Protein AF-A0A9E3WSB9-F1 (afdb_monomer_lite)

Foldseek 3Di:
DPDDQPKWKKKKDWAAQQALQCLQLVLQVLCVVLQWAWEWAFEQGGIITMTMDHPVSVVVSVVCSQVVGGPQTDTDDIDMDIDDDPPGRHYYYDYYHDDPHHNHDWTFAFFADPVQLVLCCDPVHQQPLPQQGHASHHGHILQFAQDPPDALCRGLNVVFDADPVQVCLCCDSVHRRPVNRQGHGPVGHKAKFKFFLVLLPDPVSVVVRPDRDRVVRLVVLLVCQVVLFWEWEQDQQFIWIKHALPPLVSLCLLCVLQVNQAAAFEKEAAAVVRVVVFFDADPLNNCCQVPRQQFFEWGQTDPPNPSNCSRHPPDRTHGYTYHRTSSSNSNCVSDMMRIGAQARPQFAGHFDPVSCSVTRSSSGRMYIDMDRGGLHRWDGWYWYDDPSDTDTPFQTHSRPQRWDFQVAADDFDWDFADQAQTWIWTHDGRTIGIFGGLGGNPDPNSVVSSVSRVVSVD

pLDDT: mean 92.79, std 8.0, range [36.88, 98.75]

Structure (mmCIF, N/CA/C/O backbone):
data_AF-A0A9E3WSB9-F1
#
_entry.id   AF-A0A9E3WSB9-F1
#
loop_
_atom_site.group_PDB
_atom_site.id
_atom_site.type_symbol
_atom_site.label_atom_id
_atom_site.label_alt_id
_atom_site.label_comp_id
_atom_site.label_asym_id
_atom_site.label_entity_id
_atom_site.label_seq_id
_atom_site.pdbx_PDB_ins_code
_atom_site.Cartn_x
_atom_site.Cartn_y
_atom_site.Cartn_z
_atom_site.occupancy
_atom_site.B_iso_or_equiv
_atom_site.auth_seq_id
_atom_site.auth_comp_id
_atom_site.auth_asym_id
_atom_site.auth_atom_id
_atom_site.pdbx_PDB_model_num
ATOM 1 N N . MET A 1 1 ? 38.884 -13.709 -39.258 1.00 36.88 1 MET A N 1
ATOM 2 C CA . MET A 1 1 ? 37.775 -12.902 -38.710 1.00 36.88 1 MET A CA 1
ATOM 3 C C . MET A 1 1 ? 36.567 -13.813 -38.598 1.00 36.88 1 MET A C 1
ATOM 5 O O . MET A 1 1 ? 36.211 -14.379 -39.626 1.00 36.88 1 MET A O 1
ATOM 9 N N . PRO A 1 2 ? 35.983 -14.039 -37.408 1.00 39.38 2 PRO A N 1
ATOM 10 C CA . PRO A 1 2 ? 34.666 -14.657 -37.359 1.00 39.38 2 PRO A CA 1
ATOM 11 C C . PRO A 1 2 ? 33.664 -13.676 -37.995 1.00 39.38 2 PRO A C 1
ATOM 13 O O . PRO A 1 2 ? 33.933 -12.469 -38.006 1.00 39.38 2 PRO A O 1
ATOM 16 N N . PRO A 1 3 ? 32.569 -14.165 -38.595 1.00 45.69 3 PRO A N 1
ATOM 17 C CA . PRO A 1 3 ? 31.648 -13.314 -39.330 1.00 45.69 3 PRO A CA 1
ATOM 18 C C . PRO A 1 3 ? 31.092 -12.258 -38.376 1.00 45.69 3 PRO A C 1
ATOM 20 O O . PRO A 1 3 ? 30.738 -12.579 -37.242 1.00 45.69 3 PRO A O 1
ATOM 23 N N . SER A 1 4 ? 31.052 -11.002 -38.821 1.00 53.72 4 SER A N 1
ATOM 24 C CA . SER A 1 4 ? 30.323 -9.945 -38.129 1.00 53.72 4 SER A CA 1
ATOM 25 C C . SER A 1 4 ? 28.894 -10.441 -37.931 1.00 53.72 4 SER A C 1
ATOM 27 O O . SER A 1 4 ? 28.140 -10.532 -38.902 1.00 53.72 4 SER A O 1
ATOM 29 N N . GLU A 1 5 ? 28.544 -10.845 -36.707 1.00 61.00 5 GLU A N 1
ATOM 30 C CA . GLU A 1 5 ? 27.160 -11.138 -36.353 1.00 61.00 5 GLU A CA 1
ATOM 31 C C . GLU A 1 5 ? 26.312 -9.978 -36.874 1.00 61.00 5 GLU A C 1
ATOM 33 O O . GLU A 1 5 ? 26.667 -8.816 -36.667 1.00 61.00 5 GLU A O 1
ATOM 38 N N . ASN A 1 6 ? 25.244 -10.289 -37.611 1.00 82.94 6 ASN A N 1
ATOM 39 C CA . ASN A 1 6 ? 24.300 -9.315 -38.149 1.00 82.94 6 ASN A CA 1
ATOM 40 C C . ASN A 1 6 ? 23.537 -8.675 -36.979 1.00 82.94 6 ASN A C 1
ATOM 42 O O . ASN A 1 6 ? 22.388 -9.022 -36.715 1.00 82.94 6 ASN A O 1
ATOM 46 N N . LYS A 1 7 ? 24.228 -7.845 -36.196 1.00 87.00 7 LYS A N 1
ATOM 47 C CA . LYS A 1 7 ? 23.715 -7.217 -34.988 1.00 87.00 7 LYS A CA 1
ATOM 48 C C . LYS A 1 7 ? 22.758 -6.107 -35.375 1.00 87.00 7 LYS A C 1
ATOM 50 O O . LYS A 1 7 ? 23.012 -5.346 -36.308 1.00 87.00 7 LYS A O 1
ATOM 55 N N . ARG A 1 8 ? 21.667 -6.022 -34.629 1.00 93.62 8 ARG A N 1
ATOM 56 C CA . ARG A 1 8 ? 20.698 -4.933 -34.689 1.00 93.62 8 ARG A CA 1
ATOM 57 C C . ARG A 1 8 ? 20.581 -4.315 -33.313 1.00 93.62 8 ARG A C 1
ATOM 59 O O . ARG A 1 8 ? 20.857 -4.978 -32.313 1.00 93.62 8 ARG A O 1
ATOM 66 N N . ARG A 1 9 ? 20.144 -3.064 -33.289 1.00 96.38 9 ARG A N 1
ATOM 67 C CA . ARG A 1 9 ? 19.800 -2.354 -32.070 1.00 96.38 9 ARG A CA 1
ATOM 68 C C . ARG A 1 9 ? 18.359 -1.888 -32.174 1.00 96.38 9 ARG A C 1
ATOM 70 O O . ARG A 1 9 ? 17.939 -1.381 -33.214 1.00 96.38 9 ARG A O 1
ATOM 77 N N . GLU A 1 10 ? 17.605 -2.110 -31.116 1.00 97.19 10 GLU A N 1
ATOM 78 C CA . GLU A 1 10 ? 16.188 -1.779 -31.040 1.00 97.19 10 GLU A CA 1
ATOM 79 C C . GLU A 1 10 ? 15.947 -0.931 -29.797 1.00 97.19 10 GLU A C 1
ATOM 81 O O . GLU A 1 10 ? 16.479 -1.213 -28.721 1.00 97.19 10 GLU A O 1
ATOM 86 N N . HIS A 1 11 ? 15.158 0.121 -29.977 1.00 97.44 11 HIS A N 1
ATOM 87 C CA . HIS A 1 11 ? 14.666 0.987 -28.923 1.00 97.44 11 HIS A CA 1
ATOM 88 C C . HIS A 1 11 ? 13.224 0.594 -28.603 1.00 97.44 11 HIS A C 1
ATOM 90 O O . HIS A 1 11 ? 12.389 0.512 -29.502 1.00 97.44 11 HIS A O 1
ATOM 96 N N . PHE A 1 12 ? 12.940 0.355 -27.327 1.00 97.62 12 PHE A N 1
ATOM 97 C CA . PHE A 1 12 ? 11.626 0.012 -26.803 1.00 97.62 12 PHE A CA 1
ATOM 98 C C . PHE A 1 12 ? 11.140 1.150 -25.901 1.00 97.62 12 PHE A C 1
ATOM 100 O O . PHE A 1 12 ? 11.794 1.467 -24.904 1.00 97.62 12 PHE A O 1
ATOM 107 N N . ASP A 1 13 ? 9.972 1.710 -26.208 1.00 96.06 13 ASP A N 1
ATOM 108 C CA . ASP A 1 13 ? 9.198 2.561 -25.295 1.00 96.06 13 ASP A CA 1
ATOM 109 C C . ASP A 1 13 ? 8.083 1.704 -24.682 1.00 96.06 13 ASP A C 1
ATOM 111 O O . ASP A 1 13 ? 7.153 1.263 -25.366 1.00 96.06 13 ASP A O 1
ATOM 115 N N . VAL A 1 14 ? 8.217 1.405 -23.389 1.00 95.69 14 VAL A N 1
ATOM 116 C CA . VAL A 1 14 ? 7.276 0.576 -22.634 1.00 95.69 14 VAL A CA 1
ATOM 117 C C . VAL A 1 14 ? 6.389 1.465 -21.775 1.00 95.69 14 VAL A C 1
ATOM 119 O O . VAL A 1 14 ? 6.867 2.138 -20.857 1.00 95.69 14 VAL A O 1
ATOM 122 N N . ARG A 1 15 ? 5.074 1.396 -22.003 1.00 92.31 15 ARG A N 1
ATOM 123 C CA . ARG A 1 15 ? 4.072 2.178 -21.262 1.00 92.31 15 ARG A CA 1
ATOM 124 C C . ARG A 1 15 ? 3.177 1.291 -20.413 1.00 92.31 15 ARG A C 1
ATOM 126 O O . ARG A 1 15 ? 2.921 0.131 -20.741 1.00 92.31 15 ARG A O 1
ATOM 133 N N . GLY A 1 16 ? 2.673 1.860 -19.323 1.00 90.56 16 GLY A N 1
ATOM 134 C CA . GLY A 1 16 ? 1.825 1.172 -18.355 1.00 90.56 16 GLY A CA 1
ATOM 135 C C . GLY A 1 16 ? 2.281 1.399 -16.917 1.00 90.56 16 GLY A C 1
ATOM 136 O O . GLY A 1 16 ? 3.084 2.291 -16.631 1.00 90.56 16 GLY A O 1
ATOM 137 N N . THR A 1 17 ? 1.800 0.564 -15.998 1.00 92.56 17 THR A N 1
ATOM 138 C CA . THR A 1 17 ? 2.313 0.516 -14.623 1.00 92.56 17 THR A CA 1
ATOM 139 C C . THR A 1 17 ? 3.597 -0.308 -14.619 1.00 92.56 17 THR A C 1
ATOM 141 O O . THR A 1 17 ? 3.593 -1.491 -14.296 1.00 92.56 17 THR A O 1
ATOM 144 N N . VAL A 1 18 ? 4.696 0.312 -15.047 1.00 93.12 18 VAL A N 1
ATOM 145 C CA . VAL A 1 18 ? 6.018 -0.329 -15.203 1.00 93.12 18 VAL A CA 1
ATOM 146 C C . VAL A 1 18 ? 7.105 0.319 -14.343 1.00 93.12 18 VAL A C 1
ATOM 148 O O . VAL A 1 18 ? 8.253 -0.117 -14.336 1.00 93.12 18 VAL A O 1
ATOM 151 N N . GLN A 1 19 ? 6.755 1.324 -13.539 1.00 92.38 19 GLN A N 1
ATOM 152 C CA . GLN A 1 19 ? 7.674 1.963 -12.600 1.00 92.38 19 GLN A CA 1
ATOM 153 C C . GLN A 1 19 ? 7.364 1.586 -11.151 1.00 92.38 19 GLN A C 1
ATOM 155 O O . GLN A 1 19 ? 6.213 1.445 -10.752 1.00 92.38 19 GLN A O 1
ATOM 160 N N . GLY A 1 20 ? 8.417 1.402 -10.350 1.00 88.31 20 GLY A N 1
ATOM 161 C CA . GLY A 1 20 ? 8.289 0.980 -8.950 1.00 88.31 20 GLY A CA 1
ATOM 162 C C . GLY A 1 20 ? 7.812 -0.459 -8.748 1.00 88.31 20 GLY A C 1
ATOM 163 O O . GLY A 1 20 ? 7.486 -0.841 -7.633 1.00 88.31 20 GLY A O 1
ATOM 164 N N . VAL A 1 21 ? 7.821 -1.275 -9.799 1.00 91.75 21 VAL A N 1
ATOM 165 C CA . VAL A 1 21 ? 7.318 -2.663 -9.796 1.00 91.75 21 VAL A CA 1
ATOM 166 C C . VAL A 1 21 ? 8.413 -3.697 -10.079 1.00 91.75 21 VAL A C 1
ATOM 168 O O . VAL A 1 21 ? 8.129 -4.814 -10.485 1.00 91.75 21 VAL A O 1
ATOM 171 N N . GLY A 1 22 ? 9.687 -3.315 -9.926 1.00 92.81 22 GLY A N 1
ATOM 172 C CA . GLY A 1 22 ? 10.824 -4.195 -10.229 1.00 92.81 22 GLY A CA 1
ATOM 173 C C . GLY A 1 22 ? 11.140 -4.357 -11.722 1.00 92.81 22 GLY A C 1
ATOM 174 O O . GLY A 1 22 ? 11.924 -5.227 -12.081 1.00 92.81 22 GLY A O 1
ATOM 175 N N . PHE A 1 23 ? 10.583 -3.510 -12.595 1.00 95.62 23 PHE A N 1
ATOM 176 C CA . PHE A 1 23 ? 10.750 -3.641 -14.049 1.00 95.62 23 PHE A CA 1
ATOM 177 C C . PHE A 1 23 ? 12.198 -3.435 -14.527 1.00 95.62 23 PHE A C 1
ATOM 179 O O . PHE A 1 23 ? 12.693 -4.231 -15.313 1.00 95.62 23 PHE A O 1
ATOM 186 N N . ARG A 1 24 ? 12.920 -2.426 -14.009 1.00 95.81 24 ARG A N 1
ATOM 187 C CA . ARG A 1 24 ? 14.349 -2.199 -14.333 1.00 95.81 24 ARG A CA 1
ATOM 188 C C . ARG A 1 24 ? 15.232 -3.428 -14.003 1.00 95.81 24 ARG A C 1
ATOM 190 O O . ARG A 1 24 ? 15.916 -3.900 -14.908 1.00 95.81 24 ARG A O 1
ATOM 197 N N . PRO A 1 25 ? 15.178 -4.003 -12.778 1.00 94.19 25 PRO A N 1
ATOM 198 C CA . PRO A 1 25 ? 15.803 -5.291 -12.447 1.00 94.19 25 PRO A CA 1
ATOM 199 C C . PRO A 1 25 ? 15.464 -6.437 -13.394 1.00 94.19 25 PRO A C 1
ATOM 201 O O . PRO A 1 25 ? 16.347 -7.186 -13.809 1.00 94.19 25 PRO A O 1
ATOM 204 N N . PHE A 1 26 ? 14.180 -6.574 -13.728 1.00 96.44 26 PHE A N 1
ATOM 205 C CA . PHE A 1 26 ? 13.700 -7.619 -14.622 1.00 96.44 26 PHE A CA 1
ATOM 206 C C . PHE A 1 26 ? 14.309 -7.481 -16.018 1.00 96.44 26 PHE A C 1
ATOM 208 O O . PHE A 1 26 ? 14.886 -8.439 -16.523 1.00 96.44 26 PHE A O 1
ATOM 215 N N . VAL A 1 27 ? 14.258 -6.281 -16.601 1.00 97.38 27 VAL A N 1
ATOM 216 C CA . VAL A 1 27 ? 14.832 -5.992 -17.920 1.00 97.38 27 VAL A CA 1
ATOM 217 C C . VAL A 1 27 ? 16.336 -6.255 -17.939 1.00 97.38 27 VAL A C 1
ATOM 219 O O . VAL A 1 27 ? 16.827 -6.905 -18.859 1.00 97.38 27 VAL A O 1
ATOM 222 N N . PHE A 1 28 ? 17.058 -5.812 -16.906 1.00 97.06 28 PHE A N 1
ATOM 223 C CA . PHE A 1 28 ? 18.488 -6.082 -16.762 1.00 97.06 28 PHE A CA 1
ATOM 224 C C . PHE A 1 28 ? 18.785 -7.587 -16.748 1.00 97.06 28 PHE A C 1
ATOM 226 O O . PHE A 1 28 ? 19.612 -8.072 -17.520 1.00 97.06 28 PHE A O 1
ATOM 233 N N . SER A 1 29 ? 18.062 -8.342 -15.919 1.00 95.19 29 SER A N 1
ATOM 234 C CA . SER A 1 29 ? 18.234 -9.795 -15.798 1.00 95.19 29 SER A CA 1
ATOM 235 C C . SER A 1 29 ? 17.881 -10.520 -17.100 1.00 95.19 29 SER A C 1
ATOM 237 O O . SER A 1 29 ? 18.567 -11.459 -17.505 1.00 95.19 29 SER A O 1
ATOM 239 N N . LEU A 1 30 ? 16.829 -10.067 -17.788 1.00 96.75 30 LEU A N 1
ATOM 240 C CA . LEU A 1 30 ? 16.397 -10.596 -19.078 1.00 96.75 30 LEU A CA 1
ATOM 241 C C . LEU A 1 30 ? 17.451 -10.353 -20.167 1.00 96.75 30 LEU A C 1
ATOM 243 O O . LEU A 1 30 ? 17.782 -11.277 -20.913 1.00 96.75 30 LEU A O 1
ATOM 247 N N . ALA A 1 31 ? 18.010 -9.142 -20.233 1.00 96.81 31 ALA A N 1
ATOM 248 C CA . ALA A 1 31 ? 19.066 -8.801 -21.178 1.00 96.81 31 ALA A CA 1
ATOM 249 C C . ALA A 1 31 ? 20.326 -9.648 -20.943 1.00 96.81 31 ALA A C 1
ATOM 251 O O . ALA A 1 31 ? 20.845 -10.243 -21.889 1.00 96.81 31 ALA A O 1
ATOM 252 N N . GLN A 1 32 ? 20.759 -9.802 -19.685 1.00 95.12 32 GLN A N 1
ATOM 253 C CA . GLN A 1 32 ? 21.892 -10.665 -19.337 1.00 95.12 32 GLN A CA 1
ATOM 254 C C . GLN A 1 32 ? 21.645 -12.130 -19.712 1.00 95.12 32 GLN A C 1
ATOM 256 O O . GLN A 1 32 ? 22.486 -12.754 -20.361 1.00 95.12 32 GLN A O 1
ATOM 261 N N . ARG A 1 33 ? 20.467 -12.673 -19.376 1.00 95.81 33 ARG A N 1
ATOM 262 C CA . ARG A 1 33 ? 20.077 -14.055 -19.699 1.00 95.81 33 ARG A CA 1
ATOM 263 C C . ARG A 1 33 ? 20.096 -14.340 -21.203 1.00 95.81 33 ARG A C 1
ATOM 265 O O . ARG A 1 33 ? 20.364 -15.471 -21.608 1.00 95.81 33 ARG A O 1
ATOM 272 N N . LEU A 1 34 ? 19.801 -13.337 -22.028 1.00 96.06 34 LEU A N 1
ATOM 273 C CA . LEU A 1 34 ? 19.808 -13.445 -23.488 1.00 96.06 34 LEU A CA 1
ATOM 274 C C . LEU A 1 34 ? 21.137 -13.014 -24.128 1.00 96.06 34 LEU A C 1
ATOM 276 O O . LEU A 1 34 ? 21.281 -13.138 -25.344 1.00 96.06 34 LEU A O 1
ATOM 280 N N . GLY A 1 35 ? 22.115 -12.550 -23.343 1.00 95.00 35 GLY A N 1
ATOM 281 C CA . GLY A 1 35 ? 23.395 -12.048 -23.846 1.00 95.00 35 GLY A CA 1
ATOM 282 C C . GLY A 1 35 ? 23.226 -10.831 -24.759 1.00 95.00 35 GLY A C 1
ATOM 283 O O . GLY A 1 35 ? 23.807 -10.802 -25.848 1.00 95.00 35 GLY A O 1
ATOM 284 N N . LEU A 1 36 ? 22.369 -9.891 -24.354 1.00 95.81 36 LEU A N 1
ATOM 285 C CA . LEU A 1 36 ? 22.122 -8.607 -25.011 1.00 95.81 36 LEU A CA 1
ATOM 286 C C . LEU A 1 36 ? 22.874 -7.487 -24.286 1.00 95.81 36 LEU A C 1
ATOM 288 O O . LEU A 1 36 ? 23.063 -7.549 -23.073 1.00 95.81 36 LEU A O 1
ATOM 292 N N . CYS A 1 37 ? 23.283 -6.464 -25.033 1.00 96.00 37 CYS A N 1
ATOM 293 C CA . CYS A 1 37 ? 23.946 -5.264 -24.506 1.00 96.00 37 CYS A CA 1
ATOM 294 C C . CYS A 1 37 ? 23.009 -4.061 -24.642 1.00 96.00 37 CYS A C 1
ATOM 296 O O . CYS A 1 37 ? 22.090 -4.117 -25.455 1.00 96.00 37 CYS A O 1
ATOM 298 N N . GLY A 1 38 ? 23.213 -2.994 -23.868 1.00 96.62 38 GLY A N 1
ATOM 299 C CA . GLY A 1 38 ? 22.361 -1.806 -23.928 1.00 96.62 38 GLY A CA 1
ATOM 300 C C . GLY A 1 38 ? 22.024 -1.203 -22.570 1.00 96.62 38 GLY A C 1
ATOM 301 O O . GLY A 1 38 ? 22.830 -1.237 -21.639 1.00 96.62 38 GLY A O 1
ATOM 302 N N . PHE A 1 39 ? 20.819 -0.655 -22.430 1.00 97.06 39 PHE A N 1
ATOM 303 C CA . PHE A 1 39 ? 20.386 -0.098 -21.155 1.00 97.06 39 PHE A CA 1
ATOM 304 C C . PHE A 1 39 ? 18.876 -0.122 -20.938 1.00 97.06 39 PHE A C 1
ATOM 306 O O . PHE A 1 39 ? 18.082 -0.283 -21.862 1.00 97.06 39 PHE A O 1
ATOM 313 N N . VAL A 1 40 ? 18.486 0.098 -19.682 1.00 97.62 40 VAL A N 1
ATOM 314 C CA . VAL A 1 40 ? 17.113 0.413 -19.277 1.00 97.62 40 VAL A CA 1
ATOM 315 C C . VAL A 1 40 ? 17.077 1.667 -18.412 1.00 97.62 40 VAL A C 1
ATOM 317 O O . VAL A 1 40 ? 17.922 1.855 -17.535 1.00 97.62 40 VAL A O 1
ATOM 320 N N . GLN A 1 41 ? 16.078 2.516 -18.632 1.00 95.94 41 GLN A N 1
ATOM 321 C CA . GLN A 1 41 ? 15.931 3.804 -17.966 1.00 95.94 41 GLN A CA 1
ATOM 322 C C . GLN A 1 41 ? 14.455 4.094 -17.681 1.00 95.94 41 GLN A C 1
ATOM 324 O O . GLN A 1 41 ? 13.603 3.926 -18.550 1.00 95.94 41 GLN A O 1
ATOM 329 N N . ASN A 1 42 ? 14.132 4.567 -16.473 1.00 94.38 42 ASN A N 1
ATOM 330 C CA . ASN A 1 42 ? 12.808 5.147 -16.251 1.00 94.38 42 ASN A CA 1
ATOM 331 C C . ASN A 1 42 ? 12.766 6.532 -16.899 1.00 94.38 42 ASN A C 1
ATOM 333 O O . ASN A 1 42 ? 13.650 7.356 -16.656 1.00 94.38 42 ASN A O 1
ATOM 337 N N . ASN A 1 43 ? 11.708 6.801 -17.649 1.00 91.12 43 ASN A N 1
ATOM 338 C CA . ASN A 1 43 ? 11.450 8.102 -18.250 1.00 91.12 43 ASN A CA 1
ATOM 339 C C . ASN A 1 43 ? 10.104 8.650 -17.724 1.00 91.12 43 ASN A C 1
ATOM 341 O O . ASN A 1 43 ? 9.409 7.969 -16.964 1.00 91.12 43 ASN A O 1
ATOM 345 N N . PRO A 1 44 ? 9.702 9.875 -18.070 1.00 86.38 44 PRO A N 1
ATOM 346 C CA . PRO A 1 44 ? 8.460 10.443 -17.563 1.00 86.38 44 PRO A CA 1
ATOM 347 C C . PRO A 1 44 ? 7.175 9.761 -18.054 1.00 86.38 44 PRO A C 1
ATOM 349 O O . PRO A 1 44 ? 6.151 9.945 -17.409 1.00 86.38 44 PRO A O 1
ATOM 352 N N . GLY A 1 45 ? 7.190 8.997 -19.150 1.00 85.38 45 GLY A N 1
ATOM 353 C CA . GLY A 1 45 ? 6.029 8.288 -19.712 1.00 85.38 45 GLY A CA 1
ATOM 354 C C . GLY A 1 45 ? 5.977 6.779 -19.423 1.00 85.38 45 GLY A C 1
ATOM 355 O O . GLY A 1 45 ? 4.941 6.151 -19.637 1.00 85.38 45 GLY A O 1
ATOM 356 N N . GLY A 1 46 ? 7.062 6.187 -18.920 1.00 92.31 46 GLY A N 1
ATOM 357 C CA . GLY A 1 46 ? 7.197 4.739 -18.787 1.00 92.31 46 GLY A CA 1
ATOM 358 C C . GLY A 1 46 ? 8.650 4.304 -18.612 1.00 92.31 46 GLY A C 1
ATOM 359 O O . GLY A 1 46 ? 9.351 4.794 -17.723 1.00 92.31 46 GLY A O 1
ATOM 360 N N . VAL A 1 47 ? 9.100 3.351 -19.421 1.00 95.69 47 VAL A N 1
ATOM 361 C CA . VAL A 1 47 ? 10.472 2.831 -19.398 1.00 95.69 47 VAL A CA 1
ATOM 362 C C . VAL A 1 47 ? 11.029 2.808 -20.815 1.00 95.69 47 VAL A C 1
ATOM 364 O O . VAL A 1 47 ? 10.420 2.223 -21.706 1.00 95.69 47 VAL A O 1
ATOM 367 N N . THR A 1 48 ? 12.208 3.400 -20.994 1.00 97.00 48 THR A N 1
ATOM 368 C CA . THR A 1 48 ? 13.008 3.276 -22.214 1.00 97.00 48 THR A CA 1
ATOM 369 C C . THR A 1 48 ? 13.959 2.100 -22.066 1.00 97.00 48 THR A C 1
ATOM 371 O O . THR A 1 48 ? 14.625 1.962 -21.035 1.00 97.00 48 THR A O 1
ATOM 374 N N . ILE A 1 49 ? 14.055 1.273 -23.101 1.00 98.00 49 ILE A N 1
ATOM 375 C CA . ILE A 1 49 ? 15.039 0.195 -23.191 1.00 98.00 49 ILE A CA 1
ATOM 376 C C . ILE A 1 49 ? 15.725 0.295 -24.544 1.00 98.00 49 ILE A C 1
ATOM 378 O O . ILE A 1 49 ? 15.058 0.398 -25.566 1.00 98.00 49 ILE A O 1
ATOM 382 N N . GLU A 1 50 ? 17.044 0.195 -24.569 1.00 97.50 50 GLU A N 1
ATOM 383 C CA . GLU A 1 50 ? 17.781 -0.057 -25.803 1.00 97.50 50 GLU A CA 1
ATOM 384 C C . GLU A 1 50 ? 18.513 -1.379 -25.657 1.00 97.50 50 GLU A C 1
ATOM 386 O O . GLU A 1 50 ? 19.189 -1.603 -24.654 1.00 97.50 50 GLU A O 1
ATOM 391 N N . VAL A 1 51 ? 18.364 -2.266 -26.639 1.00 96.94 51 VAL A N 1
ATOM 392 C CA . VAL A 1 51 ? 19.067 -3.552 -26.676 1.00 96.94 51 VAL A CA 1
ATOM 393 C C . VAL A 1 51 ? 19.727 -3.759 -28.028 1.00 96.94 51 VAL A C 1
ATOM 395 O O . VAL A 1 51 ? 19.124 -3.535 -29.074 1.00 96.94 51 VAL A O 1
ATOM 398 N N . GLU A 1 52 ? 20.975 -4.213 -28.003 1.00 96.38 52 GLU A N 1
ATOM 399 C CA . GLU A 1 52 ? 21.763 -4.593 -29.168 1.00 96.38 52 GLU A CA 1
ATOM 400 C C . GLU A 1 52 ? 22.094 -6.090 -29.121 1.00 96.38 52 GLU A C 1
ATOM 402 O O . GLU A 1 52 ? 22.549 -6.619 -28.101 1.00 96.38 52 GLU A O 1
ATOM 407 N N . GLY A 1 53 ? 21.886 -6.789 -30.239 1.00 95.06 53 GLY A N 1
ATOM 408 C CA . GLY A 1 53 ? 22.169 -8.217 -30.348 1.00 95.06 53 GLY A CA 1
ATOM 409 C C . GLY A 1 53 ? 21.769 -8.826 -31.686 1.00 95.06 53 GLY A C 1
ATOM 410 O O . GLY A 1 53 ? 21.468 -8.123 -32.650 1.00 95.06 53 GLY A O 1
ATOM 411 N N . SER A 1 54 ? 21.785 -10.159 -31.763 1.00 94.38 54 SER A N 1
ATOM 412 C CA . SER A 1 54 ? 21.291 -10.861 -32.949 1.00 94.38 54 SER A CA 1
ATOM 413 C C . SER A 1 54 ? 19.759 -10.750 -33.059 1.00 94.38 54 SER A C 1
ATOM 415 O O . SER A 1 54 ? 19.083 -10.701 -32.027 1.00 94.38 54 SER A O 1
ATOM 417 N N . PRO A 1 55 ? 19.185 -10.773 -34.278 1.00 94.19 55 PRO A N 1
ATOM 418 C CA . PRO A 1 55 ? 17.740 -10.661 -34.482 1.00 94.19 55 PRO A CA 1
ATOM 419 C C . PRO A 1 55 ? 16.932 -11.688 -33.678 1.00 94.19 55 PRO A C 1
ATOM 421 O O . PRO A 1 55 ? 15.910 -11.346 -33.090 1.00 94.19 55 PRO A O 1
ATOM 424 N N . ASP A 1 56 ? 17.429 -12.923 -33.566 1.00 95.00 56 ASP A N 1
ATOM 425 C CA . ASP A 1 56 ? 16.763 -13.983 -32.800 1.00 95.00 56 ASP A CA 1
ATOM 426 C C . ASP A 1 56 ? 16.708 -13.678 -31.296 1.00 95.00 56 ASP A C 1
ATOM 428 O O . ASP A 1 56 ? 15.718 -13.976 -30.626 1.00 95.00 56 ASP A O 1
ATOM 432 N N . ARG A 1 57 ? 17.768 -13.078 -30.737 1.00 96.06 57 ARG A N 1
ATOM 433 C CA . ARG A 1 57 ? 17.808 -12.695 -29.317 1.00 96.06 57 ARG A CA 1
ATOM 434 C C . ARG A 1 57 ? 16.891 -11.509 -29.041 1.00 96.06 57 ARG A C 1
ATOM 436 O O . ARG A 1 57 ? 16.212 -11.521 -28.018 1.00 96.06 57 ARG A O 1
ATOM 443 N N . LEU A 1 58 ? 16.829 -10.541 -29.955 1.00 95.62 58 LEU A N 1
ATOM 444 C CA . LEU A 1 58 ? 15.922 -9.393 -29.861 1.00 95.62 58 LEU A CA 1
ATOM 445 C C . LEU A 1 58 ? 14.453 -9.828 -29.922 1.00 95.62 58 LEU A C 1
ATOM 447 O O . LEU A 1 58 ? 13.662 -9.444 -29.065 1.00 95.62 58 LEU A O 1
ATOM 451 N N . ALA A 1 59 ? 14.104 -10.734 -30.841 1.00 94.69 59 ALA A N 1
ATOM 452 C CA . ALA A 1 59 ? 12.754 -11.293 -30.919 1.00 94.69 59 ALA A CA 1
ATOM 453 C C . ALA A 1 59 ? 12.356 -12.032 -29.626 1.00 94.69 59 ALA A C 1
ATOM 455 O O . ALA A 1 59 ? 11.243 -11.868 -29.122 1.00 94.69 59 ALA A O 1
ATOM 456 N N . ARG A 1 60 ? 13.280 -12.812 -29.043 1.00 96.56 60 ARG A N 1
ATOM 457 C CA . ARG A 1 60 ? 13.067 -13.475 -27.744 1.00 96.56 60 ARG A CA 1
ATOM 458 C C . ARG A 1 60 ? 12.917 -12.476 -26.600 1.00 96.56 60 ARG A C 1
ATOM 460 O O . ARG A 1 60 ? 12.083 -12.696 -25.726 1.00 96.56 60 ARG A O 1
ATOM 467 N N . PHE A 1 61 ? 13.703 -11.402 -26.607 1.00 97.38 61 PHE A N 1
ATOM 468 C CA . PHE A 1 61 ? 13.616 -10.334 -25.617 1.00 97.38 61 PHE A CA 1
ATOM 469 C C . PHE A 1 61 ? 12.252 -9.647 -25.669 1.00 97.38 61 PHE A C 1
ATOM 471 O O . PHE A 1 61 ? 11.582 -9.574 -24.645 1.00 97.38 61 PHE A O 1
ATOM 478 N N . ALA A 1 62 ? 11.797 -9.241 -26.856 1.00 95.31 62 ALA A N 1
ATOM 479 C CA . ALA A 1 62 ? 10.499 -8.599 -27.048 1.00 95.31 62 ALA A CA 1
ATOM 480 C C . ALA A 1 62 ? 9.331 -9.473 -26.553 1.00 95.31 62 ALA A C 1
ATOM 482 O O . ALA A 1 62 ? 8.435 -8.981 -25.867 1.00 95.31 62 ALA A O 1
ATOM 483 N N . ALA A 1 63 ? 9.360 -10.779 -26.843 1.00 94.62 63 ALA A N 1
ATOM 484 C CA . ALA A 1 63 ? 8.332 -11.712 -26.382 1.00 94.62 63 ALA A CA 1
ATOM 485 C C . ALA A 1 63 ? 8.343 -11.885 -24.850 1.00 94.62 63 ALA A C 1
ATOM 487 O O . ALA A 1 63 ? 7.294 -11.833 -24.204 1.00 94.62 63 ALA A O 1
ATOM 488 N N . ALA A 1 64 ? 9.530 -12.061 -24.262 1.00 96.00 64 ALA A N 1
ATOM 489 C CA . ALA A 1 64 ? 9.691 -12.256 -22.824 1.00 96.00 64 ALA A CA 1
ATOM 490 C C . ALA A 1 64 ? 9.387 -10.988 -22.013 1.00 96.00 64 ALA A C 1
ATOM 492 O O . ALA A 1 64 ? 8.868 -11.092 -20.906 1.00 96.00 64 ALA A O 1
ATOM 493 N N . LEU A 1 65 ? 9.649 -9.798 -22.564 1.00 95.56 65 LEU A N 1
ATOM 494 C CA . LEU A 1 65 ? 9.433 -8.510 -21.898 1.00 95.56 65 LEU A CA 1
ATOM 495 C C . LEU A 1 65 ? 7.989 -8.336 -21.402 1.00 95.56 65 LEU A C 1
ATOM 497 O O . LEU A 1 65 ? 7.769 -7.746 -20.346 1.00 95.56 65 LEU A O 1
ATOM 501 N N . VAL A 1 66 ? 7.016 -8.862 -22.152 1.00 93.81 66 VAL A N 1
ATOM 502 C CA . VAL A 1 66 ? 5.592 -8.834 -21.786 1.00 93.81 66 VAL A CA 1
ATOM 503 C C . VAL A 1 66 ? 5.186 -10.105 -21.040 1.00 93.81 66 VAL A C 1
ATOM 505 O O . VAL A 1 66 ? 4.524 -10.022 -20.010 1.00 93.81 66 VAL A O 1
ATOM 508 N N . ALA A 1 67 ? 5.580 -11.280 -21.543 1.00 94.19 67 ALA A N 1
ATOM 509 C CA . ALA A 1 67 ? 5.121 -12.567 -21.013 1.00 94.19 67 ALA A CA 1
ATOM 510 C C . ALA A 1 67 ? 5.681 -12.902 -19.621 1.00 94.19 67 ALA A C 1
ATOM 512 O O . ALA A 1 67 ? 5.025 -13.590 -18.844 1.00 94.19 67 ALA A O 1
ATOM 513 N N . GLU A 1 68 ? 6.887 -12.426 -19.312 1.00 95.38 68 GLU A N 1
ATOM 514 C CA . GLU A 1 68 ? 7.589 -12.682 -18.050 1.00 95.38 68 GLU A CA 1
ATOM 515 C C . GLU A 1 68 ? 7.640 -11.433 -17.148 1.00 95.38 68 GLU A C 1
ATOM 517 O O . GLU A 1 68 ? 8.420 -11.393 -16.195 1.00 95.38 68 GLU A O 1
ATOM 522 N N . ALA A 1 69 ? 6.840 -10.400 -17.447 1.00 93.88 69 ALA A N 1
ATOM 523 C CA . ALA A 1 69 ? 6.843 -9.150 -16.692 1.00 93.88 69 ALA A CA 1
ATOM 524 C C . ALA A 1 69 ? 6.601 -9.389 -15.183 1.00 93.88 69 ALA A C 1
ATOM 526 O O . ALA A 1 69 ? 5.853 -10.299 -14.811 1.00 93.88 69 ALA A O 1
ATOM 527 N N . PRO A 1 70 ? 7.196 -8.569 -14.290 1.00 93.00 70 PRO A N 1
ATOM 528 C CA . PRO A 1 70 ? 7.011 -8.715 -12.850 1.00 93.00 70 PRO A CA 1
ATOM 529 C C . PRO A 1 70 ? 5.529 -8.734 -12.443 1.00 93.00 70 PRO A C 1
ATOM 531 O O . PRO A 1 70 ? 4.733 -8.032 -13.062 1.00 93.00 70 PRO A O 1
ATOM 534 N N . PRO A 1 71 ? 5.143 -9.420 -11.350 1.00 88.50 71 PRO A N 1
ATOM 535 C CA . PRO A 1 71 ? 3.730 -9.608 -10.991 1.00 88.50 71 PRO A CA 1
ATOM 536 C C . PRO A 1 71 ? 2.924 -8.319 -10.781 1.00 88.50 71 PRO A C 1
ATOM 538 O O . PRO A 1 71 ? 1.707 -8.311 -10.934 1.00 88.50 71 PRO A O 1
ATOM 541 N N . LEU A 1 72 ? 3.595 -7.231 -10.391 1.00 90.62 72 LEU A N 1
ATOM 542 C CA . LEU A 1 72 ? 2.972 -5.919 -10.193 1.00 90.62 72 LEU A CA 1
ATOM 543 C C . LEU A 1 72 ? 2.988 -5.046 -11.453 1.00 90.62 72 LEU A C 1
ATOM 545 O O . LEU A 1 72 ? 2.373 -3.980 -11.460 1.00 90.62 72 LEU A O 1
ATOM 549 N N . ALA A 1 73 ? 3.716 -5.460 -12.490 1.00 92.88 73 ALA A N 1
ATOM 550 C CA . ALA A 1 73 ? 3.813 -4.722 -13.731 1.00 92.88 73 ALA A CA 1
ATOM 551 C C . ALA A 1 73 ? 2.585 -4.974 -14.608 1.00 92.88 73 ALA A C 1
ATOM 553 O O . ALA A 1 73 ? 2.148 -6.105 -14.800 1.00 92.88 73 ALA A O 1
ATOM 554 N N . GLN A 1 74 ? 2.055 -3.900 -15.183 1.00 91.25 74 GLN A N 1
ATOM 555 C CA . GLN A 1 74 ? 1.017 -3.969 -16.207 1.00 91.25 74 GLN A CA 1
ATOM 556 C C . GLN A 1 74 ? 1.523 -3.240 -17.442 1.00 91.25 74 GLN A C 1
ATOM 558 O O . GLN A 1 74 ? 1.457 -2.012 -17.516 1.00 91.25 74 GLN A O 1
ATOM 563 N N . VAL A 1 75 ? 2.064 -4.007 -18.388 1.00 92.25 75 VAL A N 1
ATOM 564 C CA . VAL A 1 75 ? 2.523 -3.489 -19.679 1.00 92.25 75 VAL A CA 1
ATOM 565 C C . VAL A 1 75 ? 1.305 -3.268 -20.572 1.00 92.25 75 VAL A C 1
ATOM 567 O O . VAL A 1 75 ? 0.552 -4.200 -20.842 1.00 92.25 75 VAL A O 1
ATOM 570 N N . GLN A 1 76 ? 1.098 -2.027 -21.009 1.00 90.19 76 GLN A N 1
ATOM 571 C CA . GLN A 1 76 ? -0.035 -1.634 -21.851 1.00 90.19 76 GLN A CA 1
ATOM 572 C C . GLN A 1 76 ? 0.347 -1.556 -23.327 1.00 90.19 76 GLN A C 1
ATOM 574 O O . GLN A 1 76 ? -0.422 -1.974 -24.190 1.00 90.19 76 GLN A O 1
ATOM 579 N N . SER A 1 77 ? 1.528 -1.014 -23.619 1.00 90.62 77 SER A N 1
ATOM 580 C CA . SER A 1 77 ? 2.080 -0.966 -24.968 1.00 90.62 77 SER A CA 1
ATOM 581 C C . SER A 1 77 ? 3.597 -1.069 -24.928 1.00 90.62 77 SER A C 1
ATOM 583 O O . SER A 1 77 ? 4.238 -0.690 -23.945 1.00 90.62 77 SER A O 1
ATOM 585 N N . VAL A 1 78 ? 4.145 -1.594 -26.019 1.00 95.56 78 VAL A N 1
ATOM 586 C CA . VAL A 1 78 ? 5.577 -1.668 -26.284 1.00 95.56 78 VAL A CA 1
ATOM 587 C C . VAL A 1 78 ? 5.770 -1.209 -27.721 1.00 95.56 78 VAL A C 1
ATOM 589 O O . VAL A 1 78 ? 5.404 -1.929 -28.650 1.00 95.56 78 VAL A O 1
ATOM 592 N N . ASP A 1 79 ? 6.299 -0.004 -27.896 1.00 95.62 79 ASP A N 1
ATOM 593 C CA . ASP A 1 79 ? 6.639 0.528 -29.212 1.00 95.62 79 ASP A CA 1
ATOM 594 C C . ASP A 1 79 ? 8.109 0.220 -29.496 1.00 95.62 79 ASP A C 1
ATOM 596 O O . ASP A 1 79 ? 8.975 0.562 -28.692 1.00 95.62 79 ASP A O 1
ATOM 600 N N . VAL A 1 80 ? 8.391 -0.447 -30.619 1.00 96.44 80 VAL A N 1
ATOM 601 C CA . VAL A 1 80 ? 9.748 -0.886 -30.981 1.00 96.44 80 VAL A CA 1
ATOM 602 C C . VAL A 1 80 ? 10.207 -0.172 -32.241 1.00 96.44 80 VAL A C 1
ATOM 604 O O . VAL A 1 80 ? 9.550 -0.249 -33.281 1.00 96.44 80 VAL A O 1
ATOM 607 N N . THR A 1 81 ? 11.354 0.498 -32.170 1.00 97.06 81 THR A N 1
ATOM 608 C CA . THR A 1 81 ? 11.969 1.185 -33.307 1.00 97.06 81 THR A CA 1
ATOM 609 C C . THR A 1 81 ? 13.401 0.692 -33.536 1.00 97.06 81 THR A C 1
ATOM 611 O O . THR A 1 81 ? 14.215 0.674 -32.611 1.00 97.06 81 THR A O 1
ATOM 614 N N . PRO A 1 82 ? 13.756 0.278 -34.767 1.00 95.56 82 PRO A N 1
ATOM 615 C CA . PRO A 1 82 ? 15.141 -0.027 -35.103 1.00 95.56 82 PRO A CA 1
ATOM 616 C C . PRO A 1 82 ? 16.001 1.237 -35.044 1.00 95.56 82 PRO A C 1
ATOM 618 O O . PRO A 1 82 ? 15.626 2.273 -35.595 1.00 95.56 82 PRO A O 1
ATOM 621 N N . ILE A 1 83 ? 17.177 1.132 -34.433 1.00 96.19 83 ILE A N 1
ATOM 622 C CA . ILE A 1 83 ? 18.157 2.216 -34.330 1.00 96.19 83 ILE A CA 1
ATOM 623 C C . ILE A 1 83 ? 19.553 1.729 -34.744 1.00 96.19 83 ILE A C 1
ATOM 625 O O . ILE A 1 83 ? 19.792 0.535 -34.936 1.00 96.19 83 ILE A O 1
ATOM 629 N N . GLY A 1 84 ? 20.488 2.664 -34.932 1.00 92.69 84 GLY A N 1
ATOM 630 C CA . GLY A 1 84 ? 21.868 2.336 -35.296 1.00 92.69 84 GLY A CA 1
ATOM 631 C C . GLY A 1 84 ? 22.606 1.618 -34.162 1.00 92.69 84 GLY A C 1
ATOM 632 O O . GLY A 1 84 ? 22.521 2.036 -33.008 1.00 92.69 84 GLY A O 1
ATOM 633 N N . CYS A 1 85 ? 23.342 0.555 -34.494 1.00 91.94 85 CYS A N 1
ATOM 634 C CA . CYS A 1 85 ? 24.207 -0.138 -33.539 1.00 91.94 85 CYS A CA 1
ATOM 635 C C . CYS A 1 85 ? 25.327 0.785 -33.045 1.00 91.94 85 CYS A C 1
ATOM 637 O O . CYS A 1 85 ? 25.926 1.523 -33.829 1.00 91.94 85 CYS A O 1
ATOM 639 N N . VAL A 1 86 ? 25.622 0.703 -31.752 1.00 89.44 86 VAL A N 1
ATOM 640 C CA . VAL A 1 86 ? 26.679 1.476 -31.081 1.00 89.44 86 VAL A CA 1
ATOM 641 C C . VAL A 1 86 ? 27.846 0.566 -30.688 1.00 89.44 86 VAL A C 1
ATOM 643 O O . VAL A 1 86 ? 28.975 1.037 -30.561 1.00 89.44 86 VAL A O 1
ATOM 646 N N . GLY A 1 87 ? 27.616 -0.747 -30.566 1.00 84.00 87 GLY A N 1
ATOM 647 C CA . GLY A 1 87 ? 28.650 -1.710 -30.191 1.00 84.00 87 GLY A CA 1
ATOM 648 C C . GLY A 1 87 ? 28.932 -1.743 -28.688 1.00 84.00 87 GLY A C 1
ATOM 649 O O . GLY A 1 87 ? 30.063 -2.029 -28.282 1.00 84.00 87 GLY A O 1
ATOM 650 N N . GLU A 1 88 ? 27.923 -1.440 -27.864 1.00 84.62 88 GLU A N 1
ATOM 651 C CA . GLU A 1 88 ? 27.994 -1.585 -26.407 1.00 84.62 88 GLU A CA 1
ATOM 652 C C . GLU A 1 88 ? 28.304 -3.043 -26.024 1.00 84.62 88 GLU A C 1
ATOM 654 O O . GLU A 1 88 ? 27.943 -3.985 -26.734 1.00 84.62 88 GLU A O 1
ATOM 659 N N . ARG A 1 89 ? 29.027 -3.230 -24.914 1.00 87.50 89 ARG A N 1
ATOM 660 C CA . ARG A 1 89 ? 29.495 -4.555 -24.463 1.00 87.50 89 ARG A CA 1
ATOM 661 C C . ARG A 1 89 ? 28.720 -5.114 -23.281 1.00 87.50 89 ARG A C 1
ATOM 663 O O . ARG A 1 89 ? 28.722 -6.324 -23.086 1.00 87.50 89 ARG A O 1
ATOM 670 N N . ASP A 1 90 ? 28.075 -4.230 -22.533 1.00 92.56 90 ASP A N 1
ATOM 671 C CA . ASP A 1 90 ? 27.378 -4.548 -21.299 1.00 92.56 90 ASP A CA 1
ATOM 672 C C . ASP A 1 90 ? 25.942 -4.028 -21.368 1.00 92.56 90 ASP A C 1
ATOM 674 O O . ASP A 1 90 ? 25.602 -3.196 -22.214 1.00 92.56 90 ASP A O 1
ATOM 678 N N . PHE A 1 91 ? 25.098 -4.526 -20.467 1.00 95.88 91 PHE A N 1
ATOM 679 C CA . PHE A 1 91 ? 23.763 -3.991 -20.237 1.00 95.88 91 PHE A CA 1
ATOM 680 C C . PHE A 1 91 ? 23.722 -3.271 -18.887 1.00 95.88 91 PHE A C 1
ATOM 682 O O . PHE A 1 91 ? 24.185 -3.830 -17.895 1.00 95.88 91 PHE A O 1
ATOM 689 N N . SER A 1 92 ? 23.179 -2.053 -18.830 1.00 95.06 92 SER A N 1
ATOM 690 C CA . SER A 1 92 ? 23.200 -1.213 -17.619 1.00 95.06 92 SER A CA 1
ATOM 691 C C . SER A 1 92 ? 21.838 -0.614 -17.264 1.00 95.06 92 SER A C 1
ATOM 693 O O . SER A 1 92 ? 20.991 -0.381 -18.120 1.00 95.06 92 SER A O 1
ATOM 695 N N . ILE A 1 93 ? 21.619 -0.319 -15.980 1.00 95.25 93 ILE A N 1
ATOM 696 C CA . ILE A 1 93 ? 20.460 0.468 -15.534 1.00 95.25 93 ILE A CA 1
ATOM 697 C C . ILE A 1 93 ? 20.896 1.930 -15.426 1.00 95.25 93 ILE A C 1
ATOM 699 O O . ILE A 1 93 ? 21.731 2.269 -14.589 1.00 95.25 93 ILE A O 1
ATOM 703 N N . TYR A 1 94 ? 20.336 2.798 -16.266 1.00 94.44 94 TYR A N 1
ATOM 704 C CA . TYR A 1 94 ? 20.658 4.225 -16.278 1.00 94.44 94 TYR A CA 1
ATOM 705 C C . TYR A 1 94 ? 19.827 5.015 -15.262 1.00 94.44 94 TYR A C 1
ATOM 707 O O . TYR A 1 94 ? 18.732 4.613 -14.850 1.00 94.44 94 TYR A O 1
ATOM 715 N N . ALA A 1 95 ? 20.372 6.165 -14.853 1.00 91.19 95 ALA A N 1
ATOM 716 C CA . ALA A 1 95 ? 19.671 7.131 -14.014 1.00 91.19 95 ALA A CA 1
ATOM 717 C C . ALA A 1 95 ? 18.421 7.649 -14.733 1.00 91.19 95 ALA A C 1
ATOM 719 O O . ALA A 1 95 ? 18.444 7.865 -15.942 1.00 91.19 95 ALA A O 1
ATOM 720 N N . SER A 1 96 ? 17.331 7.849 -13.997 1.00 92.00 96 SER A N 1
ATOM 721 C CA . SER A 1 96 ? 16.050 8.222 -14.599 1.00 92.00 96 SER A CA 1
ATOM 722 C C . SER A 1 96 ? 16.097 9.582 -15.300 1.00 92.00 96 SER A C 1
ATOM 724 O O . SER A 1 96 ? 16.718 10.525 -14.809 1.00 92.00 96 SER A O 1
ATOM 726 N N . GLU A 1 97 ? 15.397 9.692 -16.427 1.00 88.62 97 GLU A N 1
ATOM 727 C CA . GLU A 1 97 ? 15.254 10.942 -17.173 1.00 88.62 97 GLU A CA 1
ATOM 728 C C . GLU A 1 97 ? 14.198 11.838 -16.517 1.00 88.62 97 GLU A C 1
ATOM 730 O O . GLU A 1 97 ? 13.037 11.456 -16.363 1.00 88.62 97 GLU A O 1
ATOM 735 N N . ILE A 1 98 ? 14.589 13.053 -16.135 1.00 82.69 98 ILE A N 1
ATOM 736 C CA . ILE A 1 98 ? 13.688 14.017 -15.503 1.00 82.69 98 ILE A CA 1
ATOM 737 C C . ILE A 1 98 ? 13.186 15.001 -16.560 1.00 82.69 98 ILE A C 1
ATOM 739 O O . ILE A 1 98 ? 13.977 15.682 -17.204 1.00 82.69 98 ILE A O 1
ATOM 743 N N . SER A 1 99 ? 11.864 15.125 -16.681 1.00 77.50 99 SER A N 1
ATOM 744 C CA . SER A 1 99 ? 11.195 16.135 -17.507 1.00 77.50 99 SER A CA 1
ATOM 745 C C . SER A 1 99 ? 10.122 16.863 -16.702 1.00 77.50 99 SER A C 1
ATOM 747 O O . SER A 1 99 ? 9.674 16.378 -15.661 1.00 77.50 99 SER A O 1
ATOM 749 N N . ALA A 1 100 ? 9.700 18.024 -17.204 1.00 63.00 100 ALA A N 1
ATOM 750 C CA . ALA A 1 100 ? 8.602 18.804 -16.639 1.00 63.00 100 ALA A CA 1
ATOM 751 C C . ALA A 1 100 ? 7.227 18.134 -16.823 1.00 63.00 100 ALA A C 1
ATOM 753 O O . ALA A 1 100 ? 6.315 18.404 -16.051 1.00 63.00 100 ALA A O 1
ATOM 754 N N . HIS A 1 101 ? 7.081 17.264 -17.827 1.00 67.19 101 HIS A N 1
ATOM 755 C CA . HIS A 1 101 ? 5.843 16.532 -18.097 1.00 67.19 101 HIS A CA 1
ATOM 756 C C . HIS A 1 101 ? 6.025 15.079 -17.690 1.00 67.19 101 HIS A C 1
ATOM 758 O O . HIS A 1 101 ? 6.986 14.456 -18.136 1.00 67.19 101 HIS A O 1
ATOM 764 N N . ALA A 1 102 ? 5.115 14.544 -16.876 1.00 69.75 102 ALA A N 1
ATOM 765 C CA . ALA A 1 102 ? 5.145 13.149 -16.473 1.00 69.75 102 ALA A CA 1
ATOM 766 C C . ALA A 1 102 ? 3.773 12.479 -16.623 1.00 69.75 102 ALA A C 1
ATOM 768 O O . ALA A 1 102 ? 2.751 12.950 -16.122 1.00 69.75 102 ALA A O 1
ATOM 769 N N . ASP A 1 103 ? 3.781 11.352 -17.325 1.00 77.25 103 ASP A N 1
ATOM 770 C CA . ASP A 1 103 ? 2.613 10.559 -17.707 1.00 77.25 103 ASP A CA 1
ATOM 771 C C . ASP A 1 103 ? 2.695 9.115 -17.178 1.00 77.25 103 ASP A C 1
ATOM 773 O O . ASP A 1 103 ? 1.753 8.339 -17.343 1.00 77.25 103 ASP A O 1
ATOM 777 N N . ALA A 1 104 ? 3.807 8.747 -16.534 1.00 79.38 104 ALA A N 1
ATOM 778 C CA . ALA A 1 104 ? 4.049 7.415 -16.005 1.00 79.38 104 ALA A CA 1
ATOM 779 C C . ALA A 1 104 ? 3.039 7.052 -14.910 1.00 79.38 104 ALA A C 1
ATOM 781 O O . ALA A 1 104 ? 2.806 7.802 -13.959 1.00 79.38 104 ALA A O 1
ATOM 782 N N . LEU A 1 105 ? 2.480 5.849 -15.021 1.00 85.81 105 LEU A N 1
ATOM 783 C CA . LEU A 1 105 ? 1.489 5.338 -14.083 1.00 85.81 105 LEU A CA 1
ATOM 784 C C . LEU A 1 105 ? 2.168 4.807 -12.817 1.00 85.81 105 LEU A C 1
ATOM 786 O O . LEU A 1 105 ? 3.083 3.982 -12.874 1.00 85.81 105 LEU A O 1
ATOM 790 N N . ILE A 1 106 ? 1.675 5.252 -11.663 1.00 89.56 106 ILE A N 1
ATOM 791 C CA . ILE A 1 106 ? 2.161 4.833 -10.346 1.00 89.56 106 ILE A CA 1
ATOM 792 C C . ILE A 1 106 ? 1.436 3.552 -9.919 1.00 89.56 106 ILE A C 1
ATOM 794 O O . ILE A 1 106 ? 0.220 3.428 -10.056 1.00 89.56 106 ILE A O 1
ATOM 798 N N . ALA A 1 107 ? 2.184 2.591 -9.379 1.00 93.12 107 ALA A N 1
ATOM 799 C CA . ALA A 1 107 ? 1.602 1.378 -8.820 1.00 93.12 107 ALA A CA 1
ATOM 800 C C . ALA A 1 107 ? 0.871 1.657 -7.489 1.00 93.12 107 ALA A C 1
ATOM 802 O O . ALA A 1 107 ? 1.343 2.476 -6.692 1.00 93.12 107 ALA A O 1
ATOM 803 N N . PRO A 1 108 ? -0.238 0.953 -7.198 1.00 95.88 108 PRO A N 1
ATOM 804 C CA . PRO A 1 108 ? -0.841 0.960 -5.869 1.00 95.88 108 PRO A CA 1
ATOM 805 C C . PRO A 1 108 ? 0.119 0.459 -4.787 1.00 95.88 108 PRO A C 1
ATOM 807 O O . PRO A 1 108 ? 1.090 -0.245 -5.070 1.00 95.88 108 PRO A O 1
ATOM 810 N N . ASP A 1 109 ? -0.173 0.782 -3.527 1.00 97.62 109 ASP A N 1
ATOM 811 C CA . ASP A 1 109 ? 0.494 0.131 -2.395 1.00 97.62 109 ASP A CA 1
ATOM 812 C C . ASP A 1 109 ? 0.156 -1.358 -2.352 1.00 97.62 109 ASP A C 1
ATOM 814 O O . ASP A 1 109 ? -0.990 -1.749 -2.573 1.00 97.62 109 ASP A O 1
ATOM 818 N N . VAL A 1 110 ? 1.143 -2.181 -2.008 1.00 97.25 110 VAL A N 1
ATOM 819 C CA . VAL A 1 110 ? 1.005 -3.637 -2.000 1.00 97.25 110 VAL A CA 1
ATOM 820 C C . VAL A 1 110 ? 1.381 -4.187 -0.635 1.00 97.25 110 VAL A C 1
ATOM 822 O O . VAL A 1 110 ? 2.349 -3.739 -0.017 1.00 97.25 110 VAL A O 1
ATOM 825 N N . ALA A 1 111 ? 0.628 -5.172 -0.160 1.00 98.12 111 ALA A N 1
ATOM 826 C CA . ALA A 1 111 ? 0.935 -5.851 1.086 1.00 98.12 111 ALA A CA 1
ATOM 827 C C . ALA A 1 111 ? 2.286 -6.570 1.043 1.00 98.12 111 ALA A C 1
ATOM 829 O O . ALA A 1 111 ? 2.763 -6.958 -0.023 1.00 98.12 111 ALA A O 1
ATOM 830 N N . THR A 1 112 ? 2.914 -6.751 2.204 1.00 98.19 112 THR A N 1
ATOM 831 C CA . THR A 1 112 ? 4.180 -7.489 2.319 1.00 98.19 112 THR A CA 1
ATOM 832 C C . THR A 1 112 ? 4.061 -8.883 1.702 1.00 98.19 112 THR A C 1
ATOM 834 O O . THR A 1 112 ? 3.132 -9.619 2.017 1.00 98.19 112 THR A O 1
ATOM 837 N N . CYS A 1 113 ? 5.007 -9.248 0.837 1.00 97.50 113 CYS A N 1
ATOM 838 C CA . CYS A 1 113 ? 5.073 -10.590 0.260 1.00 97.50 113 CYS A CA 1
ATOM 839 C C . CYS A 1 113 ? 5.640 -11.612 1.256 1.00 97.50 113 CYS A C 1
ATOM 841 O O . CYS A 1 113 ? 6.418 -11.253 2.144 1.00 97.50 113 CYS A O 1
ATOM 843 N N . ASP A 1 114 ? 5.336 -12.889 1.036 1.00 97.12 114 ASP A N 1
ATOM 844 C CA . ASP A 1 114 ? 5.724 -13.993 1.925 1.00 97.12 114 ASP A CA 1
ATOM 845 C C . ASP A 1 114 ? 7.234 -14.070 2.169 1.00 97.12 114 ASP A C 1
ATOM 847 O O . ASP A 1 114 ? 7.673 -14.287 3.293 1.00 97.12 114 ASP A O 1
ATOM 851 N N . ALA A 1 115 ? 8.051 -13.795 1.147 1.00 97.38 115 ALA A N 1
ATOM 852 C CA . ALA A 1 115 ? 9.507 -13.789 1.289 1.00 97.38 115 ALA A CA 1
ATOM 853 C C . ALA A 1 115 ? 9.998 -12.719 2.280 1.00 97.38 115 ALA A C 1
ATOM 855 O O . ALA A 1 115 ? 10.940 -12.953 3.027 1.00 97.38 115 ALA A O 1
ATOM 856 N N . CYS A 1 116 ? 9.363 -11.543 2.306 1.00 98.06 116 CYS A N 1
ATOM 857 C CA . CYS A 1 116 ? 9.685 -10.505 3.285 1.00 98.06 116 CYS A CA 1
ATOM 858 C C . CYS A 1 116 ? 9.111 -10.816 4.672 1.00 98.06 116 CYS A C 1
ATOM 860 O O . CYS A 1 116 ? 9.742 -10.465 5.666 1.00 98.06 116 CYS A O 1
ATOM 862 N N . LEU A 1 117 ? 7.953 -11.479 4.751 1.00 97.56 117 LEU A N 1
ATOM 863 C CA . LEU A 1 117 ? 7.398 -11.945 6.025 1.00 97.56 117 LEU A CA 1
ATOM 864 C C . LEU A 1 117 ? 8.301 -13.002 6.676 1.00 97.56 117 LEU A C 1
ATOM 866 O O . LEU A 1 117 ? 8.589 -12.901 7.868 1.00 97.56 117 LEU A O 1
ATOM 870 N N . ALA A 1 118 ? 8.817 -13.946 5.885 1.00 97.81 118 ALA A N 1
ATOM 871 C CA . ALA A 1 118 ? 9.753 -14.970 6.339 1.00 97.81 118 ALA A CA 1
ATOM 872 C C . ALA A 1 118 ? 11.039 -14.367 6.932 1.00 97.81 118 ALA A C 1
ATOM 874 O O . ALA A 1 118 ? 11.492 -14.810 7.983 1.00 97.81 118 ALA A O 1
ATOM 875 N N . GLU A 1 119 ? 11.593 -13.316 6.318 1.00 96.62 119 GLU A N 1
ATOM 876 C CA . GLU A 1 119 ? 12.754 -12.591 6.862 1.00 96.62 119 GLU A CA 1
ATOM 877 C C . GLU A 1 119 ? 12.427 -11.924 8.201 1.00 96.62 119 GLU A C 1
ATOM 879 O O . GLU A 1 119 ? 13.186 -12.045 9.157 1.00 96.62 119 GLU A O 1
ATOM 884 N N . THR A 1 120 ? 11.273 -11.256 8.310 1.00 96.38 120 THR A N 1
ATOM 885 C CA . THR A 1 120 ? 10.885 -10.605 9.572 1.00 96.38 120 THR A CA 1
ATOM 886 C C . THR A 1 120 ? 10.591 -11.596 10.693 1.00 96.38 120 THR A C 1
ATOM 888 O O . THR A 1 120 ? 10.729 -11.238 11.861 1.00 96.38 120 THR A O 1
ATOM 891 N N . ALA A 1 121 ? 10.236 -12.835 10.348 1.00 95.81 121 ALA A N 1
ATOM 892 C CA . ALA A 1 121 ? 10.009 -13.922 11.291 1.00 95.81 121 ALA A CA 1
ATOM 893 C C . ALA A 1 121 ? 11.290 -14.697 11.657 1.00 95.81 121 ALA A C 1
ATOM 895 O O . ALA A 1 121 ? 11.271 -15.450 12.627 1.00 95.81 121 ALA A O 1
ATOM 896 N N . ASN A 1 122 ? 12.395 -14.528 10.920 1.00 97.19 122 ASN A N 1
ATOM 897 C CA . ASN A 1 122 ? 13.624 -15.297 11.113 1.00 97.19 122 ASN A CA 1
ATOM 898 C C . ASN A 1 122 ? 14.609 -14.590 12.071 1.00 97.19 122 ASN A C 1
ATOM 900 O O . ASN A 1 122 ? 15.177 -13.575 11.673 1.00 97.19 122 ASN A O 1
ATOM 904 N N . PRO A 1 123 ? 14.909 -15.144 13.267 1.00 95.94 123 PRO A N 1
ATOM 905 C CA . PRO A 1 123 ? 15.831 -14.544 14.240 1.00 95.94 123 PRO A CA 1
ATOM 906 C C . PRO A 1 123 ? 17.265 -14.324 13.754 1.00 95.94 123 PRO A C 1
ATOM 908 O O . PRO A 1 123 ? 17.991 -13.521 14.334 1.00 95.94 123 PRO A O 1
ATOM 911 N N . THR A 1 124 ? 17.700 -15.037 12.712 1.00 96.75 124 THR A N 1
ATOM 912 C CA . THR A 1 124 ? 19.050 -14.875 12.156 1.00 96.75 124 THR A CA 1
ATOM 913 C C . THR A 1 124 ? 19.111 -13.846 11.030 1.00 96.75 124 THR A C 1
ATOM 915 O O . THR A 1 124 ? 20.200 -13.540 10.546 1.00 96.75 124 THR A O 1
ATOM 918 N N . ASP A 1 125 ? 17.967 -13.350 10.551 1.00 97.12 125 ASP A N 1
ATOM 919 C CA . ASP A 1 125 ? 17.930 -12.349 9.491 1.00 97.12 125 ASP A CA 1
ATOM 920 C C . ASP A 1 125 ? 18.203 -10.949 10.056 1.00 97.12 125 ASP A C 1
ATOM 922 O O . ASP A 1 125 ? 17.721 -10.565 11.119 1.00 97.12 125 ASP A O 1
ATOM 926 N N . ARG A 1 126 ? 18.933 -10.122 9.304 1.00 95.94 126 ARG A N 1
ATOM 927 C CA . ARG A 1 126 ? 19.235 -8.730 9.683 1.00 95.94 126 ARG A CA 1
ATOM 928 C C . ARG A 1 126 ? 17.996 -7.826 9.767 1.00 95.94 126 ARG A C 1
ATOM 930 O O . ARG A 1 126 ? 18.096 -6.685 10.222 1.00 95.94 126 ARG A O 1
ATOM 937 N N . ARG A 1 127 ? 16.862 -8.285 9.238 1.00 96.62 127 ARG A N 1
ATOM 938 C CA . ARG A 1 127 ? 15.550 -7.634 9.294 1.00 96.62 127 ARG A CA 1
ATOM 939 C C . ARG A 1 127 ? 14.571 -8.371 10.203 1.00 96.62 127 ARG A C 1
ATOM 941 O O . ARG A 1 127 ? 13.372 -8.091 10.119 1.00 96.62 127 ARG A O 1
ATOM 948 N N . TRP A 1 128 ? 15.058 -9.264 11.067 1.00 96.75 128 TRP A N 1
ATOM 949 C CA . TRP A 1 128 ? 14.245 -9.859 12.118 1.00 96.75 128 TRP A CA 1
ATOM 950 C C . TRP A 1 128 ? 13.489 -8.764 12.869 1.00 96.75 128 TRP A C 1
ATOM 952 O O . TRP A 1 128 ? 14.072 -7.763 13.290 1.00 96.75 128 TRP A O 1
ATOM 962 N N . ARG A 1 129 ? 12.165 -8.915 12.919 1.00 95.44 129 ARG A N 1
ATOM 963 C CA . ARG A 1 129 ? 11.222 -7.986 13.559 1.00 95.44 129 ARG A CA 1
ATOM 964 C C . ARG A 1 129 ? 11.364 -6.520 13.130 1.00 95.44 129 ARG A C 1
ATOM 966 O O . ARG A 1 129 ? 10.986 -5.601 13.849 1.00 95.44 129 ARG A O 1
ATOM 973 N N . TYR A 1 130 ? 11.825 -6.283 11.895 1.00 97.62 130 TYR A N 1
ATOM 974 C CA . TYR A 1 130 ? 11.886 -4.944 11.314 1.00 97.62 130 TYR A CA 1
ATOM 975 C C . TYR A 1 130 ? 10.533 -4.508 10.701 1.00 97.62 130 TYR A C 1
ATOM 977 O O . TYR A 1 130 ? 10.104 -5.094 9.700 1.00 97.62 130 TYR A O 1
ATOM 985 N N . PRO A 1 131 ? 9.863 -3.446 11.206 1.00 97.06 131 PRO A N 1
ATOM 986 C CA . PRO A 1 131 ? 8.475 -3.128 10.829 1.00 97.06 131 PRO A CA 1
ATOM 987 C C . PRO A 1 131 ? 8.276 -2.569 9.410 1.00 97.06 131 PRO A C 1
ATOM 989 O O . PRO A 1 131 ? 7.141 -2.441 8.945 1.00 97.06 131 PRO A O 1
ATOM 992 N N . PHE A 1 132 ? 9.362 -2.222 8.709 1.00 97.94 132 PHE A N 1
ATOM 993 C CA . PHE A 1 132 ? 9.321 -1.540 7.406 1.00 97.94 132 PHE A CA 1
ATOM 994 C C . PHE A 1 132 ? 9.937 -2.353 6.262 1.00 97.94 132 PHE A C 1
ATOM 996 O O . PHE A 1 132 ? 10.130 -1.817 5.164 1.00 97.94 132 PHE A O 1
ATOM 1003 N N . THR A 1 133 ? 10.223 -3.638 6.498 1.00 97.31 133 THR A N 1
ATOM 1004 C CA . THR A 1 133 ? 10.732 -4.567 5.483 1.00 97.31 133 THR A CA 1
ATOM 1005 C C . THR A 1 133 ? 9.850 -4.573 4.235 1.00 97.31 133 THR A C 1
ATOM 1007 O O . THR A 1 133 ? 8.631 -4.708 4.304 1.00 97.31 133 THR A O 1
ATOM 1010 N N . ASN A 1 134 ? 10.488 -4.430 3.075 1.00 97.69 134 ASN A N 1
ATOM 1011 C CA . ASN A 1 134 ? 9.867 -4.534 1.760 1.00 97.69 134 ASN A CA 1
ATOM 1012 C C . ASN A 1 134 ? 10.906 -4.991 0.716 1.00 97.69 134 ASN A C 1
ATOM 1014 O O . ASN A 1 134 ? 12.101 -5.107 1.020 1.00 97.69 134 ASN A O 1
ATOM 1018 N N . CYS A 1 135 ? 10.439 -5.256 -0.504 1.00 96.69 135 CYS A N 1
ATOM 1019 C CA . CYS A 1 135 ? 11.263 -5.505 -1.686 1.00 96.69 135 CYS A CA 1
ATOM 1020 C C . CYS A 1 135 ? 10.611 -4.889 -2.939 1.00 96.69 135 CYS A C 1
ATOM 1022 O O . CYS A 1 135 ? 9.609 -4.174 -2.853 1.00 96.69 135 CYS A O 1
ATOM 1024 N N . THR A 1 136 ? 11.152 -5.169 -4.124 1.00 94.06 136 THR A N 1
ATOM 1025 C CA . THR A 1 136 ? 10.596 -4.701 -5.408 1.00 94.06 136 THR A CA 1
ATOM 1026 C C . THR A 1 136 ? 9.149 -5.153 -5.650 1.00 94.06 136 THR A C 1
ATOM 1028 O O . THR A 1 136 ? 8.386 -4.416 -6.276 1.00 94.06 136 THR A O 1
ATOM 1031 N N . ASN A 1 137 ? 8.744 -6.287 -5.067 1.00 94.88 137 ASN A N 1
ATOM 1032 C CA . ASN A 1 137 ? 7.430 -6.915 -5.251 1.00 94.88 137 ASN A CA 1
ATOM 1033 C C . ASN A 1 137 ? 6.385 -6.562 -4.177 1.00 94.88 137 ASN A C 1
ATOM 1035 O O . ASN A 1 137 ? 5.277 -7.088 -4.223 1.00 94.88 137 ASN A O 1
ATOM 1039 N N . CYS A 1 138 ? 6.713 -5.741 -3.173 1.00 97.19 138 CYS A N 1
ATOM 1040 C CA . CYS A 1 138 ? 5.773 -5.431 -2.091 1.00 97.19 138 CYS A CA 1
ATOM 1041 C C . CYS A 1 138 ? 6.048 -4.092 -1.395 1.00 97.19 138 CYS A C 1
ATOM 1043 O O . CYS A 1 138 ? 7.075 -3.444 -1.617 1.00 97.19 138 CYS A O 1
ATOM 1045 N N . GLY A 1 139 ? 5.144 -3.693 -0.504 1.00 97.31 139 GLY A N 1
ATOM 1046 C CA . GLY A 1 139 ? 5.272 -2.508 0.335 1.00 97.31 139 GLY A CA 1
ATOM 1047 C C . GLY A 1 139 ? 4.667 -1.243 -0.284 1.00 97.31 139 GLY A C 1
ATOM 1048 O O . GLY A 1 139 ? 4.000 -1.295 -1.320 1.00 97.31 139 GLY A O 1
ATOM 1049 N N . PRO A 1 140 ? 4.896 -0.081 0.349 1.00 97.19 140 PRO A N 1
ATOM 1050 C CA . PRO A 1 140 ? 4.292 1.176 -0.077 1.00 97.19 140 PRO A CA 1
ATOM 1051 C C . PRO A 1 140 ? 4.816 1.640 -1.439 1.00 97.19 140 PRO A C 1
ATOM 1053 O O . PRO A 1 140 ? 5.993 1.457 -1.771 1.00 97.19 140 PRO A O 1
ATOM 1056 N N . ARG A 1 141 ? 3.934 2.268 -2.211 1.00 95.69 141 ARG A N 1
ATOM 1057 C CA . ARG A 1 141 ? 4.176 2.882 -3.516 1.00 95.69 141 ARG A CA 1
ATOM 1058 C C . ARG A 1 141 ? 3.472 4.231 -3.531 1.00 95.69 141 ARG A C 1
ATOM 1060 O O . ARG A 1 141 ? 4.084 5.213 -3.121 1.00 95.69 141 ARG A O 1
ATOM 1067 N N . TYR A 1 142 ? 2.202 4.269 -3.923 1.00 96.00 142 TYR A N 1
ATOM 1068 C CA . TYR A 1 142 ? 1.401 5.486 -4.009 1.00 96.00 142 TYR A CA 1
ATOM 1069 C C . TYR A 1 142 ? 1.524 6.385 -2.777 1.00 96.00 142 TYR A C 1
ATOM 1071 O O . TYR A 1 142 ? 1.781 7.577 -2.920 1.00 96.00 142 TYR A O 1
ATOM 1079 N N . THR A 1 143 ? 1.453 5.822 -1.567 1.00 97.25 143 THR A N 1
ATOM 1080 C CA . THR A 1 143 ? 1.471 6.635 -0.341 1.00 97.25 143 THR A CA 1
ATOM 1081 C C . THR A 1 143 ? 2.816 7.292 -0.045 1.00 97.25 143 THR A C 1
ATOM 1083 O O . THR A 1 143 ? 2.874 8.189 0.795 1.00 97.25 143 THR A O 1
ATOM 1086 N N . ILE A 1 144 ? 3.900 6.895 -0.719 1.00 97.06 144 ILE A N 1
ATOM 1087 C CA . ILE A 1 144 ? 5.248 7.431 -0.483 1.00 97.06 144 ILE A CA 1
ATOM 1088 C C . ILE A 1 144 ? 5.857 8.142 -1.690 1.00 97.06 144 ILE A C 1
ATOM 1090 O O . ILE A 1 144 ? 6.917 8.744 -1.538 1.00 97.06 144 ILE A O 1
ATOM 1094 N N . VAL A 1 145 ? 5.255 8.063 -2.876 1.00 94.50 145 VAL A N 1
ATOM 1095 C CA . VAL A 1 145 ? 5.778 8.704 -4.093 1.00 94.50 145 VAL A CA 1
ATOM 1096 C C . VAL A 1 145 ? 5.457 10.188 -4.062 1.00 94.50 145 VAL A C 1
ATOM 1098 O O . VAL A 1 145 ? 4.296 10.543 -3.957 1.00 94.50 145 VAL A O 1
ATOM 1101 N N . VAL A 1 146 ? 6.478 11.042 -4.182 1.00 92.88 146 VAL A N 1
ATOM 1102 C CA . VAL A 1 146 ? 6.312 12.507 -4.278 1.00 92.88 146 VAL A CA 1
ATOM 1103 C C . VAL A 1 146 ? 6.487 13.028 -5.707 1.00 92.88 146 VAL A C 1
ATOM 1105 O O . VAL A 1 146 ? 6.374 14.222 -5.957 1.00 92.88 146 VAL A O 1
ATOM 1108 N N . GLY A 1 147 ? 6.837 12.153 -6.652 1.00 88.38 147 GLY A N 1
ATOM 1109 C CA . GLY A 1 147 ? 6.934 12.492 -8.065 1.00 88.38 147 GLY A CA 1
ATOM 1110 C C . GLY A 1 147 ? 7.490 11.357 -8.919 1.00 88.38 147 GLY A C 1
ATOM 1111 O O . GLY A 1 147 ? 8.041 10.382 -8.410 1.00 88.38 147 GLY A O 1
ATOM 1112 N N . VAL A 1 148 ? 7.362 11.521 -10.233 1.00 86.88 148 VAL A N 1
ATOM 1113 C CA . VAL A 1 148 ? 7.768 10.553 -11.264 1.00 86.88 148 VAL A CA 1
ATOM 1114 C C . VAL A 1 148 ? 8.792 11.172 -12.224 1.00 86.88 148 VAL A C 1
ATOM 1116 O O . VAL A 1 148 ? 8.610 12.333 -12.602 1.00 86.88 148 VAL A O 1
ATOM 1119 N N . PRO A 1 149 ? 9.878 10.466 -12.605 1.00 89.44 149 PRO A N 1
ATOM 1120 C CA . PRO A 1 149 ? 10.037 9.009 -12.512 1.00 89.44 149 PRO A CA 1
ATOM 1121 C C . PRO A 1 149 ? 10.313 8.457 -11.105 1.00 89.44 149 PRO A C 1
ATOM 1123 O O . PRO A 1 149 ? 10.867 9.148 -10.248 1.00 89.44 149 PRO A O 1
ATOM 1126 N N . TYR A 1 150 ? 9.905 7.206 -10.871 1.00 91.00 150 TYR A N 1
ATOM 1127 C CA . TYR A 1 150 ? 9.993 6.533 -9.573 1.00 91.00 150 TYR A CA 1
ATOM 1128 C C . TYR A 1 150 ? 11.443 6.215 -9.197 1.00 91.00 150 TYR A C 1
ATOM 1130 O O . TYR A 1 150 ? 12.028 5.250 -9.696 1.00 91.00 150 TYR A O 1
ATOM 1138 N N . ASP A 1 151 ? 11.976 6.982 -8.250 1.00 93.50 151 ASP A N 1
ATOM 1139 C CA . ASP A 1 151 ? 13.266 6.761 -7.596 1.00 93.50 151 ASP A CA 1
ATOM 1140 C C . ASP A 1 151 ? 13.212 7.188 -6.132 1.00 93.50 151 ASP A C 1
ATOM 1142 O O . ASP A 1 151 ? 12.399 8.028 -5.746 1.00 93.50 151 ASP A O 1
ATOM 1146 N N . ARG A 1 152 ? 14.125 6.662 -5.309 1.00 96.19 152 ARG A N 1
ATOM 1147 C CA . ARG A 1 152 ? 14.189 6.923 -3.864 1.00 96.19 152 ARG A CA 1
ATOM 1148 C C . ARG A 1 152 ? 14.161 8.416 -3.538 1.00 96.19 152 ARG A C 1
ATOM 1150 O O . ARG A 1 152 ? 13.423 8.812 -2.637 1.00 96.19 152 ARG A O 1
ATOM 1157 N N . ALA A 1 153 ? 14.905 9.233 -4.288 1.00 95.44 153 ALA A N 1
ATOM 1158 C CA . ALA A 1 153 ? 14.969 10.689 -4.122 1.00 95.44 153 ALA A CA 1
ATOM 1159 C C . ALA A 1 153 ? 13.603 11.383 -4.285 1.00 95.44 153 ALA A C 1
ATOM 1161 O O . ALA A 1 153 ? 13.362 12.430 -3.689 1.00 95.44 153 ALA A O 1
ATOM 1162 N N . ARG A 1 154 ? 12.686 10.765 -5.038 1.00 94.69 154 ARG A N 1
ATOM 1163 C CA . ARG A 1 154 ? 11.312 11.225 -5.280 1.00 94.69 154 ARG A CA 1
ATOM 1164 C C . ARG A 1 154 ? 10.288 10.384 -4.521 1.00 94.69 154 ARG A C 1
ATOM 1166 O O . ARG A 1 154 ? 9.137 10.250 -4.927 1.00 94.69 154 ARG A O 1
ATOM 1173 N N . THR A 1 155 ? 10.692 9.877 -3.360 1.00 96.81 155 THR A N 1
ATOM 1174 C CA . THR A 1 155 ? 9.788 9.285 -2.371 1.00 96.81 155 THR A CA 1
ATOM 1175 C C . THR A 1 155 ? 9.996 9.904 -0.990 1.00 96.81 155 THR A C 1
ATOM 1177 O O . THR A 1 155 ? 10.939 10.669 -0.760 1.00 96.81 155 THR A O 1
ATOM 1180 N N . THR A 1 156 ? 9.153 9.551 -0.022 1.00 97.25 156 THR A N 1
ATOM 1181 C CA . THR A 1 156 ? 9.382 9.870 1.397 1.00 97.25 156 THR A CA 1
ATOM 1182 C C . THR A 1 156 ? 10.599 9.142 1.977 1.00 97.25 156 THR A C 1
ATOM 1184 O O . THR A 1 156 ? 11.110 9.543 3.019 1.00 97.25 156 THR A O 1
ATOM 1187 N N . MET A 1 157 ? 11.153 8.147 1.267 1.00 98.19 157 MET A N 1
ATOM 1188 C CA . MET A 1 157 ? 12.382 7.451 1.662 1.00 98.19 157 MET A CA 1
ATOM 1189 C C . MET A 1 157 ? 13.661 8.268 1.421 1.00 98.19 157 MET A C 1
ATOM 1191 O O . MET A 1 157 ? 14.729 7.864 1.875 1.00 98.19 157 MET A O 1
ATOM 1195 N N . ARG A 1 158 ? 13.577 9.425 0.746 1.00 97.12 158 ARG A N 1
ATOM 1196 C CA . ARG A 1 158 ? 14.730 10.289 0.422 1.00 97.12 158 ARG A CA 1
ATOM 1197 C C . ARG A 1 158 ? 15.538 10.762 1.634 1.00 97.12 158 ARG A C 1
ATOM 1199 O O . ARG A 1 158 ? 16.720 11.034 1.487 1.00 97.12 158 ARG A O 1
ATOM 1206 N N . ARG A 1 159 ? 14.920 10.849 2.819 1.00 96.50 159 ARG A N 1
ATOM 1207 C CA . ARG A 1 159 ? 15.598 11.264 4.062 1.00 96.50 159 ARG A CA 1
ATOM 1208 C C . ARG A 1 159 ? 16.405 10.152 4.737 1.00 96.50 159 ARG A C 1
ATOM 1210 O O . ARG A 1 159 ? 17.139 10.418 5.677 1.00 96.50 159 ARG A O 1
ATOM 1217 N N . PHE A 1 160 ? 16.251 8.915 4.273 1.00 97.81 160 PHE A N 1
ATOM 1218 C CA . PHE A 1 160 ? 16.905 7.744 4.837 1.00 97.81 160 PHE A CA 1
ATOM 1219 C C . PHE A 1 160 ? 18.053 7.325 3.923 1.00 97.81 160 PHE A C 1
ATOM 1221 O O . PHE A 1 160 ? 17.829 6.700 2.883 1.00 97.81 160 PHE A O 1
ATOM 1228 N N . THR A 1 161 ? 19.289 7.660 4.274 1.00 97.88 161 THR A N 1
ATOM 1229 C CA . THR A 1 161 ? 20.463 7.210 3.511 1.00 97.88 161 THR A CA 1
ATOM 1230 C C . THR A 1 161 ? 20.670 5.714 3.728 1.00 97.88 161 THR A C 1
ATOM 1232 O O . THR A 1 161 ? 20.682 5.257 4.866 1.00 97.88 161 THR A O 1
ATOM 1235 N N . MET A 1 162 ? 20.815 4.926 2.657 1.00 98.38 162 MET A N 1
ATOM 1236 C CA . MET A 1 162 ? 21.061 3.485 2.796 1.00 98.38 162 MET A CA 1
ATOM 1237 C C . MET A 1 162 ? 22.406 3.236 3.489 1.00 98.38 162 MET A C 1
ATOM 1239 O O . MET A 1 162 ? 23.413 3.824 3.106 1.00 98.38 162 MET A O 1
ATOM 1243 N N . CYS A 1 163 ? 22.436 2.333 4.473 1.00 98.50 163 CYS A N 1
ATOM 1244 C CA . CYS A 1 163 ? 23.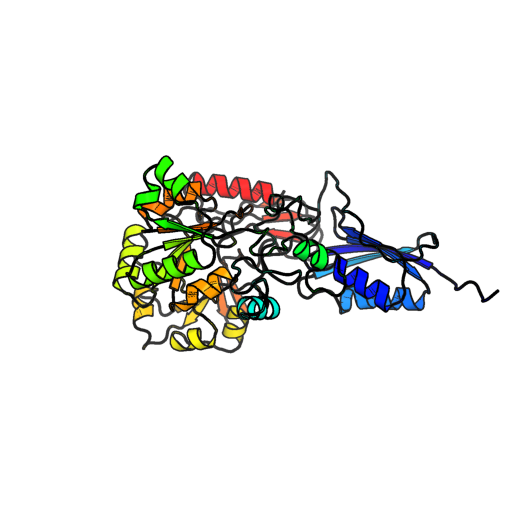707 1.807 4.976 1.00 98.50 163 CYS A CA 1
ATOM 1245 C C . CYS A 1 163 ? 24.380 0.905 3.932 1.00 98.50 163 CYS A C 1
ATOM 1247 O O . CYS A 1 163 ? 23.728 0.454 2.989 1.00 98.50 163 CYS A O 1
ATOM 1249 N N . GLU A 1 164 ? 25.652 0.580 4.156 1.00 98.38 164 GLU A N 1
ATOM 1250 C CA . GLU A 1 164 ? 26.474 -0.237 3.256 1.00 98.38 164 GLU A CA 1
ATOM 1251 C C . GLU A 1 164 ? 25.803 -1.557 2.842 1.00 98.38 164 GLU A C 1
ATOM 1253 O O . GLU A 1 164 ? 25.713 -1.849 1.655 1.00 98.38 164 GLU A O 1
ATOM 1258 N N . ASP A 1 165 ? 25.229 -2.311 3.785 1.00 98.25 165 ASP A N 1
ATOM 1259 C CA . ASP A 1 165 ? 24.557 -3.578 3.455 1.00 98.25 165 ASP A CA 1
ATOM 1260 C C . ASP A 1 165 ? 23.313 -3.381 2.574 1.00 98.25 165 ASP A C 1
ATOM 1262 O O . ASP A 1 165 ? 23.082 -4.151 1.647 1.00 98.25 165 ASP A O 1
ATOM 1266 N N . CYS A 1 166 ? 22.507 -2.344 2.831 1.00 98.50 166 CYS A N 1
ATOM 1267 C CA . CYS A 1 166 ? 21.343 -2.043 1.989 1.00 98.50 166 CYS A CA 1
ATOM 1268 C C . CYS A 1 166 ? 21.759 -1.520 0.610 1.00 98.50 166 CYS A C 1
ATOM 1270 O O . CYS A 1 166 ? 21.083 -1.811 -0.373 1.00 98.50 166 CYS A O 1
ATOM 1272 N N . ALA A 1 167 ? 22.859 -0.765 0.537 1.00 98.19 167 ALA A N 1
ATOM 1273 C CA . ALA A 1 167 ? 23.435 -0.321 -0.723 1.00 98.19 167 ALA A CA 1
ATOM 1274 C C . ALA A 1 167 ? 23.988 -1.508 -1.524 1.00 98.19 167 ALA A C 1
ATOM 1276 O O . ALA A 1 167 ? 23.768 -1.559 -2.729 1.00 98.19 167 ALA A O 1
ATOM 1277 N N . ARG A 1 168 ? 24.630 -2.489 -0.877 1.00 98.25 168 ARG A N 1
ATOM 1278 C CA . ARG A 1 168 ? 25.098 -3.717 -1.533 1.00 98.25 168 ARG A CA 1
ATOM 1279 C C . ARG A 1 168 ? 23.941 -4.475 -2.182 1.00 98.25 168 ARG A C 1
ATOM 1281 O O . ARG A 1 168 ? 23.978 -4.689 -3.383 1.00 98.25 168 ARG A O 1
ATOM 1288 N N . GLU A 1 169 ? 22.881 -4.775 -1.431 1.00 97.81 169 GLU A N 1
ATOM 1289 C CA . GLU A 1 169 ? 21.685 -5.435 -1.987 1.00 97.81 169 GLU A CA 1
ATOM 1290 C C . GLU A 1 169 ? 21.009 -4.614 -3.099 1.00 97.81 169 GLU A C 1
ATOM 1292 O O . GLU A 1 169 ? 20.443 -5.168 -4.033 1.00 97.81 169 GLU A O 1
ATOM 1297 N N . TYR A 1 170 ? 21.034 -3.280 -3.005 1.00 97.38 170 TYR A N 1
ATOM 1298 C CA . TYR A 1 170 ? 20.433 -2.416 -4.022 1.00 97.38 170 TYR A CA 1
ATOM 1299 C C . TYR A 1 170 ? 21.163 -2.504 -5.370 1.00 97.38 170 TYR A C 1
ATOM 1301 O O . TYR A 1 170 ? 20.511 -2.370 -6.406 1.00 97.38 170 TYR A O 1
ATOM 1309 N N . HIS A 1 171 ? 22.482 -2.724 -5.356 1.00 96.00 171 HIS A N 1
ATOM 1310 C CA . HIS A 1 171 ? 23.321 -2.805 -6.556 1.00 96.00 171 HIS A CA 1
ATOM 1311 C C . HIS A 1 171 ? 23.630 -4.241 -7.002 1.00 96.00 171 HIS A C 1
ATOM 1313 O O . HIS A 1 171 ? 24.159 -4.409 -8.095 1.00 96.00 171 HIS A O 1
ATOM 1319 N N . ASP A 1 172 ? 23.318 -5.255 -6.191 1.00 96.31 172 ASP A N 1
ATOM 1320 C CA . ASP A 1 172 ? 23.542 -6.666 -6.516 1.00 96.31 172 ASP A CA 1
ATOM 1321 C C . ASP A 1 172 ? 22.377 -7.234 -7.347 1.00 96.31 172 ASP A C 1
ATOM 1323 O O . ASP A 1 172 ? 21.281 -7.393 -6.807 1.00 96.31 172 ASP A O 1
ATOM 1327 N N . PRO A 1 173 ? 22.583 -7.588 -8.632 1.00 92.81 173 PRO A N 1
ATOM 1328 C CA . PRO A 1 173 ? 21.531 -8.147 -9.479 1.00 92.81 173 PRO A CA 1
ATOM 1329 C C . PRO A 1 173 ? 20.978 -9.495 -9.010 1.00 92.81 173 PRO A C 1
ATOM 1331 O O . PRO A 1 173 ? 19.885 -9.876 -9.428 1.00 92.81 173 PRO A O 1
ATOM 1334 N N . ALA A 1 174 ? 21.716 -10.229 -8.170 1.00 93.06 174 ALA A N 1
ATOM 1335 C CA . ALA A 1 174 ? 21.264 -11.498 -7.610 1.00 93.06 174 ALA A CA 1
ATOM 1336 C C . ALA A 1 174 ? 20.337 -11.316 -6.393 1.00 93.06 174 ALA A C 1
ATOM 1338 O O . ALA A 1 174 ? 19.654 -12.264 -5.996 1.00 93.06 174 ALA A O 1
ATOM 1339 N N . ASP A 1 175 ? 20.285 -10.118 -5.801 1.00 96.19 175 ASP A N 1
ATOM 1340 C CA . ASP A 1 175 ? 19.447 -9.842 -4.639 1.00 96.19 175 ASP A CA 1
ATOM 1341 C C . ASP A 1 175 ? 18.021 -9.440 -5.052 1.00 96.19 175 ASP A C 1
ATOM 1343 O O . ASP A 1 175 ? 17.788 -8.649 -5.967 1.00 96.19 175 ASP A O 1
ATOM 1347 N N . ARG A 1 176 ? 17.015 -9.916 -4.310 1.00 94.56 176 ARG A N 1
ATOM 1348 C CA . ARG A 1 176 ? 15.600 -9.551 -4.528 1.00 94.56 176 ARG A CA 1
ATOM 1349 C C . ARG A 1 176 ? 15.337 -8.047 -4.353 1.00 94.56 176 ARG A C 1
ATOM 1351 O O . ARG A 1 176 ? 14.295 -7.537 -4.774 1.00 94.56 176 ARG A O 1
ATOM 1358 N N . ARG A 1 177 ? 16.244 -7.331 -3.692 1.00 96.81 177 ARG A N 1
ATOM 1359 C CA . ARG A 1 177 ? 16.197 -5.886 -3.458 1.00 96.81 177 ARG A CA 1
ATOM 1360 C C . ARG A 1 177 ? 17.028 -5.085 -4.453 1.00 96.81 177 ARG A C 1
ATOM 1362 O O . ARG A 1 177 ? 17.113 -3.867 -4.273 1.00 96.81 177 ARG A O 1
ATOM 1369 N N . PHE A 1 178 ? 17.528 -5.705 -5.522 1.00 96.25 178 PHE A N 1
ATOM 1370 C CA . PHE A 1 178 ? 18.135 -5.003 -6.647 1.00 96.25 178 PHE A CA 1
ATOM 1371 C C . PHE A 1 178 ? 17.207 -3.878 -7.137 1.00 96.25 178 PHE A C 1
ATOM 1373 O O . PHE A 1 178 ? 16.048 -4.111 -7.486 1.00 96.25 178 PHE A O 1
ATOM 1380 N N . HIS A 1 179 ? 17.674 -2.629 -7.081 1.00 95.06 179 HIS A N 1
ATOM 1381 C CA . HIS A 1 179 ? 16.893 -1.410 -7.346 1.00 95.06 179 HIS A CA 1
ATOM 1382 C C . HIS A 1 179 ? 15.560 -1.247 -6.575 1.00 95.06 179 HIS A C 1
ATOM 1384 O O . HIS A 1 179 ? 14.678 -0.482 -6.999 1.00 95.06 179 HIS A O 1
ATOM 1390 N N . ALA A 1 180 ? 15.392 -1.887 -5.413 1.00 96.06 180 ALA A N 1
ATOM 1391 C CA . ALA A 1 180 ? 14.270 -1.617 -4.516 1.00 96.06 180 ALA A CA 1
ATOM 1392 C C . ALA A 1 180 ? 14.413 -0.216 -3.896 1.00 96.06 180 ALA A C 1
ATOM 1394 O O . ALA A 1 180 ? 15.099 -0.016 -2.895 1.00 96.06 180 ALA A O 1
ATOM 1395 N N . GLN A 1 181 ? 13.728 0.773 -4.476 1.00 96.31 181 GLN A N 1
ATOM 1396 C CA . GLN A 1 181 ? 13.789 2.171 -4.026 1.00 96.31 181 GLN A CA 1
ATOM 1397 C C . GLN A 1 181 ? 13.462 2.372 -2.534 1.00 96.31 181 GLN A C 1
ATOM 1399 O O . GLN A 1 181 ? 14.151 3.177 -1.899 1.00 96.31 181 GLN A O 1
ATOM 1404 N N . PRO A 1 182 ? 12.491 1.650 -1.929 1.00 96.94 182 PRO A N 1
ATOM 1405 C CA . PRO A 1 182 ? 12.201 1.765 -0.506 1.00 96.94 182 PRO A CA 1
ATOM 1406 C C . PRO A 1 182 ? 13.010 0.803 0.380 1.00 96.94 182 PRO A C 1
ATOM 1408 O O . PRO A 1 182 ? 12.648 0.624 1.546 1.00 96.94 182 PRO A O 1
ATOM 1411 N N . ASN A 1 183 ? 14.110 0.216 -0.124 1.00 97.88 183 ASN A N 1
ATOM 1412 C CA . ASN A 1 183 ? 14.963 -0.670 0.670 1.00 97.88 183 ASN A CA 1
ATOM 1413 C C . ASN A 1 183 ? 15.484 0.044 1.926 1.00 97.88 183 ASN A C 1
ATOM 1415 O O . ASN A 1 183 ? 15.932 1.197 1.872 1.00 97.88 183 ASN A O 1
ATOM 1419 N N . ALA A 1 184 ? 15.413 -0.653 3.056 1.00 98.06 184 ALA A N 1
ATOM 1420 C CA . ALA A 1 184 ? 15.944 -0.218 4.332 1.00 98.06 184 ALA A CA 1
ATOM 1421 C C . ALA A 1 184 ? 16.112 -1.405 5.301 1.00 98.06 184 ALA A C 1
ATOM 1423 O O . ALA A 1 184 ? 15.699 -2.535 5.014 1.00 98.06 184 ALA A O 1
ATOM 1424 N N . CYS A 1 185 ? 16.722 -1.133 6.452 1.00 97.69 185 CYS A N 1
ATOM 1425 C CA . CYS A 1 185 ? 16.874 -2.055 7.577 1.00 97.69 185 CYS A CA 1
ATOM 1426 C C . CYS A 1 185 ? 16.862 -1.263 8.903 1.00 97.69 185 CYS A C 1
ATOM 1428 O O . CYS A 1 185 ? 16.887 -0.028 8.844 1.00 97.69 185 CYS A O 1
ATOM 1430 N N . PRO A 1 186 ? 16.908 -1.922 10.078 1.00 95.81 186 PRO A N 1
ATOM 1431 C CA . PRO A 1 186 ? 16.902 -1.236 11.375 1.00 95.81 186 PRO A CA 1
ATOM 1432 C C . PRO A 1 186 ? 17.984 -0.158 11.555 1.00 95.81 186 PRO A C 1
ATOM 1434 O O . PRO A 1 186 ? 17.786 0.778 12.316 1.00 95.81 186 PRO A O 1
ATOM 1437 N N . ARG A 1 187 ? 19.122 -0.253 10.848 1.00 95.75 187 ARG A N 1
ATOM 1438 C CA . ARG A 1 187 ? 20.223 0.723 10.967 1.00 95.75 187 ARG A CA 1
ATOM 1439 C C . ARG A 1 187 ? 20.020 2.014 10.177 1.00 95.75 187 ARG A C 1
ATOM 1441 O O . ARG A 1 187 ? 20.637 3.016 10.505 1.00 95.75 187 ARG A O 1
ATOM 1448 N N . CYS A 1 188 ? 19.276 1.971 9.074 1.00 97.38 188 CYS A N 1
ATOM 1449 C CA . CYS A 1 188 ? 19.260 3.071 8.101 1.00 97.38 188 CYS A CA 1
ATOM 1450 C C . CYS A 1 188 ? 17.863 3.481 7.645 1.00 97.38 188 CYS A C 1
ATOM 1452 O O . CYS A 1 188 ? 17.722 4.328 6.766 1.00 97.38 188 CYS A O 1
ATOM 1454 N N . GLY A 1 189 ? 16.840 2.796 8.138 1.00 97.12 189 GLY A N 1
ATOM 1455 C CA . GLY A 1 189 ? 15.464 3.016 7.749 1.00 97.12 189 GLY A CA 1
ATOM 1456 C C . GLY A 1 189 ? 14.628 3.658 8.837 1.00 97.12 189 GLY A C 1
ATOM 1457 O O . GLY A 1 189 ? 15.151 4.018 9.888 1.00 97.12 189 GLY A O 1
ATOM 1458 N N . PRO A 1 190 ? 13.316 3.745 8.579 1.00 96.94 190 PRO A N 1
ATOM 1459 C CA . PRO A 1 190 ? 12.371 4.234 9.558 1.00 96.94 190 PRO A CA 1
ATOM 1460 C C . PRO A 1 190 ? 12.360 3.395 10.834 1.00 96.94 190 PRO A C 1
ATOM 1462 O O . PRO A 1 190 ? 12.644 2.191 10.799 1.00 96.94 190 PRO A O 1
ATOM 1465 N N . THR A 1 191 ? 11.950 4.032 11.921 1.00 95.69 191 THR A N 1
ATOM 1466 C CA . THR A 1 191 ? 11.779 3.446 13.248 1.00 95.69 191 THR A CA 1
ATOM 1467 C C . THR A 1 191 ? 10.400 3.766 13.816 1.00 95.69 191 THR A C 1
ATOM 1469 O O . THR A 1 191 ? 9.727 4.699 13.376 1.00 95.69 191 THR A O 1
ATOM 1472 N N . VAL A 1 192 ? 9.966 2.952 14.773 1.00 96.06 192 VAL A N 1
ATOM 1473 C CA . VAL A 1 192 ? 8.671 3.056 15.449 1.00 96.06 192 VAL A CA 1
ATOM 1474 C C . VAL A 1 192 ? 8.889 3.379 16.927 1.00 96.06 192 VAL A C 1
ATOM 1476 O O . VAL A 1 192 ? 9.884 2.951 17.521 1.00 96.06 192 VAL A O 1
ATOM 1479 N N . TRP A 1 193 ? 7.969 4.140 17.508 1.00 95.81 193 TRP A N 1
ATOM 1480 C CA . TRP A 1 193 ? 7.948 4.488 18.928 1.00 95.81 193 TRP A CA 1
ATOM 1481 C C . TRP A 1 193 ? 6.514 4.687 19.411 1.00 95.81 193 TRP A C 1
ATOM 1483 O O . TRP A 1 193 ? 5.604 4.875 18.601 1.00 95.81 193 TRP A O 1
ATOM 1493 N N . LEU A 1 194 ? 6.308 4.618 20.725 1.00 94.31 194 LEU A N 1
ATOM 1494 C CA . LEU A 1 194 ? 5.002 4.795 21.350 1.00 94.31 194 LEU A CA 1
ATOM 1495 C C . LEU A 1 194 ? 5.042 5.991 22.300 1.00 94.31 194 LEU A C 1
ATOM 1497 O O . LEU A 1 194 ? 5.941 6.094 23.125 1.00 94.31 194 LEU A O 1
ATOM 1501 N N . VAL A 1 195 ? 4.048 6.869 22.185 1.00 92.06 195 VAL A N 1
ATOM 1502 C CA . VAL A 1 195 ? 3.863 8.034 23.055 1.00 92.06 195 VAL A CA 1
ATOM 1503 C C . VAL A 1 195 ? 2.562 7.862 23.830 1.00 92.06 195 VAL A C 1
ATOM 1505 O O . VAL A 1 195 ? 1.503 7.717 23.217 1.00 92.06 195 VAL A O 1
ATOM 1508 N N . ASP A 1 196 ? 2.622 7.876 25.160 1.00 87.12 196 ASP A N 1
ATOM 1509 C CA . ASP A 1 196 ? 1.421 7.878 26.006 1.00 87.12 196 ASP A CA 1
ATOM 1510 C C . ASP A 1 196 ? 0.686 9.227 25.882 1.00 87.12 196 ASP A C 1
ATOM 1512 O O . ASP A 1 196 ? 1.306 10.277 25.691 1.00 87.12 196 ASP A O 1
ATOM 1516 N N . ARG A 1 197 ? -0.642 9.224 26.016 1.00 79.50 197 ARG A N 1
ATOM 1517 C CA . ARG A 1 197 ? -1.478 10.428 26.070 1.00 79.50 197 ARG A CA 1
ATOM 1518 C C . ARG A 1 197 ? -0.921 11.502 27.006 1.00 79.50 197 ARG A C 1
ATOM 1520 O O . ARG A 1 197 ? -0.861 12.652 26.589 1.00 79.50 197 ARG A O 1
ATOM 1527 N N . GLN A 1 198 ? -0.486 11.148 28.218 1.00 72.12 198 GLN A N 1
ATOM 1528 C CA . GLN A 1 198 ? 0.072 12.110 29.185 1.00 72.12 198 GLN A CA 1
ATOM 1529 C C . GLN A 1 198 ? 1.349 12.787 28.656 1.00 72.12 198 GLN A C 1
ATOM 1531 O O . GLN A 1 198 ? 1.555 13.984 28.839 1.00 72.12 198 GLN A O 1
ATOM 1536 N N . GLN A 1 199 ? 2.190 12.037 27.942 1.00 69.25 199 GLN A N 1
ATOM 1537 C CA . GLN A 1 199 ? 3.412 12.554 27.318 1.00 69.25 199 GLN A CA 1
ATOM 1538 C C . GLN A 1 199 ? 3.110 13.409 26.078 1.00 69.25 199 GLN A C 1
ATOM 1540 O O . GLN A 1 199 ? 3.901 14.274 25.718 1.00 69.25 199 GLN A O 1
ATOM 1545 N N . GLY A 1 200 ? 1.955 13.208 25.439 1.00 62.34 200 GLY A N 1
ATOM 1546 C CA . GLY A 1 200 ? 1.502 13.985 24.284 1.00 62.34 200 GLY A CA 1
ATOM 1547 C C . GLY A 1 200 ? 0.878 15.351 24.603 1.00 62.34 200 GLY A C 1
ATOM 1548 O O . GLY A 1 200 ? 0.614 16.112 23.667 1.00 62.34 200 GLY A O 1
ATOM 1549 N N . GLU A 1 201 ? 0.629 15.673 25.880 1.00 67.12 201 GLU A N 1
ATOM 1550 C CA . GLU A 1 201 ? -0.062 16.906 26.302 1.00 67.12 201 GLU A CA 1
ATOM 1551 C C . GLU A 1 201 ? 0.835 18.159 26.264 1.00 67.12 201 GLU A C 1
ATOM 1553 O O . GLU A 1 201 ? 0.357 19.242 25.922 1.00 67.12 201 GLU A O 1
ATOM 1558 N N . SER A 1 202 ? 2.136 18.024 26.543 1.00 72.56 202 SER A N 1
ATOM 1559 C CA . SER A 1 202 ? 3.126 19.110 26.442 1.00 72.56 202 SER A CA 1
ATOM 1560 C C . SER A 1 202 ? 4.049 18.901 25.241 1.00 72.56 202 SER A C 1
ATOM 1562 O O . SER A 1 202 ? 4.434 17.772 24.948 1.00 72.56 202 SER A O 1
ATOM 1564 N N . ALA A 1 203 ? 4.442 19.984 24.561 1.00 69.81 203 ALA A N 1
ATOM 1565 C CA . ALA A 1 203 ? 5.399 19.914 23.453 1.00 69.81 203 ALA A CA 1
ATOM 1566 C C . ALA A 1 203 ? 6.754 19.336 23.904 1.00 69.81 203 ALA A C 1
ATOM 1568 O O . ALA A 1 203 ? 7.265 18.425 23.261 1.00 69.81 203 ALA A O 1
ATOM 1569 N N . ASP A 1 204 ? 7.266 19.776 25.058 1.00 68.50 204 ASP A N 1
ATOM 1570 C CA . ASP A 1 204 ? 8.561 19.321 25.583 1.00 68.50 204 ASP A CA 1
ATOM 1571 C C . ASP A 1 204 ? 8.544 17.830 25.964 1.00 68.50 204 ASP A C 1
ATOM 1573 O O . ASP A 1 204 ? 9.517 17.111 25.741 1.00 68.50 204 ASP A O 1
ATOM 1577 N N . ALA A 1 205 ? 7.428 17.351 26.525 1.00 68.50 205 ALA A N 1
ATOM 1578 C CA . ALA A 1 205 ? 7.259 15.945 26.894 1.00 68.50 205 ALA A CA 1
ATOM 1579 C C . ALA A 1 205 ? 7.089 15.049 25.657 1.00 68.50 205 ALA A C 1
ATOM 1581 O O . ALA A 1 205 ? 7.599 13.930 25.628 1.00 68.50 205 ALA A O 1
ATOM 1582 N N . TYR A 1 206 ? 6.419 15.557 24.619 1.00 71.00 206 TYR A N 1
ATOM 1583 C CA . TYR A 1 206 ? 6.236 14.849 23.357 1.00 71.00 206 TYR A CA 1
ATOM 1584 C C . TYR A 1 206 ? 7.563 14.668 22.618 1.00 71.00 206 TYR A C 1
ATOM 1586 O O . TYR A 1 206 ? 7.848 13.569 22.145 1.00 71.00 206 TYR A O 1
ATOM 1594 N N . ASP A 1 207 ? 8.394 15.711 22.564 1.00 69.62 207 ASP A N 1
ATOM 1595 C CA . ASP A 1 207 ? 9.701 15.646 21.908 1.00 69.62 207 ASP A CA 1
ATOM 1596 C C . ASP A 1 207 ? 10.635 14.653 22.619 1.00 69.62 207 ASP A C 1
ATOM 1598 O O . ASP A 1 207 ? 11.331 13.885 21.957 1.00 69.62 207 ASP A O 1
ATOM 1602 N N . GLN A 1 208 ? 10.586 14.592 23.957 1.00 65.62 208 GLN A N 1
ATOM 1603 C CA . GLN A 1 208 ? 11.322 13.597 24.753 1.00 65.62 208 GLN A CA 1
ATOM 1604 C C . GLN A 1 208 ? 10.782 12.169 24.587 1.00 65.62 208 GLN A C 1
ATOM 1606 O O . GLN A 1 208 ? 11.549 11.217 24.660 1.00 65.62 208 GLN A O 1
ATOM 1611 N N . ALA A 1 209 ? 9.479 11.996 24.354 1.00 70.56 209 ALA A N 1
ATOM 1612 C CA . ALA A 1 209 ? 8.866 10.682 24.145 1.00 70.56 209 ALA A CA 1
ATOM 1613 C C . ALA A 1 209 ? 9.057 10.136 22.716 1.00 70.56 209 ALA A C 1
ATOM 1615 O O . ALA A 1 209 ? 8.810 8.956 22.463 1.00 70.56 209 ALA A O 1
ATOM 1616 N N . CYS A 1 210 ? 9.507 10.965 21.768 1.00 72.56 210 CYS A N 1
ATOM 1617 C CA . CYS A 1 210 ? 9.770 10.570 20.382 1.00 72.56 210 CYS A CA 1
ATOM 1618 C C . CYS A 1 210 ? 11.121 9.850 20.198 1.00 72.56 210 CYS A C 1
ATOM 1620 O O . CYS A 1 210 ? 11.847 10.108 19.236 1.00 72.56 210 CYS A O 1
ATOM 1622 N N . GLU A 1 211 ? 11.462 8.932 21.102 1.00 71.50 211 GLU A N 1
ATOM 1623 C CA . GLU A 1 211 ? 12.685 8.134 21.007 1.00 71.50 211 GLU A CA 1
ATOM 1624 C C . GLU A 1 211 ? 12.467 6.854 20.181 1.00 71.50 211 GLU A C 1
ATOM 1626 O O . GLU A 1 211 ? 11.519 6.113 20.438 1.00 71.50 211 GLU A O 1
ATOM 1631 N N . PRO A 1 212 ? 13.346 6.530 19.213 1.00 74.56 212 PRO A N 1
ATOM 1632 C CA . PRO A 1 212 ? 13.306 5.265 18.479 1.00 74.56 212 PRO A CA 1
ATOM 1633 C C . PRO A 1 212 ? 13.303 4.036 19.404 1.00 74.56 212 PRO A C 1
ATOM 1635 O O . PRO A 1 212 ? 14.308 3.728 20.040 1.00 74.56 212 PRO A O 1
ATOM 1638 N N . MET A 1 213 ? 12.203 3.280 19.430 1.00 82.50 213 MET A N 1
ATOM 1639 C CA . MET A 1 213 ? 12.065 2.088 20.283 1.00 82.50 213 MET A CA 1
ATOM 1640 C C . MET A 1 213 ? 12.189 0.775 19.503 1.00 82.50 213 MET A C 1
ATOM 1642 O O . MET A 1 213 ? 12.567 -0.250 20.073 1.00 82.50 213 MET A O 1
ATOM 1646 N N . GLY A 1 214 ? 11.863 0.782 18.206 1.00 85.25 214 GLY A N 1
ATOM 1647 C CA . GLY A 1 214 ? 11.850 -0.433 17.393 1.00 85.25 214 GLY A CA 1
ATOM 1648 C C . GLY A 1 214 ? 10.857 -1.460 17.943 1.00 85.25 214 GLY A C 1
ATOM 1649 O O . GLY A 1 214 ? 9.701 -1.136 18.205 1.00 85.25 214 GLY A O 1
ATOM 1650 N N . GLU A 1 215 ? 11.306 -2.696 18.150 1.00 86.62 215 GLU A N 1
ATOM 1651 C CA . GLU A 1 215 ? 10.464 -3.782 18.667 1.00 86.62 215 GLU A CA 1
ATOM 1652 C C . GLU A 1 215 ? 9.829 -3.470 20.033 1.00 86.62 215 GLU A C 1
ATOM 1654 O O . GLU A 1 215 ? 8.666 -3.798 20.256 1.00 86.62 215 GLU A O 1
ATOM 1659 N N . ARG A 1 216 ? 10.518 -2.724 20.905 1.00 91.69 216 ARG A N 1
ATOM 1660 C CA . ARG A 1 216 ? 9.967 -2.329 22.212 1.00 91.69 216 ARG A CA 1
ATOM 1661 C C . ARG A 1 216 ? 8.688 -1.493 22.098 1.00 91.69 216 ARG A C 1
ATOM 1663 O O . ARG A 1 216 ? 7.879 -1.485 23.021 1.00 91.69 216 ARG A O 1
ATOM 1670 N N . ALA A 1 217 ? 8.480 -0.790 20.979 1.00 95.31 217 ALA A N 1
ATOM 1671 C CA . ALA A 1 217 ? 7.229 -0.068 20.731 1.00 95.31 217 ALA A CA 1
ATOM 1672 C C . ALA A 1 217 ? 6.053 -1.027 20.501 1.00 95.31 217 ALA A C 1
ATOM 1674 O O . ALA A 1 217 ? 4.927 -0.732 20.894 1.00 95.31 217 ALA A O 1
ATOM 1675 N N . VAL A 1 218 ? 6.317 -2.169 19.857 1.00 96.00 218 VAL A N 1
ATOM 1676 C CA . VAL A 1 218 ? 5.325 -3.223 19.615 1.00 96.00 218 VAL A CA 1
ATOM 1677 C C . VAL A 1 218 ? 4.951 -3.891 20.936 1.00 96.00 218 VAL A C 1
ATOM 1679 O O . VAL A 1 218 ? 3.768 -4.044 21.217 1.00 96.00 218 VAL A O 1
ATOM 1682 N N . GLU A 1 219 ? 5.934 -4.202 21.782 1.00 96.00 219 GLU A N 1
ATOM 1683 C CA . GLU A 1 219 ? 5.688 -4.739 23.128 1.00 96.00 219 GLU A CA 1
ATOM 1684 C C . GLU A 1 219 ? 4.844 -3.769 23.969 1.00 96.00 219 GLU A C 1
ATOM 1686 O O . GLU A 1 219 ? 3.845 -4.160 24.574 1.00 96.00 219 GLU A O 1
ATOM 1691 N N . ALA A 1 220 ? 5.194 -2.477 23.960 1.00 96.31 220 ALA A N 1
ATOM 1692 C CA . ALA A 1 220 ? 4.423 -1.437 24.640 1.00 96.31 220 ALA A CA 1
ATOM 1693 C C . ALA A 1 220 ? 2.986 -1.337 24.098 1.00 96.31 220 ALA A C 1
ATOM 1695 O O . ALA A 1 220 ? 2.040 -1.197 24.873 1.00 96.31 220 ALA A O 1
ATOM 1696 N N . PHE A 1 221 ? 2.805 -1.467 22.780 1.00 97.81 221 PHE A N 1
ATOM 1697 C CA . PHE A 1 221 ? 1.482 -1.547 22.169 1.00 97.81 221 PHE A CA 1
ATOM 1698 C C . PHE A 1 221 ? 0.705 -2.772 22.672 1.00 97.81 221 PHE A C 1
ATOM 1700 O O . PHE A 1 221 ? -0.446 -2.629 23.077 1.00 97.81 221 PHE A O 1
ATOM 1707 N N . HIS A 1 222 ? 1.311 -3.964 22.701 1.00 98.25 222 HIS A N 1
ATOM 1708 C CA . HIS A 1 222 ? 0.647 -5.174 23.202 1.00 98.25 222 HIS A CA 1
ATOM 1709 C C . HIS A 1 222 ? 0.222 -5.022 24.664 1.00 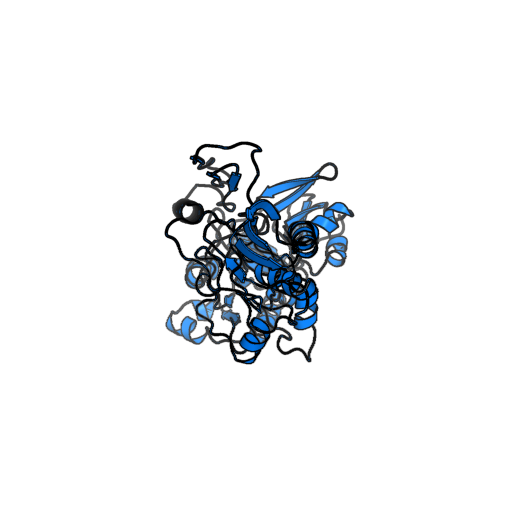98.25 222 HIS A C 1
ATOM 1711 O O . HIS A 1 222 ? -0.907 -5.378 25.005 1.00 98.25 222 HIS A O 1
ATOM 1717 N N . HIS A 1 223 ? 1.073 -4.433 25.508 1.00 97.56 223 HIS A N 1
ATOM 1718 C CA . HIS A 1 223 ? 0.730 -4.117 26.895 1.00 97.56 223 HIS A CA 1
ATOM 1719 C C . HIS A 1 223 ? -0.465 -3.161 26.999 1.00 97.56 223 HIS A C 1
ATOM 1721 O O . HIS A 1 223 ? -1.373 -3.412 27.793 1.00 97.56 223 HIS A O 1
ATOM 1727 N N . ALA A 1 224 ? -0.507 -2.111 26.175 1.00 97.69 224 ALA A N 1
ATOM 1728 C CA . ALA A 1 224 ? -1.623 -1.169 26.145 1.00 97.69 224 ALA A CA 1
ATOM 1729 C C . ALA A 1 224 ? -2.941 -1.845 25.722 1.00 97.69 224 ALA A C 1
ATOM 1731 O O . ALA A 1 224 ? -3.972 -1.693 26.383 1.00 97.69 224 ALA A O 1
ATOM 1732 N N . ILE A 1 225 ? -2.910 -2.658 24.661 1.00 98.38 225 ILE A N 1
ATOM 1733 C CA . ILE A 1 225 ? -4.083 -3.410 24.193 1.00 98.38 225 ILE A CA 1
ATOM 1734 C C . ILE A 1 225 ? -4.577 -4.391 25.264 1.00 98.38 225 ILE A C 1
ATOM 1736 O O . ILE A 1 225 ? -5.779 -4.449 25.529 1.00 98.38 225 ILE A O 1
ATOM 1740 N N . ALA A 1 226 ? -3.668 -5.117 25.923 1.00 97.88 226 ALA A N 1
ATOM 1741 C CA . ALA A 1 226 ? -4.008 -6.027 27.017 1.00 97.88 226 ALA A CA 1
ATOM 1742 C C . ALA A 1 226 ? -4.624 -5.293 28.223 1.00 97.88 226 ALA A C 1
ATOM 1744 O O . ALA A 1 226 ? -5.515 -5.828 28.883 1.00 97.88 226 ALA A O 1
ATOM 1745 N N . ALA A 1 227 ? -4.212 -4.047 28.474 1.00 97.56 227 ALA A N 1
ATOM 1746 C CA . ALA A 1 227 ? -4.809 -3.169 29.479 1.00 97.56 227 ALA A CA 1
ATOM 1747 C C . ALA A 1 227 ? -6.173 -2.576 29.055 1.00 97.56 227 ALA A C 1
ATOM 1749 O O . ALA A 1 227 ? -6.764 -1.796 29.801 1.00 97.56 227 ALA A O 1
ATOM 1750 N N . GLY A 1 228 ? -6.697 -2.932 27.874 1.00 97.62 228 GLY A N 1
ATOM 1751 C CA . GLY A 1 228 ? -7.972 -2.433 27.353 1.00 97.62 228 GLY A CA 1
ATOM 1752 C C . GLY A 1 228 ? -7.916 -0.999 26.818 1.00 97.62 228 GLY A C 1
ATOM 1753 O O . GLY A 1 228 ? -8.965 -0.374 26.651 1.00 97.62 228 GLY A O 1
ATOM 1754 N N . GLN A 1 229 ? -6.715 -0.475 26.563 1.00 97.81 229 GLN A N 1
ATOM 1755 C CA . GLN A 1 229 ? -6.508 0.874 26.043 1.00 97.81 229 GLN A CA 1
ATOM 1756 C C . GLN A 1 229 ? -6.746 0.949 24.528 1.00 97.81 229 GLN A C 1
ATOM 1758 O O . GLN A 1 229 ? -6.732 -0.053 23.807 1.00 97.81 229 GLN A O 1
ATOM 1763 N N . ILE A 1 230 ? -6.954 2.171 24.040 1.00 98.25 230 ILE A N 1
ATOM 1764 C CA . ILE A 1 230 ? -7.073 2.496 22.619 1.00 98.25 230 ILE A CA 1
ATOM 1765 C C . ILE A 1 230 ? -5.762 3.123 22.157 1.00 98.25 230 ILE A C 1
ATOM 1767 O O . ILE A 1 230 ? -5.343 4.146 22.692 1.00 98.25 230 ILE A O 1
ATOM 1771 N N . VAL A 1 231 ? -5.144 2.577 21.116 1.00 98.31 231 VAL A N 1
ATOM 1772 C CA . VAL A 1 231 ? -3.892 3.113 20.566 1.00 98.31 231 VAL A CA 1
ATOM 1773 C C . VAL A 1 231 ? -4.123 3.620 19.149 1.00 98.31 231 VAL A C 1
ATOM 1775 O O . VAL A 1 231 ? -4.682 2.905 18.317 1.00 98.31 231 VAL A O 1
ATOM 1778 N N . ALA A 1 232 ? -3.697 4.846 18.842 1.00 97.94 232 ALA A N 1
ATOM 1779 C CA . ALA A 1 232 ? -3.660 5.306 17.460 1.00 97.94 232 ALA A CA 1
ATOM 1780 C C . ALA A 1 232 ? -2.391 4.781 16.780 1.00 97.94 232 ALA A C 1
ATOM 1782 O O . ALA A 1 232 ? -1.293 5.027 17.262 1.00 97.94 232 ALA A O 1
ATOM 1783 N N . VAL A 1 233 ? -2.520 4.083 15.659 1.00 98.12 233 VAL A N 1
ATOM 1784 C CA . VAL A 1 233 ? -1.409 3.433 14.958 1.00 98.12 233 VAL A CA 1
ATOM 1785 C C . VAL A 1 233 ? -1.169 4.125 13.630 1.00 98.12 233 VAL A C 1
ATOM 1787 O O . VAL A 1 233 ? -2.080 4.214 12.810 1.00 98.12 233 VAL A O 1
ATOM 1790 N N . LYS A 1 234 ? 0.057 4.587 13.383 1.00 98.19 234 LYS A N 1
ATOM 1791 C CA . LYS A 1 234 ? 0.448 5.075 12.059 1.00 98.19 234 LYS A CA 1
ATOM 1792 C C . LYS A 1 234 ? 0.659 3.898 11.103 1.00 98.19 234 LYS A C 1
ATOM 1794 O O . LYS A 1 234 ? 1.584 3.106 11.272 1.00 98.19 234 LYS A O 1
ATOM 1799 N N . GLY A 1 235 ? -0.217 3.784 10.107 1.00 96.94 235 GLY A N 1
ATOM 1800 C CA . GLY A 1 235 ? -0.162 2.765 9.063 1.00 96.94 235 GLY A CA 1
ATOM 1801 C C . GLY A 1 235 ? 0.576 3.227 7.800 1.00 96.94 235 GLY A C 1
ATOM 1802 O O . GLY A 1 235 ? 1.419 4.120 7.813 1.00 96.94 235 GLY A O 1
ATOM 1803 N N . ILE A 1 236 ? 0.248 2.605 6.661 1.00 96.94 236 ILE A N 1
ATOM 1804 C CA . ILE A 1 236 ? 0.860 2.938 5.360 1.00 96.94 236 ILE A CA 1
ATOM 1805 C C . ILE A 1 236 ? 0.238 4.186 4.719 1.00 96.94 236 ILE A C 1
ATOM 1807 O O . ILE A 1 236 ? 0.964 4.990 4.139 1.00 96.94 236 ILE A O 1
ATOM 1811 N N . GLY A 1 237 ? -1.092 4.310 4.778 1.00 95.94 237 GLY A N 1
ATOM 1812 C CA . GLY A 1 237 ? -1.853 5.377 4.115 1.00 95.94 237 GLY A CA 1
ATOM 1813 C C . GLY A 1 237 ? -2.472 6.404 5.061 1.00 95.94 237 GLY A C 1
ATOM 1814 O O . GLY A 1 237 ? -2.973 7.426 4.610 1.00 95.94 237 GLY A O 1
ATOM 1815 N N . GLY A 1 238 ? -2.413 6.172 6.367 1.00 96.62 238 GLY A N 1
ATOM 1816 C CA . GLY A 1 238 ? -2.858 7.102 7.396 1.00 96.62 238 GLY A CA 1
ATOM 1817 C C . GLY A 1 238 ? -2.856 6.423 8.757 1.00 96.62 238 GLY A C 1
ATOM 1818 O O . GLY A 1 238 ? -2.323 5.322 8.907 1.00 96.62 238 GLY A O 1
ATOM 1819 N N . PHE A 1 239 ? -3.445 7.088 9.740 1.00 97.50 239 PHE A N 1
ATOM 1820 C CA . PHE A 1 239 ? -3.612 6.549 11.079 1.00 97.50 239 PHE A CA 1
ATOM 1821 C C . PHE A 1 239 ? -4.847 5.658 11.194 1.00 97.50 239 PHE A C 1
ATOM 1823 O O . PHE A 1 239 ? -5.866 5.880 10.535 1.00 97.50 239 PHE A O 1
ATOM 1830 N N . HIS A 1 240 ? -4.772 4.710 12.119 1.00 97.62 240 HIS A N 1
ATOM 1831 C CA . HIS A 1 240 ? -5.874 3.893 12.610 1.00 97.62 240 HIS A CA 1
ATOM 1832 C C . HIS A 1 240 ? -6.062 4.109 14.110 1.00 97.62 240 HIS A C 1
ATOM 1834 O O . HIS A 1 240 ? -5.124 4.493 14.793 1.00 97.62 240 HIS A O 1
ATOM 1840 N N . LEU A 1 241 ? -7.254 3.845 14.635 1.00 97.88 241 LEU A N 1
ATOM 1841 C CA . LEU A 1 241 ? -7.493 3.609 16.059 1.00 97.88 241 LEU A CA 1
ATOM 1842 C C . LEU A 1 241 ? -7.644 2.104 16.267 1.00 97.88 241 LEU A C 1
ATOM 1844 O O . LEU A 1 241 ? -8.442 1.472 15.562 1.00 97.88 241 LEU A O 1
ATOM 1848 N N . ALA A 1 242 ? -6.890 1.573 17.227 1.00 98.31 242 ALA A N 1
ATOM 1849 C CA . ALA A 1 242 ? -6.821 0.159 17.539 1.00 98.31 242 ALA A CA 1
ATOM 1850 C C . ALA A 1 242 ? -7.216 -0.142 18.988 1.00 98.31 242 ALA A C 1
ATOM 1852 O O . ALA A 1 242 ? -6.808 0.567 19.905 1.00 98.31 242 ALA A O 1
ATOM 1853 N N . CYS A 1 243 ? -7.996 -1.203 19.186 1.00 98.31 243 CYS A N 1
ATOM 1854 C CA . CYS A 1 243 ? -8.256 -1.817 20.490 1.00 98.31 243 CYS A CA 1
ATOM 1855 C C . CYS A 1 243 ? -8.521 -3.323 20.316 1.00 98.31 243 CYS A C 1
ATOM 1857 O O . CYS A 1 243 ? -8.781 -3.782 19.199 1.00 98.31 243 CYS A O 1
ATOM 1859 N N . ALA A 1 244 ? -8.457 -4.095 21.404 1.00 97.94 244 ALA A N 1
ATOM 1860 C CA . ALA A 1 244 ? -8.776 -5.524 21.380 1.00 97.94 244 ALA A CA 1
ATOM 1861 C C . ALA A 1 244 ? -10.234 -5.745 20.945 1.00 97.94 244 ALA A C 1
ATOM 1863 O O . ALA A 1 244 ? -11.158 -5.195 21.551 1.00 97.94 244 ALA A O 1
ATOM 1864 N N . ALA A 1 245 ? -10.447 -6.539 19.892 1.00 95.94 245 ALA A N 1
ATOM 1865 C CA . ALA A 1 245 ? -11.781 -6.758 19.335 1.00 95.94 245 ALA A CA 1
ATOM 1866 C C . ALA A 1 245 ? -12.683 -7.577 20.263 1.00 95.94 245 ALA A C 1
ATOM 1868 O O . ALA A 1 245 ? -13.891 -7.375 20.266 1.00 95.94 245 ALA A O 1
ATOM 1869 N N . ASP A 1 246 ? -12.100 -8.471 21.057 1.00 93.56 246 ASP A N 1
ATOM 1870 C CA . ASP A 1 246 ? -12.775 -9.330 22.029 1.00 93.56 246 ASP A CA 1
ATOM 1871 C C . ASP A 1 246 ? -12.971 -8.675 23.410 1.00 93.56 246 ASP A C 1
ATOM 1873 O O . ASP A 1 246 ? -13.603 -9.262 24.290 1.00 93.56 246 ASP A O 1
ATOM 1877 N N . ASN A 1 247 ? -12.508 -7.435 23.593 1.00 96.56 247 ASN A N 1
ATOM 1878 C CA . ASN A 1 247 ? -12.751 -6.642 24.791 1.00 96.56 247 ASN A CA 1
ATOM 1879 C C . ASN A 1 247 ? -13.923 -5.670 24.573 1.00 96.56 247 ASN A C 1
ATOM 1881 O O . ASN A 1 247 ? -13.750 -4.542 24.103 1.00 96.56 247 ASN A O 1
ATOM 1885 N N . ALA A 1 248 ? -15.126 -6.089 24.976 1.00 95.38 248 ALA A N 1
ATOM 1886 C CA . ALA A 1 248 ? -16.352 -5.303 24.815 1.00 95.38 248 ALA A CA 1
ATOM 1887 C C . ALA A 1 248 ? -16.261 -3.890 25.427 1.00 95.38 248 ALA A C 1
ATOM 1889 O O . ALA A 1 248 ? -16.772 -2.931 24.846 1.00 95.38 248 ALA A O 1
ATOM 1890 N N . GLN A 1 249 ? -15.568 -3.729 26.562 1.00 96.56 249 GLN A N 1
ATOM 1891 C CA . GLN A 1 249 ? -15.399 -2.423 27.206 1.00 96.56 249 GLN A CA 1
ATOM 1892 C C . GLN A 1 249 ? -14.499 -1.498 26.376 1.00 96.56 249 GLN A C 1
ATOM 1894 O O . GLN A 1 249 ? -14.812 -0.313 26.218 1.00 96.56 249 GLN A O 1
ATOM 1899 N N . ALA A 1 250 ? -13.411 -2.023 25.808 1.00 97.44 250 ALA A N 1
ATOM 1900 C CA . ALA A 1 250 ? -12.516 -1.255 24.945 1.00 97.44 250 ALA A CA 1
ATOM 1901 C C . ALA A 1 250 ? -13.228 -0.824 23.650 1.00 97.44 250 ALA A C 1
ATOM 1903 O O . ALA A 1 250 ? -13.137 0.337 23.244 1.00 97.44 250 ALA A O 1
ATOM 1904 N N . VAL A 1 251 ? -14.012 -1.721 23.039 1.00 97.06 251 VAL A N 1
ATOM 1905 C CA . VAL A 1 251 ? -14.828 -1.409 21.853 1.00 97.06 251 VAL A CA 1
ATOM 1906 C C . VAL A 1 251 ? -15.890 -0.353 22.171 1.00 97.06 251 VAL A C 1
ATOM 1908 O O . VAL A 1 251 ? -16.029 0.620 21.426 1.00 97.06 251 VAL A O 1
ATOM 1911 N N . ALA A 1 252 ? -16.606 -0.483 23.292 1.00 95.75 252 ALA A N 1
ATOM 1912 C CA . ALA A 1 252 ? -17.592 0.505 23.731 1.00 95.75 252 ALA A CA 1
ATOM 1913 C C . ALA A 1 252 ? -16.953 1.884 23.976 1.00 95.75 252 ALA A C 1
ATOM 1915 O O . ALA A 1 252 ? -17.479 2.905 23.525 1.00 95.75 252 ALA A O 1
ATOM 1916 N N . THR A 1 253 ? -15.781 1.910 24.615 1.00 96.69 253 THR A N 1
ATOM 1917 C CA . THR A 1 253 ? -15.008 3.137 24.858 1.00 96.69 253 THR A CA 1
ATOM 1918 C C . THR A 1 253 ? -14.594 3.793 23.543 1.00 96.69 253 THR A C 1
ATOM 1920 O O . THR A 1 253 ? -14.780 4.999 23.369 1.00 96.69 253 THR A O 1
ATOM 1923 N N . LEU A 1 254 ? -14.111 3.007 22.576 1.00 96.12 254 LEU A N 1
ATOM 1924 C CA . LEU A 1 254 ? -13.730 3.505 21.256 1.00 96.12 254 LEU A CA 1
ATOM 1925 C C . LEU A 1 254 ? -14.925 4.120 20.521 1.00 96.12 254 LEU A C 1
ATOM 1927 O O . LEU A 1 254 ? -14.811 5.212 19.960 1.00 96.12 254 LEU A O 1
ATOM 1931 N N . ARG A 1 255 ? -16.086 3.454 20.547 1.00 94.44 255 ARG A N 1
ATOM 1932 C CA . ARG A 1 255 ? -17.320 3.975 19.942 1.00 94.44 255 ARG A CA 1
ATOM 1933 C C . ARG A 1 255 ? -17.753 5.294 20.565 1.00 94.44 255 ARG A C 1
ATOM 1935 O O . ARG A 1 255 ? -18.079 6.217 19.819 1.00 94.44 255 ARG A O 1
ATOM 1942 N N . ALA A 1 256 ? -17.724 5.378 21.895 1.00 94.19 256 ALA A N 1
ATOM 1943 C CA . ALA A 1 256 ? -18.089 6.578 22.636 1.00 94.19 256 ALA A CA 1
ATOM 1944 C C . ALA A 1 256 ? -17.159 7.749 22.297 1.00 94.19 256 ALA A C 1
ATOM 1946 O O . ALA A 1 256 ? -17.638 8.807 21.896 1.00 94.19 256 ALA A O 1
ATOM 1947 N N . ARG A 1 257 ? -15.834 7.545 22.362 1.00 94.12 257 ARG A N 1
ATOM 1948 C CA . ARG A 1 257 ? -14.847 8.589 22.036 1.00 94.12 257 ARG A CA 1
ATOM 1949 C C . ARG A 1 257 ? -14.966 9.062 20.586 1.00 94.12 257 ARG A C 1
ATOM 1951 O O . ARG A 1 257 ? -14.883 10.254 20.324 1.00 94.12 257 ARG A O 1
ATOM 1958 N N . LYS A 1 258 ? -15.195 8.143 19.641 1.00 90.62 258 LYS A N 1
ATOM 1959 C CA . LYS A 1 258 ? -15.296 8.458 18.205 1.00 90.62 258 LYS A CA 1
ATOM 1960 C C . LYS A 1 258 ? -16.658 9.036 17.784 1.00 90.62 258 LYS A C 1
ATOM 1962 O O . LYS A 1 258 ? -16.784 9.499 16.651 1.00 90.62 258 LYS A O 1
ATOM 1967 N N . GLY A 1 259 ? -17.681 8.965 18.639 1.00 87.62 259 GLY A N 1
ATOM 1968 C CA . GLY A 1 259 ? -19.062 9.311 18.278 1.00 87.62 259 GLY A CA 1
ATOM 1969 C C . GLY A 1 259 ? -19.672 8.360 17.237 1.00 87.62 259 GLY A C 1
ATOM 1970 O O . GLY A 1 259 ? -20.505 8.765 16.433 1.00 87.62 259 GLY A O 1
ATOM 1971 N N . ARG A 1 260 ? -19.228 7.093 17.202 1.00 84.56 260 ARG A N 1
ATOM 1972 C CA . ARG A 1 260 ? -19.595 6.098 16.174 1.00 84.56 260 ARG A CA 1
ATOM 1973 C C . ARG A 1 260 ? -20.274 4.879 16.803 1.00 84.56 260 ARG A C 1
ATOM 1975 O O . ARG A 1 260 ? -19.675 3.810 16.920 1.00 84.56 260 ARG A O 1
ATOM 1982 N N . PHE A 1 261 ? -21.537 5.032 17.193 1.00 83.62 261 PHE A N 1
ATOM 1983 C CA . PHE A 1 261 ? -22.257 4.020 17.975 1.00 83.62 261 PHE A CA 1
ATOM 1984 C C . PHE A 1 261 ? -22.635 2.763 17.177 1.00 83.62 261 PHE A C 1
ATOM 1986 O O . PHE A 1 261 ? -22.354 1.661 17.632 1.00 83.62 261 PHE A O 1
ATOM 1993 N N . GLU A 1 262 ? -23.178 2.903 15.966 1.00 86.25 262 GLU A N 1
ATOM 1994 C CA . GLU A 1 262 ? -23.735 1.751 15.229 1.00 86.25 262 GLU A CA 1
ATOM 1995 C C . GLU A 1 262 ? -22.892 1.320 14.027 1.00 86.25 262 GLU A C 1
ATOM 1997 O O . GLU A 1 262 ? -22.833 0.141 13.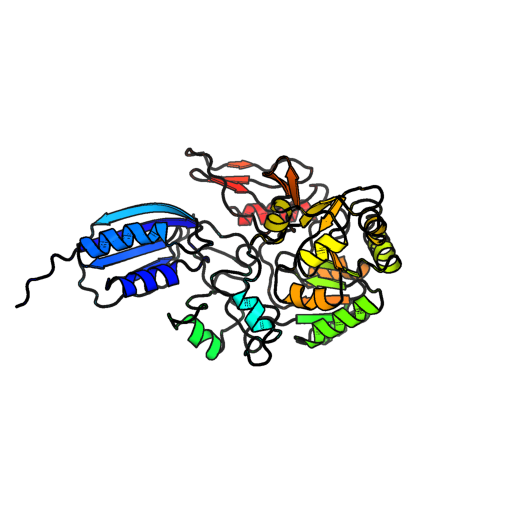682 1.00 86.25 262 GLU A O 1
ATOM 2002 N N . LYS A 1 263 ? -22.197 2.264 13.380 1.00 87.62 263 LYS A N 1
ATOM 2003 C CA . LYS A 1 263 ? -21.479 1.981 12.131 1.00 87.62 263 LYS A CA 1
ATOM 2004 C C . LYS A 1 263 ? -20.414 0.891 12.370 1.00 87.62 263 LYS A C 1
ATOM 2006 O O . LYS A 1 263 ? -19.557 1.097 13.243 1.00 87.62 263 LYS A O 1
ATOM 2011 N N . PRO A 1 264 ? -20.414 -0.211 11.590 1.00 92.50 264 PRO A N 1
ATOM 2012 C CA . PRO A 1 264 ? -19.497 -1.332 11.785 1.00 92.50 264 PRO A CA 1
ATOM 2013 C C . PRO A 1 264 ? -18.032 -0.903 11.814 1.00 92.50 264 PRO A C 1
ATOM 2015 O O . PRO A 1 264 ? -17.622 -0.026 11.047 1.00 92.50 264 PRO A O 1
ATOM 2018 N N . LEU A 1 265 ? -17.256 -1.500 12.710 1.00 95.12 265 LEU A N 1
ATOM 2019 C CA . LEU A 1 265 ? -15.815 -1.324 12.840 1.00 95.12 265 LEU A CA 1
ATOM 2020 C C . LEU A 1 265 ? -15.125 -2.487 12.122 1.00 95.12 265 LEU A C 1
ATOM 2022 O O . LEU A 1 265 ? -15.567 -3.630 12.229 1.00 95.12 265 LEU A O 1
ATOM 2026 N N . ALA A 1 266 ? -14.075 -2.186 11.360 1.00 96.50 266 ALA A N 1
ATOM 2027 C CA . ALA A 1 266 ? -13.276 -3.227 10.732 1.00 96.50 266 ALA A CA 1
ATOM 2028 C C . ALA A 1 266 ? -12.366 -3.883 11.775 1.00 96.50 266 ALA A C 1
ATOM 2030 O O . ALA A 1 266 ? -11.929 -3.220 12.719 1.00 96.50 266 ALA A O 1
ATOM 2031 N N . VAL A 1 267 ? -12.095 -5.174 11.602 1.00 98.00 267 VAL A N 1
ATOM 2032 C CA . VAL A 1 267 ? -11.237 -5.959 12.490 1.00 98.00 267 VAL A CA 1
ATOM 2033 C C . VAL A 1 267 ? -10.129 -6.618 11.684 1.00 98.00 267 VAL A C 1
ATOM 2035 O O . VAL A 1 267 ? -10.372 -7.259 10.664 1.00 98.00 267 VAL A O 1
ATOM 2038 N N . MET A 1 268 ? -8.900 -6.446 12.149 1.00 98.62 268 MET A N 1
ATOM 2039 C CA . MET A 1 268 ? -7.733 -7.145 11.651 1.00 98.62 268 MET A CA 1
ATOM 2040 C C . MET A 1 268 ? -7.554 -8.459 12.406 1.00 98.62 268 MET A C 1
ATOM 2042 O O . MET A 1 268 ? -7.612 -8.493 13.635 1.00 98.62 268 MET A O 1
ATOM 2046 N N . VAL A 1 269 ? -7.321 -9.534 11.662 1.00 98.44 269 VAL A N 1
ATOM 2047 C CA . VAL A 1 269 ? -7.006 -10.869 12.190 1.00 98.44 269 VAL A CA 1
ATOM 2048 C C . VAL A 1 269 ? -5.733 -11.383 11.528 1.00 98.44 269 VAL A C 1
ATOM 2050 O O . VAL A 1 269 ? -5.376 -10.889 10.464 1.00 98.44 269 VAL A O 1
ATOM 2053 N N . ALA A 1 270 ? -5.041 -12.338 12.150 1.00 97.75 270 ALA A N 1
ATOM 2054 C CA . ALA A 1 270 ? -3.712 -12.775 11.711 1.00 97.75 270 ALA A CA 1
ATOM 2055 C C . ALA A 1 270 ? -3.688 -13.334 10.276 1.00 97.75 270 ALA A C 1
ATOM 2057 O O . ALA A 1 270 ? -2.832 -12.960 9.476 1.00 97.75 270 ALA A O 1
ATOM 2058 N N . ASP A 1 271 ? -4.652 -14.191 9.942 1.00 98.06 271 ASP A N 1
ATOM 2059 C CA . ASP A 1 271 ? -4.721 -14.912 8.672 1.00 98.06 271 ASP A CA 1
ATOM 2060 C C . ASP A 1 271 ? -6.168 -15.335 8.337 1.00 98.06 271 ASP A C 1
ATOM 2062 O O . ASP A 1 271 ? -7.125 -15.044 9.069 1.00 98.06 271 ASP A O 1
ATOM 2066 N N . ALA A 1 272 ? -6.350 -16.005 7.195 1.00 97.12 272 ALA A N 1
ATOM 2067 C CA . ALA A 1 272 ? -7.657 -16.489 6.758 1.00 97.12 272 ALA A CA 1
ATOM 2068 C C . ALA A 1 272 ? -8.231 -17.585 7.677 1.00 97.12 272 ALA A C 1
ATOM 2070 O O . ALA A 1 272 ? -9.453 -17.697 7.801 1.00 97.12 272 ALA A O 1
ATOM 2071 N N . GLU A 1 273 ? -7.388 -18.370 8.357 1.00 97.00 273 GLU A N 1
ATOM 2072 C CA . GLU A 1 273 ? -7.845 -19.366 9.329 1.00 97.00 273 GLU A CA 1
ATOM 2073 C C . GLU A 1 273 ? -8.467 -18.675 10.549 1.00 97.00 273 GLU A C 1
ATOM 2075 O O . GLU A 1 273 ? -9.577 -19.015 10.966 1.00 97.00 273 GLU A O 1
ATOM 2080 N N . ALA A 1 274 ? -7.812 -17.637 11.069 1.00 96.19 274 ALA A N 1
ATOM 2081 C CA . ALA A 1 274 ? -8.341 -16.785 12.121 1.00 96.19 274 ALA A CA 1
ATOM 2082 C C . ALA A 1 274 ? -9.652 -16.112 11.685 1.00 96.19 274 ALA A C 1
ATOM 2084 O O . ALA A 1 274 ? -10.603 -16.083 12.464 1.00 96.19 274 ALA A O 1
ATOM 2085 N N . ALA A 1 275 ? -9.762 -15.646 10.435 1.00 97.25 275 ALA A N 1
ATOM 2086 C CA . ALA A 1 275 ? -11.007 -15.079 9.909 1.00 97.25 275 ALA A CA 1
ATOM 2087 C C . ALA A 1 275 ? -12.181 -16.079 9.957 1.00 97.25 275 ALA A C 1
ATOM 2089 O O . ALA A 1 275 ? -13.283 -15.723 10.390 1.00 97.25 275 ALA A O 1
ATOM 2090 N N . ARG A 1 276 ? -11.939 -17.350 9.600 1.00 96.88 276 ARG A N 1
ATOM 2091 C CA . ARG A 1 276 ? -12.942 -18.437 9.624 1.00 96.88 276 ARG A CA 1
ATOM 2092 C C . ARG A 1 276 ? -13.477 -18.750 11.026 1.00 96.88 276 ARG A C 1
ATOM 2094 O O . ARG A 1 276 ? -14.581 -19.284 11.154 1.00 96.88 276 ARG A O 1
ATOM 2101 N N . ARG A 1 277 ? -12.739 -18.393 12.084 1.00 94.25 277 ARG A N 1
ATOM 2102 C CA . ARG A 1 277 ? -13.206 -18.529 13.478 1.00 94.25 277 ARG A CA 1
ATOM 2103 C C . ARG A 1 277 ? -14.342 -17.556 13.808 1.00 94.25 277 ARG A C 1
ATOM 2105 O O . ARG A 1 277 ? -15.119 -17.825 14.717 1.00 94.25 277 ARG A O 1
ATOM 2112 N N . PHE A 1 278 ? -14.471 -16.454 13.065 1.00 94.25 278 PHE A N 1
ATOM 2113 C CA . PHE A 1 278 ? -15.397 -15.358 13.380 1.00 94.25 278 PHE A CA 1
ATOM 2114 C C . PHE A 1 278 ? -16.463 -15.116 12.306 1.00 94.25 278 PHE A C 1
ATOM 2116 O O . PHE A 1 278 ? -17.553 -14.624 12.612 1.00 94.25 278 PHE A O 1
ATOM 2123 N N . ALA A 1 279 ? -16.173 -15.474 11.057 1.00 96.44 279 ALA A N 1
ATOM 2124 C CA . ALA A 1 279 ? -17.063 -15.296 9.919 1.00 96.44 279 ALA A CA 1
ATOM 2125 C C . ALA A 1 279 ? -17.076 -16.537 9.015 1.00 96.44 279 ALA A C 1
ATOM 2127 O O . ALA A 1 279 ? -16.175 -17.374 9.053 1.00 96.44 279 ALA A O 1
ATOM 2128 N N . HIS A 1 280 ? -18.117 -16.663 8.199 1.00 96.56 280 HIS A N 1
ATOM 2129 C CA . HIS A 1 280 ? -18.105 -17.580 7.066 1.00 96.56 280 HIS A CA 1
ATOM 2130 C C . HIS A 1 280 ? -17.214 -16.989 5.972 1.00 96.56 280 HIS A C 1
ATOM 2132 O O . HIS A 1 280 ? -17.341 -15.805 5.669 1.00 96.56 280 HIS A O 1
ATOM 2138 N N . VAL A 1 281 ? -16.314 -17.812 5.433 1.00 97.56 281 VAL A N 1
ATOM 2139 C CA . VAL A 1 281 ? -15.362 -17.425 4.385 1.00 97.56 281 VAL A CA 1
ATOM 2140 C C . VAL A 1 281 ? -15.390 -18.506 3.314 1.00 97.56 281 VAL A C 1
ATOM 2142 O O . VAL A 1 281 ? -15.052 -19.658 3.603 1.00 97.56 281 VAL A O 1
ATOM 2145 N N . ASP A 1 282 ? -15.824 -18.171 2.108 1.00 96.31 282 ASP A N 1
ATOM 2146 C CA . ASP A 1 282 ? -15.668 -19.047 0.944 1.00 96.31 282 ASP A CA 1
ATOM 2147 C C . ASP A 1 282 ? -14.286 -18.880 0.277 1.00 96.31 282 ASP A C 1
ATOM 2149 O O . ASP A 1 282 ? -13.446 -18.092 0.719 1.00 96.31 282 ASP A O 1
ATOM 2153 N N . ASP A 1 283 ? -14.015 -19.663 -0.769 1.00 96.81 283 ASP A N 1
ATOM 2154 C CA . ASP A 1 283 ? -12.715 -19.644 -1.451 1.00 96.81 283 ASP A CA 1
ATOM 2155 C C . ASP A 1 283 ? -12.435 -18.303 -2.147 1.00 96.81 283 ASP A C 1
ATOM 2157 O O . ASP A 1 283 ? -11.292 -17.844 -2.184 1.00 96.81 283 ASP A O 1
ATOM 2161 N N . PHE A 1 284 ? -13.467 -17.642 -2.677 1.00 97.75 284 PHE A N 1
ATOM 2162 C CA . PHE A 1 284 ? -13.319 -16.358 -3.355 1.00 97.75 284 PHE A CA 1
ATOM 2163 C C . PHE A 1 284 ? -13.095 -15.222 -2.349 1.00 97.75 284 PHE A C 1
ATOM 2165 O O . PHE A 1 284 ? -12.236 -14.363 -2.542 1.00 97.75 284 PHE A O 1
ATOM 2172 N N . GLU A 1 285 ? -13.811 -15.235 -1.230 1.00 98.12 285 GLU A N 1
ATOM 2173 C CA . GLU A 1 285 ? -13.617 -14.323 -0.106 1.00 98.12 285 GLU A CA 1
ATOM 2174 C C . GLU A 1 285 ? -12.221 -14.471 0.514 1.00 98.12 285 GLU A C 1
ATOM 2176 O O . GLU A 1 285 ? -11.580 -13.460 0.819 1.00 98.12 285 GLU A O 1
ATOM 2181 N N . GLN A 1 286 ? -11.710 -15.702 0.635 1.00 98.19 286 GLN A N 1
ATOM 2182 C CA . GLN A 1 286 ? -10.326 -15.941 1.046 1.00 98.19 286 GLN A CA 1
ATOM 2183 C C . GLN A 1 286 ? -9.333 -15.323 0.050 1.00 98.19 286 GLN A C 1
ATOM 2185 O O . GLN A 1 286 ? -8.428 -14.603 0.471 1.00 98.19 286 GLN A O 1
ATOM 2190 N N . GLN A 1 287 ? -9.528 -15.515 -1.259 1.00 97.81 287 GLN A N 1
ATOM 2191 C CA . GLN A 1 287 ? -8.677 -14.885 -2.278 1.00 97.81 287 GLN A CA 1
ATOM 2192 C C . GLN A 1 287 ? -8.684 -13.353 -2.175 1.00 97.81 287 GLN A C 1
ATOM 2194 O O . GLN A 1 287 ? -7.647 -12.717 -2.366 1.00 97.81 287 GLN A O 1
ATOM 2199 N N . LEU A 1 288 ? -9.821 -12.736 -1.835 1.00 98.12 288 LEU A N 1
ATOM 2200 C CA . LEU A 1 288 ? -9.890 -11.292 -1.598 1.00 98.12 288 LEU A CA 1
ATOM 2201 C C . LEU A 1 288 ? -9.097 -10.879 -0.353 1.00 98.12 288 LEU A C 1
ATOM 2203 O O . LEU A 1 288 ? -8.323 -9.920 -0.433 1.00 98.12 288 LEU A O 1
ATOM 2207 N N . LEU A 1 289 ? -9.246 -11.600 0.764 1.00 98.44 289 LEU A N 1
ATOM 2208 C CA . LEU A 1 289 ? -8.494 -11.367 2.007 1.00 98.44 289 LEU A CA 1
ATOM 2209 C C . LEU A 1 289 ? -6.979 -11.515 1.806 1.00 98.44 289 LEU A C 1
ATOM 2211 O O . LEU A 1 289 ? -6.198 -10.781 2.416 1.00 98.44 289 LEU A O 1
ATOM 2215 N N . GLU A 1 290 ? -6.569 -12.465 0.966 1.00 97.88 290 GLU A N 1
ATOM 2216 C CA . GLU A 1 290 ? -5.171 -12.804 0.681 1.00 97.88 290 GLU A CA 1
ATOM 2217 C C . GLU A 1 290 ? -4.574 -12.034 -0.497 1.00 97.88 290 GLU A C 1
ATOM 2219 O O . GLU A 1 290 ? -3.360 -12.061 -0.705 1.00 97.88 290 GLU A O 1
ATOM 2224 N N . SER A 1 291 ? -5.404 -11.277 -1.218 1.00 97.19 291 SER A N 1
ATOM 2225 C CA . SER A 1 291 ? -4.960 -10.478 -2.352 1.00 97.19 291 SER A CA 1
ATOM 2226 C C . SER A 1 291 ? -3.853 -9.487 -1.958 1.00 97.19 291 SER A C 1
ATOM 2228 O O . SER A 1 291 ? -3.836 -8.977 -0.831 1.00 97.19 291 SER A O 1
ATOM 2230 N N . PRO A 1 292 ? -2.970 -9.100 -2.898 1.00 96.44 292 PRO A N 1
ATOM 2231 C CA . PRO A 1 292 ? -1.936 -8.094 -2.648 1.00 96.44 292 PRO A CA 1
ATOM 2232 C C . PRO A 1 292 ? -2.489 -6.749 -2.142 1.00 96.44 292 PRO A C 1
ATOM 2234 O O . PRO A 1 292 ? -1.781 -5.999 -1.471 1.00 96.44 292 PRO A O 1
ATOM 2237 N N . ALA A 1 293 ? -3.762 -6.451 -2.427 1.00 97.25 293 ALA A N 1
ATOM 2238 C CA . ALA A 1 293 ? -4.447 -5.254 -1.955 1.00 97.25 293 ALA A CA 1
ATOM 2239 C C . ALA A 1 293 ? -4.847 -5.318 -0.467 1.00 97.25 293 ALA A C 1
ATOM 2241 O O . ALA A 1 293 ? -5.034 -4.261 0.137 1.00 97.25 293 ALA A O 1
ATOM 2242 N N . ARG A 1 294 ? -4.991 -6.515 0.130 1.00 98.06 294 ARG A N 1
ATOM 2243 C CA . ARG A 1 294 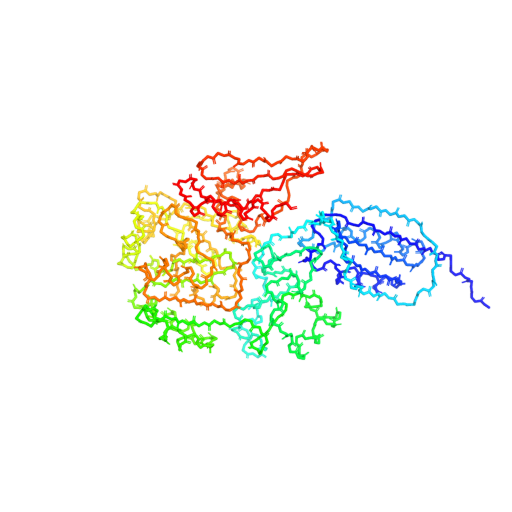? -5.456 -6.749 1.517 1.00 98.06 294 ARG A CA 1
ATOM 2244 C C . ARG A 1 294 ? -6.596 -5.802 1.945 1.00 98.06 294 ARG A C 1
ATOM 2246 O O . ARG A 1 294 ? -6.416 -5.018 2.884 1.00 98.06 294 ARG A O 1
ATOM 2253 N N . PRO A 1 295 ? -7.730 -5.771 1.220 1.00 98.44 295 PRO A N 1
ATOM 2254 C CA . PRO A 1 295 ? -8.859 -4.916 1.565 1.00 98.44 295 PRO A CA 1
ATOM 2255 C C . PRO A 1 295 ? -9.561 -5.409 2.837 1.00 98.44 295 PRO A C 1
ATOM 2257 O O . PRO A 1 295 ? -9.371 -6.540 3.282 1.00 98.44 295 PRO A O 1
ATOM 2260 N N . ILE A 1 296 ? -10.443 -4.574 3.379 1.00 98.75 296 ILE 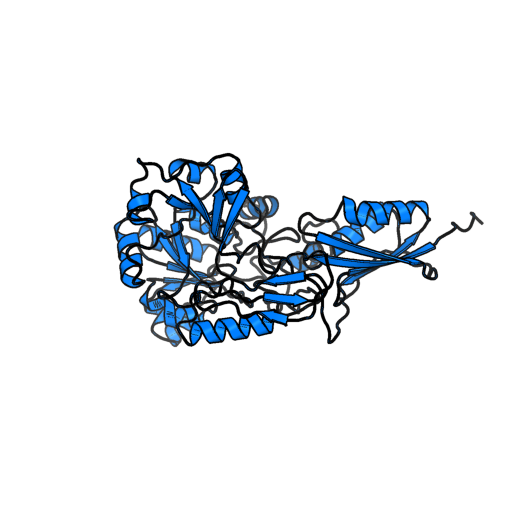A N 1
ATOM 2261 C CA . ILE A 1 296 ? -11.486 -5.021 4.300 1.00 98.75 296 ILE A CA 1
ATOM 2262 C C . ILE A 1 296 ? -12.535 -5.772 3.480 1.00 98.75 296 ILE A C 1
ATOM 2264 O O . ILE A 1 296 ? -13.171 -5.188 2.600 1.00 98.75 296 ILE A O 1
ATOM 2268 N N . VAL A 1 297 ? -12.731 -7.052 3.773 1.00 98.62 297 VAL A N 1
ATOM 2269 C CA . VAL A 1 297 ? -13.747 -7.903 3.153 1.00 98.62 297 VAL A CA 1
ATOM 2270 C C . VAL A 1 297 ? -14.949 -7.986 4.087 1.00 98.62 297 VAL A C 1
ATOM 2272 O O . VAL A 1 297 ? -14.816 -8.304 5.269 1.00 98.62 297 VAL A O 1
ATOM 2275 N N . LEU A 1 298 ? -16.136 -7.664 3.570 1.00 98.00 298 LEU A N 1
ATOM 2276 C CA . LEU A 1 298 ? -17.385 -7.858 4.302 1.00 98.00 298 LEU A CA 1
ATOM 2277 C C . LEU A 1 298 ? -17.798 -9.325 4.226 1.00 98.00 298 LEU A C 1
ATOM 2279 O O . LEU A 1 298 ? -18.209 -9.791 3.166 1.00 98.00 298 LEU A O 1
ATOM 2283 N N . LEU A 1 299 ? -17.731 -10.009 5.364 1.00 97.25 299 LEU A N 1
ATOM 2284 C CA . LEU A 1 299 ? -18.006 -11.436 5.506 1.00 97.25 299 LEU A CA 1
ATOM 2285 C C . LEU A 1 299 ? -19.219 -11.651 6.400 1.00 97.25 299 LEU A C 1
ATOM 2287 O O . LEU A 1 299 ? -19.503 -10.843 7.289 1.00 97.25 299 LEU A O 1
ATOM 2291 N N . ARG A 1 300 ? -19.942 -12.749 6.197 1.00 95.94 300 ARG A N 1
ATOM 2292 C CA . ARG A 1 300 ? -21.114 -13.054 7.021 1.00 95.94 300 ARG A CA 1
ATOM 2293 C C . ARG A 1 300 ? -20.656 -13.504 8.406 1.00 95.94 300 ARG A C 1
ATOM 2295 O O . ARG A 1 300 ? -19.944 -14.501 8.521 1.00 95.94 300 ARG A O 1
ATOM 2302 N N . SER A 1 301 ? -21.037 -12.777 9.454 1.00 94.44 301 SER A N 1
ATOM 2303 C CA . SER A 1 301 ? -20.605 -13.101 10.816 1.00 94.44 301 SER A CA 1
ATOM 2304 C C . SER A 1 301 ? -21.193 -14.435 11.272 1.00 94.44 301 SER A C 1
ATOM 2306 O O . SER A 1 301 ? -22.324 -14.790 10.925 1.00 94.44 301 SER A O 1
ATOM 2308 N N . ARG A 1 302 ? -20.425 -15.194 12.056 1.00 93.25 302 ARG A N 1
ATOM 2309 C CA . ARG A 1 302 ? -20.950 -16.397 12.700 1.00 93.25 302 ARG A CA 1
ATOM 2310 C C . ARG A 1 302 ? -21.777 -16.016 13.925 1.00 93.25 302 ARG A C 1
ATOM 2312 O O . ARG A 1 302 ? -21.435 -15.087 14.655 1.00 93.25 302 ARG A O 1
ATOM 2319 N N . ALA A 1 303 ? -22.846 -16.764 14.185 1.00 85.81 303 ALA A N 1
ATOM 2320 C CA . ALA A 1 303 ? -23.748 -16.486 15.304 1.00 85.81 303 ALA A CA 1
ATOM 2321 C C . ALA A 1 303 ? -23.093 -16.666 16.691 1.00 85.81 303 ALA A C 1
ATOM 2323 O O . ALA A 1 303 ? -23.537 -16.045 17.658 1.00 85.81 303 ALA A O 1
ATOM 2324 N N . ASP A 1 304 ? -22.055 -17.504 16.782 1.00 87.75 304 ASP A N 1
ATOM 2325 C CA . ASP A 1 304 ? -21.269 -17.794 17.988 1.00 87.75 304 ASP A CA 1
ATOM 2326 C C . ASP A 1 304 ? -20.159 -16.760 18.261 1.00 87.75 304 ASP A C 1
ATOM 2328 O O . ASP A 1 304 ? -19.645 -16.691 19.380 1.00 87.75 304 ASP A O 1
ATOM 2332 N N . CYS A 1 305 ? -19.832 -15.904 17.287 1.00 86.38 305 CYS A N 1
ATOM 2333 C CA . CYS A 1 305 ? -18.864 -14.827 17.456 1.00 86.38 305 CYS A CA 1
ATOM 2334 C C . CYS A 1 305 ? -19.466 -13.688 18.294 1.00 86.38 305 CYS A C 1
ATOM 2336 O O . CYS A 1 305 ? -20.117 -12.776 17.781 1.00 86.38 305 CYS A O 1
ATOM 2338 N N . ARG A 1 306 ? -19.265 -13.748 19.615 1.00 82.88 306 ARG A N 1
ATOM 2339 C CA . ARG A 1 306 ? -19.872 -12.806 20.573 1.00 82.88 306 ARG A CA 1
ATOM 2340 C C . ARG A 1 306 ? -19.473 -11.357 20.305 1.00 82.88 306 ARG A C 1
ATOM 2342 O O . ARG A 1 306 ? -20.349 -10.499 20.227 1.00 82.88 306 ARG A O 1
ATOM 2349 N N . TRP A 1 307 ? -18.183 -11.112 20.088 1.00 87.50 307 TRP A N 1
ATOM 2350 C CA . TRP A 1 307 ? -17.661 -9.764 19.883 1.00 87.50 307 TRP A CA 1
ATOM 2351 C C . TRP A 1 307 ? -18.035 -9.163 18.519 1.00 87.50 307 TRP A C 1
ATOM 2353 O O . TRP A 1 307 ? -17.999 -7.945 18.355 1.00 87.50 307 TRP A O 1
ATOM 2363 N N . ALA A 1 308 ? -18.488 -9.967 17.543 1.00 83.75 308 ALA A N 1
ATOM 2364 C CA . ALA A 1 308 ? -19.000 -9.430 16.279 1.00 83.75 308 ALA A CA 1
ATOM 2365 C C . ALA A 1 308 ? -20.187 -8.478 16.499 1.00 83.75 308 ALA A C 1
ATOM 2367 O O . ALA A 1 308 ? -20.371 -7.545 15.721 1.00 83.75 308 ALA A O 1
ATOM 2368 N N . ARG A 1 309 ? -20.961 -8.666 17.578 1.00 86.00 309 ARG A N 1
ATOM 2369 C CA . ARG A 1 309 ? -22.061 -7.764 17.954 1.00 86.00 309 ARG A CA 1
ATOM 2370 C C . ARG A 1 309 ? -21.560 -6.417 18.469 1.00 86.00 309 ARG A C 1
ATOM 2372 O O . ARG A 1 309 ? -22.211 -5.410 18.217 1.00 86.00 309 ARG A O 1
ATOM 2379 N N . ASP A 1 310 ? -20.403 -6.393 19.122 1.00 88.38 310 ASP A N 1
ATOM 2380 C CA . ASP A 1 310 ? -19.773 -5.162 19.605 1.00 88.38 310 ASP A CA 1
ATOM 2381 C C . ASP A 1 310 ? -19.102 -4.410 18.445 1.00 88.38 310 ASP A C 1
ATOM 2383 O O . ASP A 1 310 ? -19.214 -3.185 18.323 1.00 88.38 310 ASP A O 1
ATOM 2387 N N . ALA A 1 311 ? -18.456 -5.141 17.529 1.00 88.50 311 ALA A N 1
ATOM 2388 C CA . ALA A 1 311 ? -17.809 -4.589 16.338 1.00 88.50 311 ALA A CA 1
ATOM 2389 C C . ALA A 1 311 ? -18.805 -4.163 15.239 1.00 88.50 311 ALA A C 1
ATOM 2391 O O . ALA A 1 311 ? -18.560 -3.179 14.537 1.00 88.50 311 ALA A O 1
ATOM 2392 N N . ALA A 1 312 ? -19.952 -4.830 15.104 1.00 91.12 312 ALA A N 1
ATOM 2393 C CA . ALA A 1 312 ? -20.975 -4.524 14.101 1.00 91.12 312 ALA A CA 1
ATOM 2394 C C . ALA A 1 312 ? -22.415 -4.708 14.646 1.00 91.12 312 ALA A C 1
ATOM 2396 O O . ALA A 1 312 ? -23.119 -5.639 14.241 1.00 91.12 312 ALA A O 1
ATOM 2397 N N . PRO A 1 313 ? -22.886 -3.817 15.544 1.00 89.38 313 PRO A N 1
ATOM 2398 C CA . PRO A 1 313 ? -24.216 -3.905 16.145 1.00 89.38 313 PRO A CA 1
ATOM 2399 C C . PRO A 1 313 ? -25.329 -3.949 15.094 1.00 89.38 313 PRO A C 1
ATOM 2401 O O . PRO A 1 313 ? -25.334 -3.163 14.149 1.00 89.38 313 PRO A O 1
ATOM 2404 N N . GLY A 1 314 ? -26.272 -4.882 15.246 1.00 86.56 314 GLY A N 1
ATOM 2405 C CA . GLY A 1 314 ? -27.427 -5.013 14.346 1.00 86.56 314 GLY A CA 1
ATOM 2406 C C . GLY A 1 314 ? -27.097 -5.463 12.915 1.00 86.56 314 GLY A C 1
ATOM 2407 O O . GLY A 1 314 ? -27.994 -5.516 12.077 1.00 86.56 314 GLY A O 1
ATOM 2408 N N . CYS A 1 315 ? -25.840 -5.814 12.620 1.00 88.00 315 CYS A N 1
ATOM 2409 C CA . CYS A 1 315 ? -25.393 -6.199 11.287 1.00 88.00 315 CYS A CA 1
ATOM 2410 C C . CYS A 1 315 ? -24.978 -7.679 11.244 1.00 88.00 315 CYS A C 1
ATOM 2412 O O . CYS A 1 315 ? -24.152 -8.134 12.030 1.00 88.00 315 CYS A O 1
ATOM 2414 N N . GLY A 1 316 ? -25.500 -8.436 10.274 1.00 90.81 316 GLY A N 1
ATOM 2415 C CA . GLY A 1 316 ? -25.065 -9.817 10.001 1.00 90.81 316 GLY A CA 1
ATOM 2416 C C . GLY A 1 316 ? -23.735 -9.923 9.242 1.00 90.81 316 GLY A C 1
ATOM 2417 O O . GLY A 1 316 ? -23.376 -11.007 8.783 1.00 90.81 316 GLY A O 1
ATOM 2418 N N . TRP A 1 317 ? -23.040 -8.799 9.053 1.00 93.44 317 TRP A N 1
ATOM 2419 C CA . TRP A 1 317 ? -21.779 -8.703 8.327 1.00 93.44 317 TRP A CA 1
ATOM 2420 C C . TRP A 1 317 ? -20.691 -8.128 9.223 1.00 93.44 317 TRP A C 1
ATOM 2422 O O . TRP A 1 317 ? -20.920 -7.160 9.949 1.00 93.44 317 TRP A O 1
ATOM 2432 N N . LEU A 1 318 ? -19.495 -8.689 9.101 1.00 95.38 318 LEU A N 1
ATOM 2433 C CA . LEU A 1 318 ? -18.287 -8.248 9.775 1.00 95.38 318 LEU A CA 1
ATOM 2434 C C . LEU A 1 318 ? -17.246 -7.858 8.725 1.00 95.38 318 LEU A C 1
ATOM 2436 O O . LEU A 1 318 ? -16.999 -8.608 7.784 1.00 95.38 318 LEU A O 1
ATOM 2440 N N . GLY A 1 319 ? -16.650 -6.675 8.869 1.00 97.56 319 GLY A N 1
ATOM 2441 C CA . GLY A 1 319 ? -15.536 -6.265 8.021 1.00 97.56 319 GLY A CA 1
ATOM 2442 C C . GLY A 1 319 ? -14.237 -6.824 8.577 1.00 97.56 319 GLY A C 1
ATOM 2443 O O . GLY A 1 319 ? -13.750 -6.294 9.572 1.00 97.56 319 GLY A O 1
ATOM 2444 N N . LEU A 1 320 ? -13.687 -7.864 7.954 1.00 98.25 320 LEU A N 1
ATOM 2445 C CA . LEU A 1 320 ? -12.390 -8.424 8.335 1.00 98.25 320 LEU A CA 1
ATOM 2446 C C . LEU A 1 320 ? -11.312 -8.038 7.328 1.00 98.25 320 LEU A C 1
ATOM 2448 O O . LEU A 1 320 ? -11.569 -7.950 6.131 1.00 98.25 320 LEU A O 1
ATOM 2452 N N . MET A 1 321 ? -10.094 -7.833 7.810 1.00 98.56 321 MET A N 1
ATOM 2453 C CA . MET A 1 321 ? -8.914 -7.649 6.973 1.00 98.56 321 MET A CA 1
ATOM 2454 C C . MET A 1 321 ? -7.727 -8.416 7.540 1.00 98.56 321 MET A C 1
ATOM 2456 O O . MET A 1 321 ? -7.673 -8.702 8.735 1.00 98.56 321 MET A O 1
ATOM 2460 N N . LEU A 1 322 ? -6.765 -8.722 6.677 1.00 98.69 322 LEU A N 1
ATOM 2461 C CA . LEU A 1 322 ? -5.503 -9.342 7.071 1.00 98.69 322 LEU A CA 1
ATOM 2462 C C . LEU A 1 322 ? -4.392 -8.282 7.175 1.00 98.69 322 LEU A C 1
ATOM 2464 O O . LEU A 1 322 ? -4.530 -7.186 6.610 1.00 98.69 322 LEU A O 1
ATOM 2468 N N . PRO A 1 323 ? -3.290 -8.565 7.888 1.00 98.50 323 PRO A N 1
ATOM 2469 C CA . PRO A 1 323 ? -2.196 -7.625 8.050 1.00 98.50 323 PRO A CA 1
ATOM 2470 C C . PRO A 1 323 ? -1.537 -7.370 6.696 1.00 98.50 323 PRO A C 1
ATOM 2472 O O . PRO A 1 323 ? -1.299 -8.288 5.914 1.00 98.50 323 PRO A O 1
ATOM 2475 N N . TYR A 1 324 ? -1.236 -6.106 6.407 1.00 98.12 324 TYR A N 1
ATOM 2476 C CA . TYR A 1 324 ? -0.721 -5.699 5.094 1.00 98.12 324 TYR A CA 1
ATOM 2477 C C . TYR A 1 324 ? 0.648 -5.013 5.155 1.00 98.12 324 TYR A C 1
ATOM 2479 O O . TYR A 1 324 ? 1.191 -4.619 4.127 1.00 98.12 324 TYR A O 1
ATOM 2487 N N . SER A 1 325 ? 1.233 -4.866 6.343 1.00 98.12 325 SER A N 1
ATOM 2488 C CA . SER A 1 325 ? 2.626 -4.440 6.516 1.00 98.12 325 SER A CA 1
ATOM 2489 C C . SER A 1 325 ? 3.289 -5.269 7.619 1.00 98.12 325 SER A C 1
ATOM 2491 O O . SER A 1 325 ? 2.567 -5.856 8.428 1.00 98.12 325 SER A O 1
ATOM 2493 N N . PRO A 1 326 ? 4.634 -5.305 7.705 1.00 98.19 326 PRO A N 1
ATOM 2494 C CA . PRO A 1 326 ? 5.303 -6.051 8.767 1.00 98.19 326 PRO A CA 1
ATOM 2495 C C . PRO A 1 326 ? 4.929 -5.532 10.159 1.00 98.19 326 PRO A C 1
ATOM 2497 O O . PRO A 1 326 ? 4.720 -6.332 11.060 1.00 98.19 326 PRO A O 1
ATOM 2500 N N . LEU A 1 327 ? 4.743 -4.212 10.312 1.00 98.19 327 LEU A N 1
ATOM 2501 C CA . LEU A 1 327 ? 4.212 -3.637 11.549 1.00 98.19 327 LEU A CA 1
ATOM 2502 C C . LEU A 1 327 ? 2.868 -4.273 11.929 1.00 98.19 327 LEU A C 1
ATOM 2504 O O . LEU A 1 327 ? 2.739 -4.779 13.031 1.00 98.19 327 LEU A O 1
ATOM 2508 N N . HIS A 1 328 ? 1.889 -4.316 11.020 1.00 98.50 328 HIS A N 1
ATOM 2509 C CA . HIS A 1 328 ? 0.579 -4.911 11.319 1.00 98.50 328 HIS A CA 1
ATOM 2510 C C . HIS A 1 328 ? 0.664 -6.392 11.696 1.00 98.50 328 HIS A C 1
ATOM 2512 O O . HIS A 1 328 ? -0.083 -6.832 12.565 1.00 98.50 328 HIS A O 1
ATOM 2518 N N . VAL A 1 329 ? 1.568 -7.146 11.059 1.00 98.31 329 VAL A N 1
ATOM 2519 C CA . VAL A 1 329 ? 1.809 -8.556 11.401 1.00 98.31 329 VAL A CA 1
ATOM 2520 C C . VAL A 1 329 ? 2.264 -8.677 12.850 1.00 98.31 329 VAL A C 1
ATOM 2522 O O . VAL A 1 329 ? 1.724 -9.499 13.573 1.00 98.31 329 VAL A O 1
ATOM 2525 N N . MET A 1 330 ? 3.179 -7.814 13.294 1.00 97.88 330 MET A N 1
ATOM 2526 C CA . MET A 1 330 ? 3.646 -7.798 14.683 1.00 97.88 330 MET A CA 1
ATOM 2527 C C . MET A 1 330 ? 2.553 -7.325 15.652 1.00 97.88 330 MET A C 1
ATOM 2529 O O . MET A 1 330 ? 2.398 -7.873 16.736 1.00 97.88 330 MET A O 1
ATOM 2533 N N . LEU A 1 331 ? 1.755 -6.319 15.276 1.00 98.38 331 LEU A N 1
ATOM 2534 C CA . LEU A 1 331 ? 0.697 -5.795 16.148 1.00 98.38 331 LEU A CA 1
ATOM 2535 C C . LEU A 1 331 ? -0.408 -6.826 16.406 1.00 98.38 331 LEU A C 1
ATOM 2537 O O . LEU A 1 331 ? -0.848 -6.945 17.543 1.00 98.38 331 LEU A O 1
ATOM 2541 N N . VAL A 1 332 ? -0.830 -7.588 15.391 1.00 98.00 332 VAL A N 1
ATOM 2542 C CA . VAL A 1 332 ? -1.925 -8.569 15.522 1.00 98.00 332 VAL A CA 1
ATOM 2543 C C . VAL A 1 332 ? -1.524 -9.840 16.290 1.00 98.00 332 VAL A C 1
ATOM 2545 O O . VAL A 1 332 ? -2.375 -10.681 16.573 1.00 98.00 332 VAL A O 1
ATOM 2548 N N . GLU A 1 333 ? -0.251 -9.991 16.675 1.00 97.12 333 GLU A N 1
ATOM 2549 C CA . GLU A 1 333 ? 0.214 -11.102 17.524 1.00 97.12 333 GLU A CA 1
ATOM 2550 C C . GLU A 1 333 ? -0.497 -11.133 18.892 1.00 97.12 333 GLU A C 1
ATOM 2552 O O . GLU A 1 333 ? -0.613 -12.200 19.492 1.00 97.12 333 GLU A O 1
ATOM 2557 N N . CYS A 1 334 ? -1.032 -9.999 19.369 1.00 96.44 334 CYS A N 1
ATOM 2558 C CA . CYS A 1 334 ? -1.818 -9.943 20.606 1.00 96.44 334 CYS A CA 1
ATOM 2559 C C . CYS A 1 334 ? -3.291 -10.370 20.450 1.00 96.44 334 CYS A C 1
ATOM 2561 O O . CYS A 1 334 ? -4.020 -10.379 21.441 1.00 96.44 334 CYS A O 1
ATOM 2563 N N . GLY A 1 335 ? -3.738 -10.735 19.243 1.00 96.31 335 GLY A N 1
ATOM 2564 C CA . GLY A 1 335 ? -5.104 -11.185 18.967 1.00 96.31 335 GLY A CA 1
ATOM 2565 C C . GLY A 1 335 ? -5.850 -10.316 17.944 1.00 96.31 335 GLY A C 1
ATOM 2566 O O . GLY A 1 335 ? -5.252 -9.463 17.288 1.00 96.31 335 GLY A O 1
ATOM 2567 N N . PRO A 1 336 ? -7.165 -10.541 17.752 1.00 97.12 336 PRO A N 1
ATOM 2568 C CA . PRO A 1 336 ? -7.963 -9.760 16.813 1.00 97.12 336 PRO A CA 1
ATOM 2569 C C . PRO A 1 336 ? -8.062 -8.299 17.272 1.00 97.12 336 PRO A C 1
ATOM 2571 O O . PRO A 1 336 ? -8.454 -8.006 18.403 1.00 97.12 336 PRO A O 1
ATOM 2574 N N . LEU A 1 337 ? -7.754 -7.369 16.372 1.00 98.31 337 LEU A N 1
ATOM 2575 C CA . LEU A 1 337 ? -7.731 -5.937 16.661 1.00 98.31 337 LEU A CA 1
ATOM 2576 C C . LEU A 1 337 ? -8.827 -5.230 15.883 1.00 98.31 337 LEU A C 1
ATOM 2578 O O . LEU A 1 337 ? -8.853 -5.298 14.655 1.00 98.31 337 LEU A O 1
ATOM 2582 N N . VAL A 1 338 ? -9.695 -4.478 16.557 1.00 98.00 338 VAL A N 1
ATOM 2583 C CA . VAL A 1 338 ? -10.463 -3.451 15.848 1.00 98.00 338 VAL A CA 1
ATOM 2584 C C . VAL A 1 338 ? -9.457 -2.490 15.234 1.00 98.00 338 VAL A C 1
ATOM 2586 O O . VAL A 1 338 ? -8.606 -1.980 15.946 1.00 98.00 338 VAL A O 1
ATOM 2589 N N . ILE A 1 339 ? -9.548 -2.242 13.929 1.00 96.12 339 ILE A N 1
ATOM 2590 C CA . ILE A 1 339 ? -8.707 -1.278 13.224 1.00 96.12 339 ILE A CA 1
ATOM 2591 C C . ILE A 1 339 ? -9.622 -0.378 12.390 1.00 96.12 339 ILE A C 1
ATOM 2593 O O . ILE A 1 339 ? -10.130 -0.729 11.327 1.00 96.12 339 ILE A O 1
ATOM 2597 N N . THR A 1 340 ? -9.935 0.802 12.917 1.00 94.31 340 THR A N 1
ATOM 2598 C CA . THR A 1 340 ? -10.762 1.784 12.203 1.00 94.31 340 THR A CA 1
ATOM 2599 C C . THR A 1 340 ? -9.925 2.991 11.836 1.00 94.31 340 THR A C 1
ATOM 2601 O O . THR A 1 340 ? -8.987 3.333 12.536 1.00 94.31 340 THR A O 1
ATOM 2604 N N . SER A 1 341 ? -10.325 3.691 10.779 1.00 92.38 341 SER A N 1
ATOM 2605 C CA . SER A 1 341 ? -9.791 5.000 10.395 1.00 92.38 341 SER A CA 1
ATOM 2606 C C . SER A 1 341 ? -9.496 5.928 11.599 1.00 92.38 341 SER A C 1
ATOM 2608 O O . SER A 1 341 ? -10.334 6.098 12.489 1.00 92.38 341 SER A O 1
ATOM 2610 N N . GLY A 1 342 ? -8.294 6.491 11.669 1.00 91.50 342 GLY A N 1
ATOM 2611 C CA . GLY A 1 342 ? -7.843 7.375 12.742 1.00 91.50 342 GLY A CA 1
ATOM 2612 C C . GLY A 1 342 ? -8.311 8.803 12.506 1.00 91.50 342 GLY A C 1
ATOM 2613 O O . GLY A 1 342 ? -7.562 9.627 11.991 1.00 91.50 342 GLY A O 1
ATOM 2614 N N . ASN A 1 343 ? -9.568 9.075 12.846 1.00 88.31 343 ASN A N 1
ATOM 2615 C CA . ASN A 1 343 ? -10.211 10.380 12.720 1.00 88.31 343 ASN A CA 1
ATOM 2616 C C . ASN A 1 343 ? -11.438 10.472 13.629 1.00 88.31 343 ASN A C 1
ATOM 2618 O O . ASN A 1 343 ? -12.053 9.446 13.952 1.00 88.31 343 ASN A O 1
ATOM 2622 N N . LEU A 1 344 ? -11.835 11.701 13.963 1.00 82.25 344 LEU A N 1
ATOM 2623 C CA . LEU A 1 344 ? -13.186 11.970 14.444 1.00 82.25 344 LEU A CA 1
ATOM 2624 C C . LEU A 1 344 ? -14.188 11.670 13.319 1.00 82.25 344 LEU A C 1
ATOM 2626 O O . LEU A 1 344 ? -13.836 11.782 12.143 1.00 82.25 344 LEU A O 1
ATOM 2630 N N . SER A 1 345 ? -15.405 11.225 13.650 1.00 78.25 345 SER A N 1
ATOM 2631 C CA . SER A 1 345 ? -16.407 10.868 12.635 1.00 78.25 345 SER A CA 1
ATOM 2632 C C . SER A 1 345 ? -16.563 11.972 11.577 1.00 78.25 345 SER A C 1
ATOM 2634 O O . SER A 1 345 ? -16.564 13.147 11.918 1.00 78.25 345 SER A O 1
ATOM 2636 N N . GLU A 1 346 ? -16.671 11.575 10.303 1.00 75.81 346 GLU A N 1
ATOM 2637 C CA . GLU A 1 346 ? -16.844 12.462 9.128 1.00 75.81 346 GLU A CA 1
ATOM 2638 C C . GLU A 1 346 ? -15.627 13.317 8.726 1.00 75.81 346 GLU A C 1
ATOM 2640 O O . GLU A 1 346 ? -15.657 13.998 7.703 1.00 75.81 346 GLU A O 1
ATOM 2645 N N . GLU A 1 347 ? -14.510 13.228 9.448 1.00 85.25 347 GLU A N 1
ATOM 2646 C CA . GLU A 1 347 ? -13.246 13.828 9.012 1.00 85.25 347 GLU A CA 1
ATOM 2647 C C . GLU A 1 347 ? -12.392 12.861 8.162 1.00 85.25 347 GLU A C 1
ATOM 2649 O O . GLU A 1 347 ? -12.526 11.636 8.290 1.00 85.25 347 GLU A O 1
ATOM 2654 N N . PRO A 1 348 ? -11.453 13.370 7.339 1.00 87.75 348 PRO A N 1
ATOM 2655 C CA . PRO A 1 348 ? -10.437 12.542 6.695 1.00 87.75 348 PRO A CA 1
ATOM 2656 C C . PRO A 1 348 ? -9.499 11.923 7.731 1.00 87.75 348 PRO A C 1
ATOM 2658 O O . PRO A 1 348 ? -9.290 12.487 8.811 1.00 87.75 348 PRO A O 1
ATOM 2661 N N . ILE A 1 349 ? -8.882 10.793 7.387 1.00 92.44 349 ILE A N 1
ATOM 2662 C CA . ILE A 1 349 ? -7.892 10.146 8.255 1.00 92.44 349 ILE A CA 1
ATOM 2663 C C . ILE A 1 349 ? -6.702 11.067 8.519 1.00 92.44 349 ILE A C 1
ATOM 2665 O O . ILE A 1 349 ? -6.225 11.756 7.614 1.00 92.44 349 ILE A O 1
ATOM 2669 N N . ALA A 1 350 ? -6.219 11.077 9.761 1.00 93.50 350 ALA A N 1
ATOM 2670 C CA . ALA A 1 350 ? -4.971 11.753 10.074 1.00 93.50 350 ALA A CA 1
ATOM 2671 C C . ALA A 1 350 ? -3.802 11.045 9.374 1.00 93.50 350 ALA A C 1
ATOM 2673 O O . ALA A 1 350 ? -3.838 9.826 9.178 1.00 93.50 350 ALA A O 1
ATOM 2674 N N . ALA A 1 351 ? -2.760 11.790 9.003 1.00 91.44 351 ALA A N 1
ATOM 2675 C CA . ALA A 1 351 ? -1.624 11.237 8.253 1.00 91.44 351 ALA A CA 1
ATOM 2676 C C . ALA A 1 351 ? -0.243 11.649 8.784 1.00 91.44 351 ALA A C 1
ATOM 2678 O O . ALA A 1 351 ? 0.714 10.878 8.670 1.00 91.44 351 ALA A O 1
ATOM 2679 N N . THR A 1 352 ? -0.121 12.834 9.389 1.00 95.06 352 THR A N 1
ATOM 2680 C CA . THR A 1 352 ? 1.135 13.293 10.001 1.00 95.06 352 THR A CA 1
ATOM 2681 C C . THR A 1 352 ? 1.135 13.025 11.504 1.00 95.06 352 THR A C 1
ATOM 2683 O O . THR A 1 352 ? 0.079 12.894 12.122 1.00 95.06 352 THR A O 1
ATOM 2686 N N . ASN A 1 353 ? 2.326 12.942 12.104 1.00 94.19 353 ASN A N 1
ATOM 2687 C CA . ASN A 1 353 ? 2.447 12.723 13.550 1.00 94.19 353 ASN A CA 1
ATOM 2688 C C . ASN A 1 353 ? 1.830 13.893 14.336 1.00 94.19 353 ASN A C 1
ATOM 2690 O O . ASN A 1 353 ? 1.113 13.666 15.304 1.00 94.19 353 ASN A O 1
ATOM 2694 N N . ASP A 1 354 ? 2.024 15.129 13.869 1.00 91.69 354 ASP A N 1
ATOM 2695 C CA . ASP A 1 354 ? 1.430 16.320 14.488 1.00 91.69 354 ASP A CA 1
ATOM 2696 C C . ASP A 1 354 ? -0.095 16.346 14.386 1.00 91.69 354 ASP A C 1
ATOM 2698 O O . ASP A 1 354 ? -0.777 16.753 15.325 1.00 91.69 354 ASP A O 1
ATOM 2702 N N . ASP A 1 355 ? -0.635 15.917 13.246 1.00 90.69 355 ASP A N 1
ATOM 2703 C CA . ASP A 1 355 ? -2.075 15.828 13.026 1.00 90.69 355 ASP A CA 1
ATOM 2704 C C . ASP A 1 355 ? -2.697 14.767 13.945 1.00 90.69 355 ASP A C 1
ATOM 2706 O O . ASP A 1 355 ? -3.695 15.029 14.618 1.00 90.69 355 ASP A O 1
ATOM 2710 N N . ALA A 1 356 ? -2.043 13.607 14.080 1.00 92.50 356 ALA A N 1
ATOM 2711 C CA . ALA A 1 356 ? -2.443 12.575 15.031 1.00 92.50 356 ALA A CA 1
ATOM 2712 C C . ALA A 1 356 ? -2.361 13.055 16.487 1.00 92.50 356 ALA A C 1
ATOM 2714 O O . ALA A 1 356 ? -3.304 12.840 17.248 1.00 92.50 356 ALA A O 1
ATOM 2715 N N . ARG A 1 357 ? -1.294 13.767 16.871 1.00 89.88 357 ARG A N 1
ATOM 2716 C CA . ARG A 1 357 ? -1.166 14.348 18.216 1.00 89.88 357 ARG A CA 1
ATOM 2717 C C . ARG A 1 357 ? -2.319 15.300 18.526 1.00 89.88 357 ARG A C 1
ATOM 2719 O O . ARG A 1 357 ? -2.914 15.217 19.591 1.00 89.88 357 ARG A O 1
ATOM 2726 N N . LYS A 1 358 ? -2.669 16.181 17.589 1.00 88.62 358 LYS A N 1
ATOM 2727 C CA . LYS A 1 358 ? -3.717 17.192 17.797 1.00 88.62 358 LYS A CA 1
ATOM 2728 C C . LYS A 1 358 ? -5.125 16.598 17.790 1.00 88.62 358 LYS A C 1
ATOM 2730 O O . LYS A 1 358 ? -5.952 16.999 18.602 1.00 88.62 358 LYS A O 1
ATOM 2735 N N . ARG A 1 359 ? -5.413 15.668 16.874 1.00 90.25 359 ARG A N 1
ATOM 2736 C CA . ARG A 1 359 ? -6.786 15.189 16.617 1.00 90.25 359 ARG A CA 1
ATOM 2737 C C . ARG A 1 359 ? -7.103 13.835 17.234 1.00 90.25 359 ARG A C 1
ATOM 2739 O O . ARG A 1 359 ? -8.265 13.569 17.524 1.00 90.25 359 ARG A O 1
ATOM 2746 N N . LEU A 1 360 ? -6.109 12.967 17.418 1.00 92.44 360 LEU A N 1
ATOM 2747 C CA . LEU A 1 360 ? -6.322 11.598 17.900 1.00 92.44 360 LEU A CA 1
ATOM 2748 C C . LEU A 1 360 ? -5.969 11.411 19.372 1.00 92.44 360 LEU A C 1
ATOM 2750 O O . LEU A 1 360 ? -6.531 10.507 19.981 1.00 92.44 360 LEU A O 1
ATOM 2754 N N . ALA A 1 361 ? -5.142 12.269 19.975 1.00 83.88 361 ALA A N 1
ATOM 2755 C CA . ALA A 1 361 ? -4.873 12.214 21.416 1.00 83.88 361 ALA A CA 1
ATOM 2756 C C . ALA A 1 361 ? -6.141 12.279 22.301 1.00 83.88 361 ALA A C 1
ATOM 2758 O O . ALA A 1 361 ? -6.175 11.604 23.326 1.00 83.88 361 ALA A O 1
ATOM 2759 N N . PRO A 1 362 ? -7.231 12.990 21.933 1.00 87.81 362 PRO A N 1
ATOM 2760 C CA . PRO A 1 362 ? -8.483 12.905 22.688 1.00 87.81 362 PRO A CA 1
ATOM 2761 C C . PRO A 1 362 ? -9.154 11.523 22.614 1.00 87.81 362 PRO A C 1
ATOM 2763 O O . PRO A 1 362 ? -9.855 11.131 23.550 1.00 87.81 362 PRO A O 1
ATOM 2766 N N . LEU A 1 363 ? -8.935 10.789 21.518 1.00 92.56 363 LEU A N 1
ATOM 2767 C CA . LEU A 1 363 ? -9.582 9.513 21.197 1.00 92.56 363 LEU A CA 1
ATOM 2768 C C . LEU A 1 363 ? -8.776 8.299 21.680 1.00 92.56 363 LEU A C 1
ATOM 2770 O O . LEU A 1 363 ? -9.360 7.281 22.057 1.00 92.56 363 LEU A O 1
ATOM 2774 N N . ALA A 1 364 ? -7.452 8.408 21.672 1.00 95.69 364 ALA A N 1
ATOM 2775 C CA . ALA A 1 364 ? -6.524 7.352 22.036 1.00 95.69 364 ALA A CA 1
ATOM 2776 C C . ALA A 1 364 ? -5.882 7.605 23.409 1.00 95.69 364 ALA A C 1
ATOM 2778 O O . ALA A 1 364 ? -5.790 8.734 23.884 1.00 95.69 364 ALA A O 1
ATOM 2779 N N . ASP A 1 365 ? -5.452 6.527 24.046 1.00 96.25 365 ASP A N 1
ATOM 2780 C CA . ASP A 1 365 ? -4.654 6.527 25.271 1.00 96.25 365 ASP A CA 1
ATOM 2781 C C . ASP A 1 365 ? -3.148 6.518 24.955 1.00 96.25 365 ASP A C 1
ATOM 2783 O O . ASP A 1 365 ? -2.345 6.924 25.785 1.00 96.25 365 ASP A O 1
ATOM 2787 N N . ALA A 1 366 ? -2.761 6.113 23.741 1.00 95.81 366 ALA A N 1
ATOM 2788 C CA . ALA A 1 366 ? -1.391 6.209 23.241 1.00 95.81 366 ALA A CA 1
ATOM 2789 C C . ALA A 1 366 ? -1.348 6.384 21.714 1.00 95.81 366 ALA A C 1
ATOM 2791 O O . ALA A 1 366 ? -2.321 6.104 21.006 1.00 95.81 366 ALA A O 1
ATOM 2792 N N . LEU A 1 367 ? -0.202 6.816 21.193 1.00 96.25 367 LEU A N 1
ATOM 2793 C CA . LEU A 1 367 ? 0.085 6.969 19.769 1.00 96.25 367 LEU A CA 1
ATOM 2794 C C . LEU A 1 367 ? 1.308 6.114 19.409 1.00 96.25 367 LEU A C 1
ATOM 2796 O O . LEU A 1 367 ? 2.410 6.384 19.875 1.00 96.25 367 LEU A O 1
ATOM 2800 N N . LEU A 1 368 ? 1.128 5.109 18.556 1.00 97.06 368 LEU A N 1
ATOM 2801 C CA . LEU A 1 368 ? 2.209 4.353 17.932 1.00 97.06 368 LEU A CA 1
ATOM 2802 C C . LEU A 1 368 ? 2.597 5.036 16.614 1.00 97.06 368 LEU A C 1
ATOM 2804 O O . LEU A 1 368 ? 1.856 5.009 15.626 1.00 97.06 368 LEU A O 1
ATOM 2808 N N . LEU A 1 369 ? 3.757 5.682 16.623 1.00 96.56 369 LEU A N 1
ATOM 2809 C CA . LEU A 1 369 ? 4.237 6.587 15.587 1.00 96.56 369 LEU A CA 1
ATOM 2810 C C . LEU A 1 369 ? 5.431 6.002 14.842 1.00 96.56 369 LEU A C 1
ATOM 2812 O O . LEU A 1 369 ? 6.121 5.111 15.328 1.00 96.56 369 LEU A O 1
ATOM 2816 N N . HIS A 1 370 ? 5.697 6.548 13.658 1.00 97.06 370 HIS A N 1
ATOM 2817 C CA . HIS A 1 370 ? 6.949 6.308 12.958 1.00 97.06 370 HIS A CA 1
ATOM 2818 C C . HIS A 1 370 ? 7.394 7.512 12.135 1.00 97.06 370 HIS A C 1
ATOM 2820 O O . HIS A 1 370 ? 6.592 8.363 11.720 1.00 97.06 370 HIS A O 1
ATOM 2826 N N . ASP A 1 371 ? 8.679 7.534 11.816 1.00 96.12 371 ASP A N 1
ATOM 2827 C CA . ASP A 1 371 ? 9.370 8.616 11.124 1.00 96.12 371 ASP A CA 1
ATOM 2828 C C . ASP A 1 371 ? 9.417 8.407 9.612 1.00 96.12 371 ASP A C 1
ATOM 2830 O O . ASP A 1 371 ? 10.207 9.059 8.951 1.00 96.12 371 ASP A O 1
ATOM 2834 N N . ARG A 1 372 ? 8.590 7.547 9.005 1.00 97.50 372 ARG A N 1
ATOM 2835 C CA . ARG A 1 372 ? 8.293 7.606 7.557 1.00 97.50 372 ARG A CA 1
ATOM 2836 C C . ARG A 1 372 ? 7.055 8.459 7.278 1.00 97.50 372 ARG A C 1
ATOM 2838 O O . ARG A 1 372 ? 6.001 8.218 7.865 1.00 97.50 372 ARG A O 1
ATOM 2845 N N . ASP A 1 373 ? 7.170 9.431 6.377 1.00 97.62 373 ASP A N 1
ATOM 2846 C CA . ASP A 1 373 ? 6.042 10.281 5.988 1.00 97.62 373 ASP A CA 1
ATOM 2847 C C . ASP A 1 373 ? 5.091 9.525 5.069 1.00 97.62 373 ASP A C 1
ATOM 2849 O O . ASP A 1 373 ? 5.506 8.673 4.274 1.00 97.62 373 ASP A O 1
ATOM 2853 N N . ILE A 1 374 ? 3.822 9.900 5.175 1.00 97.12 374 ILE A N 1
ATOM 2854 C CA . ILE A 1 374 ? 2.742 9.495 4.286 1.00 97.12 374 ILE A CA 1
ATOM 2855 C C . ILE A 1 374 ? 2.459 10.715 3.413 1.00 97.12 374 ILE A C 1
ATOM 2857 O O . ILE A 1 374 ? 2.023 11.747 3.918 1.00 97.12 374 ILE A O 1
ATOM 2861 N N . HIS A 1 375 ? 2.788 10.623 2.128 1.00 95.25 375 HIS A N 1
ATOM 2862 C CA . HIS A 1 375 ? 2.593 11.710 1.174 1.00 95.25 375 HIS A CA 1
ATOM 2863 C C . HIS A 1 375 ? 1.159 11.730 0.641 1.00 95.25 375 HIS A C 1
ATOM 2865 O O . HIS A 1 375 ? 0.461 12.730 0.784 1.00 95.25 375 HIS A O 1
ATOM 2871 N N . ALA A 1 376 ? 0.708 10.611 0.070 1.00 94.06 376 ALA A N 1
ATOM 2872 C CA . ALA A 1 376 ? -0.672 10.455 -0.363 1.00 94.06 376 ALA A CA 1
ATOM 2873 C C . ALA A 1 376 ? -1.460 9.710 0.716 1.00 94.06 376 ALA A C 1
ATOM 2875 O O . ALA A 1 376 ? -1.211 8.536 0.992 1.00 94.06 376 ALA A O 1
ATOM 2876 N N . VAL A 1 377 ? -2.400 10.416 1.341 1.00 94.44 377 VAL A N 1
ATOM 2877 C CA . VAL A 1 377 ? -3.318 9.844 2.331 1.00 94.44 377 VAL A CA 1
ATOM 2878 C C . VAL A 1 377 ? -4.237 8.846 1.637 1.00 94.44 377 VAL A C 1
ATOM 2880 O O . VAL A 1 377 ? -4.770 9.154 0.576 1.00 94.44 377 VAL A O 1
ATOM 2883 N N . CYS A 1 378 ? -4.423 7.657 2.204 1.00 94.81 378 CYS A N 1
ATOM 2884 C CA . CYS A 1 378 ? -5.140 6.572 1.547 1.00 94.81 378 CYS A CA 1
ATOM 2885 C C . CYS A 1 378 ? -5.824 5.651 2.570 1.00 94.81 378 CYS A C 1
ATOM 2887 O O . CYS A 1 378 ? -5.165 4.879 3.268 1.00 94.81 378 CYS A O 1
ATOM 2889 N N . ASP A 1 379 ? -7.156 5.724 2.642 1.00 94.81 379 ASP A N 1
ATOM 2890 C CA . ASP A 1 379 ? -7.992 4.827 3.448 1.00 94.81 379 ASP A CA 1
ATOM 2891 C C . ASP A 1 379 ? -7.871 3.362 2.999 1.00 94.81 379 ASP A C 1
ATOM 2893 O O . ASP A 1 379 ? -7.602 3.075 1.828 1.00 94.81 379 ASP A O 1
ATOM 2897 N N . ASP A 1 380 ? -8.191 2.426 3.893 1.00 97.50 380 ASP A N 1
ATOM 2898 C CA . ASP A 1 380 ? -8.372 1.021 3.523 1.00 97.50 380 ASP A CA 1
ATOM 2899 C C . ASP A 1 380 ? -9.561 0.844 2.576 1.00 97.50 380 ASP A C 1
ATOM 2901 O O . ASP A 1 380 ? -10.648 1.382 2.808 1.00 97.50 380 ASP A O 1
ATOM 2905 N N . SER A 1 381 ? -9.358 0.061 1.516 1.00 98.25 381 SER A N 1
ATOM 2906 C CA . SER A 1 381 ? -10.428 -0.331 0.597 1.00 98.25 381 SER A CA 1
ATOM 2907 C C . SER A 1 381 ? -11.399 -1.303 1.261 1.00 98.25 381 SER A C 1
ATOM 2909 O O . SER A 1 381 ? -11.001 -2.109 2.099 1.00 98.25 381 SER A O 1
ATOM 291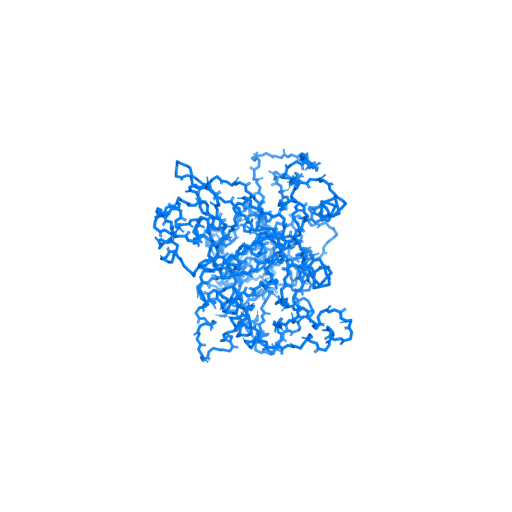1 N N . VAL A 1 382 ? -12.667 -1.254 0.851 1.00 98.38 382 VAL A N 1
ATOM 2912 C CA . VAL A 1 382 ? -13.724 -2.146 1.348 1.00 98.38 382 VAL A CA 1
ATOM 2913 C C . VAL A 1 382 ? -14.360 -2.861 0.168 1.00 98.38 382 VAL A C 1
ATOM 2915 O O . VAL A 1 382 ? -14.799 -2.217 -0.790 1.00 98.38 382 VAL A O 1
ATOM 2918 N N . VAL A 1 383 ? -14.430 -4.185 0.251 1.00 98.19 383 VAL A N 1
ATOM 2919 C CA . VAL A 1 383 ? -14.951 -5.064 -0.794 1.00 98.19 383 VAL A CA 1
ATOM 2920 C C . VAL A 1 383 ? -15.972 -6.040 -0.222 1.00 98.19 383 VAL A C 1
ATOM 2922 O O . VAL A 1 383 ? -15.934 -6.401 0.954 1.00 98.19 383 VAL A O 1
ATOM 2925 N N . ARG A 1 384 ? -16.896 -6.477 -1.071 1.00 96.88 384 ARG A N 1
ATOM 2926 C CA . ARG A 1 384 ? -17.830 -7.564 -0.787 1.00 96.88 384 ARG A CA 1
ATOM 2927 C C . ARG A 1 384 ? -17.879 -8.522 -1.973 1.00 96.88 384 ARG A C 1
ATOM 2929 O O . ARG A 1 384 ? -17.892 -8.064 -3.113 1.00 96.88 384 ARG A O 1
ATOM 2936 N N . ALA A 1 385 ? -17.938 -9.823 -1.712 1.00 96.56 385 ALA A N 1
ATOM 2937 C CA . ALA A 1 385 ? -18.218 -10.814 -2.743 1.00 96.56 385 ALA A CA 1
ATOM 2938 C C . ALA A 1 385 ? -19.721 -10.824 -3.085 1.00 96.56 385 ALA A C 1
ATOM 2940 O O . ALA A 1 385 ? -20.573 -10.874 -2.195 1.00 96.56 385 ALA A O 1
ATOM 2941 N N . VAL A 1 386 ? -20.049 -10.743 -4.375 1.00 94.88 386 VAL A N 1
ATOM 2942 C CA . VAL A 1 386 ? -21.416 -10.855 -4.909 1.00 94.88 386 VAL A CA 1
ATOM 2943 C C . VAL A 1 386 ? -21.346 -11.676 -6.194 1.00 94.88 386 VAL A C 1
ATOM 2945 O O . VAL A 1 386 ? -20.626 -11.295 -7.113 1.00 94.88 386 VAL A O 1
ATOM 2948 N N . ASP A 1 387 ? -22.050 -12.808 -6.246 1.00 91.81 387 ASP A N 1
ATOM 2949 C CA . ASP A 1 387 ? -22.103 -13.715 -7.406 1.00 91.81 387 ASP A CA 1
ATOM 2950 C C . ASP A 1 387 ? -20.715 -14.078 -7.977 1.00 91.81 387 ASP A C 1
ATOM 2952 O O . ASP A 1 387 ? -20.477 -14.032 -9.185 1.00 91.81 387 ASP A O 1
ATOM 2956 N N . GLY A 1 388 ? -19.760 -14.384 -7.088 1.00 89.19 388 GLY A N 1
ATOM 2957 C CA . GLY A 1 388 ? -18.379 -14.723 -7.458 1.00 89.19 388 GLY A CA 1
ATOM 2958 C C . GLY A 1 388 ? -17.555 -13.548 -8.000 1.00 89.19 388 GLY A C 1
ATOM 2959 O O . GLY A 1 388 ? -16.532 -13.758 -8.648 1.00 89.19 388 GLY A O 1
ATOM 2960 N N . ARG A 1 389 ? -17.999 -12.302 -7.785 1.00 94.56 389 ARG A N 1
ATOM 2961 C CA . ARG A 1 389 ? -17.304 -11.078 -8.209 1.00 94.56 389 ARG A CA 1
ATOM 2962 C C . ARG A 1 389 ? -17.060 -10.135 -7.040 1.00 94.56 389 ARG A C 1
ATOM 2964 O O . ARG A 1 389 ? -17.839 -10.058 -6.093 1.00 94.56 389 ARG A O 1
ATOM 2971 N N . ALA A 1 390 ? -15.973 -9.378 -7.132 1.00 95.81 390 ALA A N 1
ATOM 2972 C CA . ALA A 1 390 ? -15.620 -8.361 -6.153 1.00 95.81 390 ALA A CA 1
ATOM 2973 C C . ALA A 1 390 ? -16.409 -7.066 -6.410 1.00 95.81 390 ALA A C 1
ATOM 2975 O O . ALA A 1 390 ? -16.195 -6.392 -7.417 1.00 95.81 390 ALA A O 1
ATOM 2976 N N . LEU A 1 391 ? -17.286 -6.688 -5.481 1.00 97.00 391 LEU A N 1
ATOM 2977 C CA . LEU A 1 391 ? -17.938 -5.383 -5.449 1.00 97.00 391 LEU A CA 1
ATOM 2978 C C . LEU A 1 391 ? -17.149 -4.442 -4.531 1.00 97.00 391 LEU A C 1
ATOM 2980 O O . LEU A 1 391 ? -17.179 -4.581 -3.306 1.00 97.00 391 LEU A O 1
ATOM 2984 N N . LEU A 1 392 ? -16.452 -3.468 -5.118 1.00 96.38 392 LEU A N 1
ATOM 2985 C CA . LEU A 1 392 ? -15.775 -2.413 -4.363 1.00 96.38 392 LEU A CA 1
ATOM 2986 C C . LEU A 1 392 ? -16.802 -1.416 -3.819 1.00 96.38 392 LEU A C 1
ATOM 2988 O O . LEU A 1 392 ? -17.428 -0.678 -4.574 1.00 96.38 392 LEU A O 1
ATOM 2992 N N . LEU A 1 393 ? -16.932 -1.369 -2.496 1.00 96.19 393 LEU A N 1
ATOM 2993 C CA . LEU A 1 393 ? -17.727 -0.361 -1.788 1.00 96.19 393 LEU A CA 1
ATOM 2994 C C . LEU A 1 393 ? -16.905 0.896 -1.495 1.00 96.19 393 LEU A C 1
ATOM 2996 O O . LEU A 1 393 ? -17.448 1.991 -1.356 1.00 96.19 393 LEU A O 1
ATOM 3000 N N . ARG A 1 394 ? -15.585 0.729 -1.393 1.00 96.94 394 ARG A N 1
ATOM 3001 C CA . ARG A 1 394 ? -14.611 1.806 -1.254 1.00 96.94 394 ARG A CA 1
ATOM 3002 C C . ARG A 1 394 ? -13.346 1.419 -2.015 1.00 96.94 394 ARG A C 1
ATOM 3004 O O . ARG A 1 394 ? -12.675 0.466 -1.628 1.00 96.94 394 ARG A O 1
ATOM 3011 N N . ARG A 1 395 ? -13.023 2.167 -3.073 1.00 96.88 395 ARG A N 1
ATOM 3012 C CA . ARG A 1 395 ? -11.786 2.025 -3.857 1.00 96.88 395 ARG A CA 1
ATOM 3013 C C . ARG A 1 395 ? -10.740 3.009 -3.327 1.00 96.88 395 ARG A C 1
ATOM 3015 O O . ARG A 1 395 ? -10.924 4.212 -3.450 1.00 96.88 395 ARG A O 1
ATOM 3022 N N . SER A 1 396 ? -9.683 2.502 -2.703 1.00 97.12 396 SER A N 1
ATOM 3023 C CA . SER A 1 396 ? -8.631 3.306 -2.071 1.00 97.12 396 SER A CA 1
ATOM 3024 C C . SER A 1 396 ? -7.316 2.502 -2.031 1.00 97.12 396 SER A C 1
ATOM 3026 O O . SER A 1 396 ? -6.851 2.076 -3.094 1.00 97.12 396 SER A O 1
ATOM 3028 N N . ARG A 1 397 ? -6.724 2.222 -0.857 1.00 97.38 397 ARG A N 1
ATOM 3029 C CA . ARG A 1 397 ? -5.455 1.481 -0.720 1.00 97.38 397 ARG A CA 1
ATOM 3030 C C . ARG A 1 397 ? -5.506 0.135 -1.441 1.00 97.38 397 ARG A C 1
ATOM 3032 O O . ARG A 1 397 ? -6.505 -0.580 -1.347 1.00 97.38 397 ARG A O 1
ATOM 3039 N N . GLY A 1 398 ? -4.434 -0.205 -2.154 1.00 96.38 398 GLY A N 1
ATOM 3040 C CA . GLY A 1 398 ? -4.330 -1.443 -2.933 1.00 96.38 398 GLY A CA 1
ATOM 3041 C C . GLY A 1 398 ? -4.989 -1.396 -4.313 1.00 96.38 398 GLY A C 1
ATOM 3042 O O . GLY A 1 398 ? -4.794 -2.314 -5.101 1.00 96.38 398 GLY A O 1
ATOM 3043 N N . PHE A 1 399 ? -5.731 -0.328 -4.633 1.00 96.44 399 PHE A N 1
ATOM 3044 C CA . PHE A 1 399 ? -6.381 -0.146 -5.937 1.00 96.44 399 PHE A CA 1
ATOM 3045 C C . PHE A 1 399 ? -6.034 1.193 -6.585 1.00 96.44 399 PHE A C 1
ATOM 3047 O O . PHE A 1 399 ? -5.882 1.265 -7.799 1.00 96.44 399 PHE A O 1
ATOM 3054 N N . VAL A 1 400 ? -5.918 2.261 -5.799 1.00 95.25 400 VAL A N 1
ATOM 3055 C CA . VAL A 1 400 ? -5.501 3.585 -6.270 1.00 95.25 400 VAL A CA 1
ATOM 3056 C C . VAL A 1 400 ? -3.969 3.652 -6.302 1.00 95.25 400 VAL A C 1
ATOM 3058 O O . VAL A 1 400 ? -3.338 3.140 -5.375 1.00 95.25 400 VAL A O 1
ATOM 3061 N N . PRO A 1 401 ? -3.359 4.252 -7.343 1.00 93.25 401 PRO A N 1
ATOM 3062 C CA . PRO A 1 401 ? -3.971 4.992 -8.446 1.00 93.25 401 PRO A CA 1
ATOM 3063 C C . PRO A 1 401 ? -4.023 4.164 -9.739 1.00 93.25 401 PRO A C 1
ATOM 3065 O O . PRO A 1 401 ? -3.868 4.720 -10.824 1.00 93.25 401 PRO A O 1
ATOM 3068 N N . ALA A 1 402 ? -4.218 2.839 -9.657 1.00 92.81 402 ALA A N 1
ATOM 3069 C CA . ALA A 1 402 ? -4.259 2.015 -10.863 1.00 92.81 402 ALA A CA 1
ATOM 3070 C C . ALA A 1 402 ? -5.355 2.533 -11.816 1.00 92.81 402 ALA A C 1
ATOM 3072 O O . ALA A 1 402 ? -6.508 2.706 -11.380 1.00 92.81 402 ALA A O 1
ATOM 3073 N N . PRO A 1 403 ? -5.012 2.792 -13.091 1.00 92.06 403 PRO A N 1
ATOM 3074 C CA . PRO A 1 403 ? -5.937 3.377 -14.045 1.00 92.06 403 PRO A CA 1
ATOM 3075 C C . PRO A 1 403 ? -7.021 2.381 -14.454 1.00 92.06 403 PRO A C 1
ATOM 3077 O O . PRO A 1 403 ? -6.809 1.170 -14.494 1.00 92.06 403 PRO A O 1
ATOM 3080 N N . LEU A 1 404 ? -8.177 2.914 -14.829 1.00 92.56 404 LEU A N 1
ATOM 3081 C CA . LEU A 1 404 ? -9.200 2.190 -15.571 1.00 92.56 404 LEU A CA 1
ATOM 3082 C C . LEU A 1 404 ? -9.017 2.501 -17.059 1.00 92.56 404 LEU A C 1
ATOM 3084 O O . LEU A 1 404 ? -9.066 3.670 -17.446 1.00 92.56 404 LEU A O 1
ATOM 3088 N N . ASP A 1 405 ? -8.796 1.482 -17.891 1.00 91.81 405 ASP A N 1
ATOM 3089 C CA . ASP A 1 405 ? -8.756 1.655 -19.347 1.00 91.81 405 ASP A CA 1
ATOM 3090 C C . ASP A 1 405 ? -10.175 1.864 -19.886 1.00 91.81 405 ASP A C 1
ATOM 3092 O O . ASP A 1 405 ? -11.061 1.030 -19.702 1.00 91.81 405 ASP A O 1
ATOM 3096 N N . LEU A 1 406 ? -10.392 2.995 -20.556 1.00 94.12 406 LEU A N 1
ATOM 3097 C CA . LEU A 1 406 ? -11.672 3.350 -21.165 1.00 94.12 406 LEU A CA 1
ATOM 3098 C C . LEU A 1 406 ? -11.818 2.786 -22.586 1.00 94.12 406 LEU A C 1
ATOM 3100 O O . LEU A 1 406 ? -12.848 3.001 -23.226 1.00 94.12 406 LEU A O 1
ATOM 3104 N N . GLY A 1 407 ? -10.788 2.112 -23.109 1.00 92.88 407 GLY A N 1
ATOM 3105 C CA . GLY A 1 407 ? -10.781 1.485 -24.434 1.00 92.88 407 GLY A CA 1
ATOM 3106 C C . GLY A 1 407 ? -10.691 2.472 -25.601 1.00 92.88 407 GLY A C 1
ATOM 3107 O O . GLY A 1 407 ? -10.691 2.060 -26.759 1.00 92.88 407 GLY A O 1
ATOM 3108 N N . ARG A 1 408 ? -10.622 3.778 -25.320 1.00 93.56 408 ARG A N 1
ATOM 3109 C CA . ARG A 1 408 ? -10.552 4.848 -26.320 1.00 93.56 408 ARG A CA 1
ATOM 3110 C C . ARG A 1 408 ? -9.852 6.087 -25.763 1.00 93.56 408 ARG A C 1
ATOM 3112 O O . ARG A 1 408 ? -9.945 6.331 -24.559 1.00 93.56 408 ARG A O 1
ATOM 3119 N N . PRO A 1 409 ? -9.218 6.907 -26.618 1.00 93.31 409 PRO A N 1
ATOM 3120 C CA . PRO A 1 409 ? -8.738 8.220 -26.217 1.00 93.31 409 PRO A CA 1
ATOM 3121 C C . PRO A 1 409 ? -9.875 9.103 -25.685 1.00 93.31 409 PRO A C 1
ATOM 3123 O O . PRO A 1 409 ? -10.991 9.102 -26.210 1.00 93.31 409 PRO A O 1
ATOM 3126 N N . VAL A 1 410 ? -9.575 9.875 -24.650 1.00 94.06 410 VAL A N 1
ATOM 3127 C CA . VAL A 1 410 ? -10.469 10.801 -23.963 1.00 94.06 410 VAL A CA 1
ATOM 3128 C C . VAL A 1 410 ? -9.764 12.134 -23.734 1.00 94.06 410 VAL A C 1
ATOM 3130 O O . VAL A 1 410 ? -8.538 12.220 -23.677 1.00 94.06 410 VAL A O 1
ATOM 3133 N N . ARG A 1 411 ? -10.558 13.200 -23.614 1.00 94.38 411 ARG A N 1
ATOM 3134 C CA . ARG A 1 411 ? -10.049 14.516 -23.214 1.00 94.38 411 ARG A CA 1
ATOM 3135 C C . ARG A 1 411 ? -9.650 14.488 -21.747 1.00 94.38 411 ARG A C 1
ATOM 3137 O O . ARG A 1 411 ? -10.288 13.786 -20.969 1.00 94.38 411 ARG A O 1
ATOM 3144 N N . SER A 1 412 ? -8.663 15.299 -21.380 1.00 94.12 412 SER A N 1
ATOM 3145 C CA . SER A 1 412 ? -8.297 15.457 -19.978 1.00 94.12 412 SER A CA 1
ATOM 3146 C C . SER A 1 412 ? -9.356 16.260 -19.230 1.00 94.12 412 SER A C 1
ATOM 3148 O O . SER A 1 412 ? -9.556 17.442 -19.505 1.00 94.12 412 SER A O 1
ATOM 3150 N N . VAL A 1 413 ? -10.058 15.601 -18.313 1.00 95.75 413 VAL A N 1
ATOM 3151 C CA . VAL A 1 413 ? -11.129 16.181 -17.493 1.00 95.75 413 VAL A CA 1
ATOM 3152 C C . VAL A 1 413 ? -10.953 15.727 -16.052 1.00 95.75 413 VAL A C 1
ATOM 3154 O O . VAL A 1 413 ? -10.845 14.525 -15.795 1.00 95.75 413 VAL A O 1
ATOM 3157 N N . LEU A 1 414 ? -10.978 16.686 -15.124 1.00 96.75 414 LEU A N 1
ATOM 3158 C CA . LEU A 1 414 ? -11.104 16.432 -13.693 1.00 96.75 414 LEU A CA 1
ATOM 3159 C C . LEU A 1 414 ? -12.591 16.393 -13.320 1.00 96.75 414 LEU A C 1
ATOM 3161 O O . LEU A 1 414 ? -13.270 17.418 -13.311 1.00 96.75 414 LEU A O 1
ATOM 3165 N N . ALA A 1 415 ? -13.099 15.204 -13.017 1.00 96.62 415 ALA A N 1
ATOM 3166 C CA . ALA A 1 415 ? -14.422 15.009 -12.446 1.00 96.62 415 ALA A CA 1
ATOM 3167 C C . ALA A 1 415 ? -14.317 15.005 -10.916 1.00 96.62 415 ALA A C 1
ATOM 3169 O O . ALA A 1 415 ? -13.630 14.160 -10.342 1.00 96.62 415 ALA A O 1
ATOM 3170 N N . VAL A 1 416 ? -15.007 15.938 -10.258 1.00 94.50 416 VAL A N 1
ATOM 3171 C CA . VAL A 1 416 ? -14.930 16.115 -8.795 1.00 94.50 416 VAL A CA 1
ATOM 3172 C C . VAL A 1 416 ? -15.873 15.208 -7.996 1.00 94.50 416 VAL A C 1
ATOM 3174 O O . VAL A 1 416 ? -15.817 15.182 -6.772 1.00 94.50 416 VAL A O 1
ATOM 3177 N N . GLY A 1 417 ? -16.714 14.431 -8.681 1.00 93.75 417 GLY A N 1
ATOM 3178 C CA . GLY A 1 417 ? -17.668 13.530 -8.040 1.00 93.75 417 GLY A CA 1
ATOM 3179 C C . GLY A 1 417 ? -18.840 14.272 -7.391 1.00 93.75 417 GLY A C 1
ATOM 3180 O O . GLY A 1 417 ? -19.238 15.340 -7.852 1.00 93.75 417 GLY A O 1
ATOM 3181 N N . GLY A 1 418 ? -19.420 13.661 -6.359 1.00 92.75 418 GLY A N 1
ATOM 3182 C CA . GLY A 1 418 ? -20.483 14.250 -5.541 1.00 92.75 418 GLY A CA 1
ATOM 3183 C C . GLY A 1 418 ? -20.090 14.314 -4.067 1.00 92.75 418 GLY A C 1
ATOM 3184 O O . GLY A 1 418 ? -18.999 13.885 -3.696 1.00 92.75 418 GLY A O 1
ATOM 3185 N N . ASP A 1 419 ? -21.000 14.813 -3.232 1.00 91.81 419 ASP A N 1
ATOM 3186 C CA . ASP A 1 419 ? -20.679 15.162 -1.842 1.00 91.81 419 ASP A CA 1
ATOM 3187 C C . ASP A 1 419 ? -20.489 13.951 -0.923 1.00 91.81 419 ASP A C 1
ATOM 3189 O O . ASP A 1 419 ? -19.645 13.983 -0.034 1.00 91.81 419 ASP A O 1
ATOM 3193 N N . LEU A 1 420 ? -21.251 12.872 -1.114 1.00 92.69 420 LEU A N 1
ATOM 3194 C CA . LEU A 1 420 ? -21.165 11.685 -0.262 1.00 92.69 420 LEU A CA 1
ATOM 3195 C C . LEU A 1 420 ? -20.193 10.660 -0.839 1.00 92.69 420 LEU A C 1
ATOM 3197 O O . LEU A 1 420 ? -20.290 10.285 -2.007 1.00 92.69 420 LEU A O 1
ATOM 3201 N N . LYS A 1 421 ? -19.315 10.128 0.016 1.00 92.25 421 LYS A N 1
ATOM 3202 C CA . LYS A 1 421 ? -18.281 9.140 -0.326 1.00 92.25 421 LYS A CA 1
ATOM 3203 C C . LYS A 1 421 ? -17.439 9.574 -1.530 1.00 92.25 421 LYS A C 1
ATOM 3205 O O . LYS A 1 421 ? -17.131 8.753 -2.396 1.00 92.25 421 LYS A O 1
ATOM 3210 N N . ALA A 1 422 ? -17.072 10.850 -1.555 1.00 94.25 422 ALA A N 1
ATOM 3211 C CA . ALA A 1 422 ? -16.379 11.505 -2.643 1.00 94.25 422 ALA A CA 1
ATOM 3212 C C . ALA A 1 422 ? -15.081 10.786 -3.036 1.00 94.25 422 ALA A C 1
ATOM 3214 O O . ALA A 1 422 ? -14.333 10.260 -2.202 1.00 94.25 422 ALA A O 1
ATOM 3215 N N . ALA A 1 423 ? -14.830 10.792 -4.339 1.00 95.31 423 ALA A N 1
ATOM 3216 C CA . ALA A 1 423 ? -13.575 10.438 -4.977 1.00 95.31 423 ALA A CA 1
ATOM 3217 C C . ALA A 1 423 ? -13.492 11.238 -6.280 1.00 95.31 423 ALA A C 1
ATOM 3219 O O . ALA A 1 423 ? -14.475 11.341 -7.019 1.00 95.31 423 ALA A O 1
ATOM 3220 N N . LEU A 1 424 ? -12.325 11.808 -6.550 1.00 96.62 424 LEU A N 1
ATOM 3221 C CA . LEU A 1 424 ? -12.050 12.538 -7.778 1.00 96.62 424 LEU A CA 1
ATOM 3222 C C . LEU A 1 424 ? -11.647 11.555 -8.876 1.00 96.62 424 LEU A C 1
ATOM 3224 O O . LEU A 1 424 ? -11.187 10.444 -8.606 1.00 96.62 424 LEU A O 1
ATOM 3228 N N . CYS A 1 425 ? -11.777 11.974 -10.127 1.00 97.00 425 CYS A N 1
ATOM 3229 C CA . CYS A 1 425 ? -11.279 11.221 -11.265 1.00 97.00 425 CYS A CA 1
ATOM 3230 C C . CYS A 1 425 ? -10.651 12.164 -12.284 1.00 97.00 425 CYS A C 1
ATOM 3232 O O . CYS A 1 425 ? -11.325 13.053 -12.799 1.00 97.00 425 CYS A O 1
ATOM 3234 N N . LEU A 1 426 ? -9.387 11.928 -12.624 1.00 95.94 426 LEU A N 1
ATOM 3235 C CA . LEU A 1 426 ? -8.733 12.561 -13.758 1.00 95.94 426 LEU A CA 1
ATOM 3236 C C . LEU A 1 426 ? -8.754 11.603 -14.946 1.00 95.94 426 LEU A C 1
ATOM 3238 O O . LEU A 1 426 ? -8.265 10.477 -14.873 1.00 95.94 426 LEU A O 1
ATOM 3242 N N . THR A 1 427 ? -9.316 12.053 -16.058 1.00 95.19 427 THR A N 1
ATOM 3243 C CA . THR A 1 427 ? -9.142 11.369 -17.342 1.00 95.19 427 THR A CA 1
ATOM 3244 C C . THR A 1 427 ? -7.879 11.878 -18.026 1.00 95.19 427 THR A C 1
ATOM 3246 O O . THR A 1 427 ? -7.595 13.071 -17.968 1.00 95.19 427 THR A O 1
ATOM 3249 N N . LYS A 1 428 ? -7.093 10.988 -18.639 1.00 89.06 428 LYS A N 1
ATOM 3250 C CA . LYS A 1 428 ? -5.863 11.342 -19.366 1.00 89.06 428 LYS A CA 1
ATOM 3251 C C . LYS A 1 428 ? -5.523 10.259 -20.385 1.00 89.06 428 LYS A C 1
ATOM 3253 O O . LYS A 1 428 ? -5.499 9.071 -20.053 1.00 89.06 428 LYS A O 1
ATOM 3258 N N . GLY A 1 429 ? -5.261 10.650 -21.631 1.00 88.81 429 GLY A N 1
ATOM 3259 C CA . GLY A 1 429 ? -4.988 9.698 -22.710 1.00 88.81 429 GLY A CA 1
ATOM 3260 C C . GLY A 1 429 ? -6.196 8.795 -22.952 1.00 88.81 429 GLY A C 1
ATOM 3261 O O . GLY A 1 429 ? -7.188 9.253 -23.493 1.00 88.81 429 GLY A O 1
ATOM 3262 N N . ARG A 1 430 ? -6.132 7.528 -22.538 1.00 91.69 430 ARG A N 1
ATOM 3263 C CA . ARG A 1 430 ? -7.245 6.556 -22.604 1.00 91.69 430 ARG A CA 1
ATOM 3264 C C . ARG A 1 430 ? -7.709 6.055 -21.234 1.00 91.69 430 ARG A C 1
ATOM 3266 O O . ARG A 1 430 ? -8.485 5.108 -21.150 1.00 91.69 430 ARG A O 1
ATOM 3273 N N . HIS A 1 431 ? -7.212 6.668 -20.165 1.00 93.00 431 HIS A N 1
ATOM 3274 C CA . HIS A 1 431 ? -7.399 6.197 -18.801 1.00 93.00 431 HIS A CA 1
ATOM 3275 C C . HIS A 1 431 ? -8.305 7.120 -17.997 1.00 93.00 431 HIS A C 1
ATOM 3277 O O . HIS A 1 431 ? -8.319 8.335 -18.205 1.00 93.00 431 HIS A O 1
ATOM 3283 N N . ALA A 1 432 ? -9.002 6.531 -17.031 1.00 95.25 432 ALA A N 1
ATOM 3284 C CA . ALA A 1 432 ? -9.569 7.215 -15.879 1.00 95.25 432 ALA A CA 1
ATOM 3285 C C . ALA A 1 432 ? -8.767 6.829 -14.628 1.00 95.25 432 ALA A C 1
ATOM 3287 O O . ALA A 1 432 ? -8.697 5.654 -14.264 1.00 95.25 432 ALA A O 1
ATOM 3288 N N . ILE A 1 433 ? -8.155 7.814 -13.978 1.00 94.81 433 ILE A N 1
ATOM 3289 C CA . ILE A 1 433 ? -7.358 7.652 -12.763 1.00 94.81 433 ILE A CA 1
ATOM 3290 C C . ILE A 1 433 ? -8.160 8.257 -11.618 1.00 94.81 433 ILE A C 1
ATOM 3292 O O . ILE A 1 433 ? -8.405 9.462 -11.580 1.00 94.81 433 ILE A O 1
ATOM 3296 N N . MET A 1 434 ? -8.608 7.405 -10.703 1.00 95.19 434 MET A N 1
ATOM 3297 C CA . MET A 1 434 ? -9.387 7.834 -9.545 1.00 95.19 434 MET A CA 1
ATOM 3298 C C . MET A 1 434 ? -8.472 8.183 -8.375 1.00 95.19 434 MET A C 1
ATOM 3300 O O . MET A 1 434 ? -7.458 7.514 -8.172 1.00 95.19 434 MET A O 1
ATOM 3304 N N . SER A 1 435 ? -8.865 9.173 -7.575 1.00 95.56 435 SER A N 1
ATOM 3305 C CA . SER A 1 435 ? -8.274 9.399 -6.258 1.00 95.56 435 SER A CA 1
ATOM 3306 C C . SER A 1 435 ? -8.656 8.279 -5.289 1.00 95.56 435 SER A C 1
ATOM 3308 O O . SER A 1 435 ? -9.560 7.475 -5.536 1.00 95.56 435 SER A O 1
ATOM 3310 N N . GLN A 1 436 ? -8.008 8.284 -4.131 1.00 95.00 436 GLN A N 1
ATOM 3311 C CA . GLN A 1 436 ? -8.483 7.604 -2.936 1.00 95.00 436 GLN A CA 1
ATOM 3312 C C . GLN A 1 436 ? -9.886 8.082 -2.537 1.00 95.00 436 GLN A C 1
ATOM 3314 O O . GLN A 1 436 ? -10.361 9.137 -2.970 1.00 95.00 436 GLN A O 1
ATOM 3319 N N . HIS A 1 437 ? -10.521 7.325 -1.647 1.00 94.75 437 HIS A N 1
ATOM 3320 C CA . HIS A 1 437 ? -11.735 7.762 -0.969 1.00 94.75 437 HIS A CA 1
ATOM 3321 C C . HIS A 1 437 ? -11.449 8.983 -0.085 1.00 94.75 437 HIS A C 1
ATOM 3323 O O . HIS A 1 437 ? -10.531 8.944 0.728 1.00 94.75 437 HIS A O 1
ATOM 3329 N N . LEU A 1 438 ? -12.251 10.040 -0.229 1.00 92.56 438 LEU A N 1
ATOM 3330 C CA . LEU A 1 438 ? -12.094 11.299 0.511 1.00 92.56 438 LEU A CA 1
ATOM 3331 C C . LEU A 1 438 ? -13.066 11.443 1.689 1.00 92.56 438 LEU A C 1
ATOM 3333 O O . LEU A 1 438 ? -12.859 12.289 2.555 1.00 92.56 438 LEU A O 1
ATOM 3337 N N . GLY A 1 439 ? -14.104 10.605 1.744 1.00 89.94 439 GLY A N 1
ATOM 3338 C CA . GLY A 1 439 ? -15.179 10.721 2.730 1.00 89.94 439 GLY A CA 1
ATOM 3339 C C . GLY A 1 439 ? -16.335 11.585 2.231 1.00 89.94 439 GLY A C 1
ATOM 3340 O O . GLY A 1 439 ? -16.562 11.679 1.028 1.00 89.94 439 GLY A O 1
ATOM 3341 N N . ASP A 1 440 ? -17.100 12.154 3.155 1.00 91.38 440 ASP A N 1
ATOM 3342 C CA . ASP A 1 440 ? -18.240 13.018 2.842 1.00 91.38 440 ASP A CA 1
ATOM 3343 C C . ASP A 1 440 ? -17.781 14.487 2.890 1.00 91.38 440 ASP A C 1
ATOM 3345 O O . ASP A 1 440 ? -17.153 14.895 3.860 1.00 91.38 440 ASP A O 1
ATOM 3349 N N . MET A 1 441 ? -18.075 15.282 1.859 1.00 89.69 441 MET A N 1
ATOM 3350 C CA . MET A 1 441 ? -17.586 16.658 1.650 1.00 89.69 441 MET A CA 1
ATOM 3351 C C . MET A 1 441 ? -18.287 17.692 2.552 1.00 89.69 441 MET A C 1
ATOM 3353 O O . MET A 1 441 ? -18.816 18.697 2.083 1.00 89.69 441 MET A O 1
ATOM 3357 N N . GLY A 1 442 ? -18.328 17.436 3.860 1.00 85.12 442 GLY A N 1
ATOM 3358 C CA . GLY A 1 442 ? -19.079 18.232 4.836 1.00 85.12 442 GLY A CA 1
ATOM 3359 C C . GLY A 1 442 ? -18.262 19.281 5.593 1.00 85.12 442 GLY A C 1
ATOM 3360 O O . GLY A 1 442 ? -18.834 20.070 6.341 1.00 85.12 442 GLY A O 1
ATOM 3361 N N . ASN A 1 443 ? -16.932 19.300 5.454 1.00 87.31 443 ASN A N 1
ATOM 3362 C CA . ASN A 1 443 ? -16.076 20.186 6.249 1.00 87.31 443 ASN A CA 1
ATOM 3363 C C . ASN A 1 443 ? -14.799 20.635 5.519 1.00 87.31 443 ASN A C 1
ATOM 3365 O O . ASN A 1 443 ? -14.391 20.080 4.497 1.00 87.31 443 ASN A O 1
ATOM 3369 N N . TRP A 1 444 ? -14.130 21.646 6.078 1.00 89.94 444 TRP A N 1
ATOM 3370 C CA . TRP A 1 444 ? -12.907 22.204 5.499 1.00 89.94 444 TRP A CA 1
ATOM 3371 C C . TRP A 1 444 ? -11.778 21.170 5.350 1.00 89.94 444 TRP A C 1
ATOM 3373 O O . TRP A 1 444 ? -11.084 21.187 4.336 1.00 89.94 444 TRP A O 1
ATOM 3383 N N . LEU A 1 445 ? -11.628 20.234 6.298 1.00 90.38 445 LEU A N 1
ATOM 3384 C CA . LEU A 1 445 ? -10.595 19.191 6.231 1.00 90.38 445 LEU A CA 1
ATOM 3385 C C . LEU A 1 445 ? -10.792 18.285 5.008 1.00 90.38 445 LEU A C 1
ATOM 3387 O O . LEU A 1 445 ? -9.825 17.962 4.320 1.00 90.38 445 LEU A O 1
ATOM 3391 N N . THR A 1 446 ? -12.037 17.901 4.709 1.00 90.12 446 THR A N 1
ATOM 3392 C CA . THR A 1 446 ? -12.372 17.100 3.517 1.00 90.12 446 THR A CA 1
ATOM 3393 C C . THR A 1 446 ? -12.128 17.864 2.218 1.00 90.12 446 THR A C 1
ATOM 3395 O O . THR A 1 446 ? -11.586 17.297 1.271 1.00 90.12 446 THR A O 1
ATOM 3398 N N . LEU A 1 447 ? -12.412 19.171 2.186 1.00 92.25 447 LEU A N 1
ATOM 3399 C CA . LEU A 1 447 ? -12.110 20.020 1.031 1.00 92.25 447 LEU A CA 1
ATOM 3400 C C . LEU A 1 447 ? -10.600 20.170 0.797 1.00 92.25 447 LEU A C 1
ATOM 3402 O O . LEU A 1 447 ? -10.140 20.101 -0.341 1.00 92.25 447 LEU A O 1
ATOM 3406 N N . ASP A 1 448 ? -9.822 20.357 1.860 1.00 92.12 448 ASP A N 1
ATOM 3407 C CA . ASP A 1 448 ? -8.362 20.436 1.798 1.00 92.12 448 ASP A CA 1
ATOM 3408 C C . ASP A 1 448 ? -7.739 19.097 1.356 1.00 92.12 448 ASP A C 1
ATOM 3410 O O . ASP A 1 448 ? -6.847 19.058 0.507 1.00 92.12 448 ASP A O 1
ATOM 3414 N N . ALA A 1 449 ? -8.274 17.972 1.844 1.00 92.25 449 ALA A N 1
ATOM 3415 C CA . ALA A 1 449 ? -7.903 16.643 1.362 1.00 92.25 449 ALA A CA 1
ATOM 3416 C C . ALA A 1 449 ? -8.230 16.449 -0.129 1.00 92.25 449 ALA A C 1
ATOM 3418 O O . ALA A 1 449 ? -7.395 15.918 -0.860 1.00 92.25 449 ALA A O 1
ATOM 3419 N N . ALA A 1 450 ? -9.391 16.920 -0.595 1.00 93.88 450 ALA A N 1
ATOM 3420 C CA . ALA A 1 450 ? -9.767 16.872 -2.006 1.00 93.88 450 ALA A CA 1
ATOM 3421 C C . ALA A 1 450 ? -8.829 17.713 -2.884 1.00 93.88 450 ALA A C 1
ATOM 3423 O O . ALA A 1 450 ? -8.416 17.251 -3.944 1.00 93.88 450 ALA A O 1
ATOM 3424 N N . ARG A 1 451 ? -8.430 18.912 -2.435 1.00 93.75 451 ARG A N 1
ATOM 3425 C CA . ARG A 1 451 ? -7.444 19.747 -3.146 1.00 93.75 451 ARG A CA 1
ATOM 3426 C C . ARG A 1 451 ? -6.105 19.032 -3.292 1.00 93.75 451 ARG A C 1
ATOM 3428 O O . ARG A 1 451 ? -5.641 18.869 -4.411 1.00 93.75 451 ARG A O 1
ATOM 3435 N N . ARG A 1 452 ? -5.556 18.496 -2.196 1.00 92.19 452 ARG A N 1
ATOM 3436 C CA . ARG A 1 452 ? -4.319 17.695 -2.247 1.00 92.19 452 ARG A CA 1
ATOM 3437 C C . ARG A 1 452 ? -4.447 16.471 -3.155 1.00 92.19 452 ARG A C 1
ATOM 3439 O O . ARG A 1 452 ? -3.503 16.122 -3.851 1.00 92.19 452 ARG A O 1
ATOM 3446 N N . ALA A 1 453 ? -5.597 15.800 -3.146 1.00 93.12 453 ALA A N 1
ATOM 3447 C CA . ALA A 1 453 ? -5.837 14.660 -4.025 1.00 93.12 453 ALA A CA 1
ATOM 3448 C C . ALA A 1 453 ? -5.907 15.073 -5.504 1.00 93.12 453 ALA A C 1
ATOM 3450 O O . ALA A 1 453 ? -5.415 14.333 -6.350 1.00 93.12 453 ALA A O 1
ATOM 3451 N N . ALA A 1 454 ? -6.475 16.243 -5.814 1.00 93.25 454 ALA A N 1
ATOM 3452 C CA . ALA A 1 454 ? -6.456 16.807 -7.161 1.00 93.25 454 ALA A CA 1
ATOM 3453 C C . ALA A 1 454 ? -5.026 17.156 -7.594 1.00 93.25 454 ALA A C 1
ATOM 3455 O O . ALA A 1 454 ? -4.622 16.750 -8.679 1.00 93.25 454 ALA A O 1
ATOM 3456 N N . ASP A 1 455 ? -4.251 17.814 -6.728 1.00 90.75 455 ASP A N 1
ATOM 3457 C CA . ASP A 1 455 ? -2.847 18.156 -6.990 1.00 90.75 455 ASP A CA 1
ATOM 3458 C C . ASP A 1 455 ? -1.981 16.906 -7.208 1.00 90.75 455 ASP A C 1
ATOM 3460 O O . ASP A 1 455 ? -1.088 16.923 -8.040 1.00 90.75 455 ASP A O 1
ATOM 3464 N N . ASN A 1 456 ? -2.262 15.805 -6.502 1.00 88.44 456 ASN A N 1
ATOM 3465 C CA . ASN A 1 456 ? -1.563 14.529 -6.693 1.00 88.44 456 ASN A CA 1
ATOM 3466 C C . ASN A 1 456 ? -1.970 13.785 -7.977 1.00 88.44 456 ASN A C 1
ATOM 3468 O O . ASN A 1 456 ? -1.252 12.879 -8.404 1.00 88.44 456 ASN A O 1
ATOM 3472 N N . LEU A 1 457 ? -3.156 14.065 -8.528 1.00 88.50 457 LEU A N 1
ATOM 3473 C CA . LEU A 1 457 ? -3.622 13.466 -9.783 1.00 88.50 457 LEU A CA 1
ATOM 3474 C C . LEU A 1 457 ? -3.076 14.204 -11.010 1.00 88.50 457 LEU A C 1
ATOM 3476 O O . LEU A 1 457 ? -2.863 13.563 -12.040 1.00 88.50 457 LEU A O 1
ATOM 3480 N N . LEU A 1 458 ? -2.932 15.528 -10.908 1.00 85.12 458 LEU A N 1
ATOM 3481 C CA . LEU A 1 458 ? -2.412 16.417 -11.951 1.00 85.12 458 LEU A CA 1
ATOM 3482 C C . LEU A 1 458 ? -0.894 16.273 -12.098 1.00 85.12 458 LEU A C 1
ATOM 3484 O O . LEU A 1 458 ? -0.447 16.301 -13.271 1.00 85.12 458 LEU A O 1
#

Sequence (458 aa):
MPPSENKRREHFDVRGTVQGVGFRPFVFSLAQRLGLCGFVQNNPGGVTIEVEGSPDRLARFAAALVAEAPPLAQVQSVDVTPIGCVGERDFSIYASEISAHADALIAPDVATCDACLAETANPTDRRWRYPFTNCTNCGPRYTIVVGVPYDRARTTMRRFTMCEDCAREYHDPADRRFHAQPNACPRCGPTVWLVDRQQGESADAYDQACEPMGERAVEAFHHAIAAGQIVAVKGIGGFHLACAADNAQAVATLRARKGRFEKPLAVMVADAEAARRFAHVDDFEQQLLESPARPIVLLRSRADCRWARDAAPGCGWLGLMLPYSPLHVMLVECGPLVITSGNLSEEPIAATNDDARKRLAPLADALLLHDRDIHAVCDDSVVRAVDGRALLLRRSRGFVPAPLDLGRPVRSVLAVGGDLKAALCLTKGRHAIMSQHLGDMGNWLTLDAARRAADNLL

Secondary structure (DSSP, 8-state):
-------EEEEEEEEEE-BSSSHHHHHHHHHHHHT-EEEEEE-SSSEEEEEEE-HHHHHHHHHHHHHT--TT-EEEEEEEEEE------SEEEPPPPP-S---PPBPPPBPPPHHHHHHHH-TTSTTTT-TT---TTSB-SGGGB-SSS--GGGBGGGGSPPPHHHHHHHH-TTSTTTT-TT---TTTS--EEEEETTTTSSHHHHHHH----THHHHHHHHHHHHTT--EEEE-SSSEEEEEETT-HHHHHHHHHHHT-SSSPPPEE-SSHHHHHTTEE--HHHHHHHHSTT-PEEEEEEPTT-TTHHHHSTT-SEEEEE---SHHHHHHGGGS-EEEEESSSTTSPPP-SHHHHHHHHTTT-SEEEEESS--SS--PPPEEEEETTEEEEEE--TTTTTPPEE-SS-----EE---STTB--EEEETTEEEEPPP-B-S-SHHHHHHHHHHHHHH-

Radius of gyration: 23.44 Å; chains: 1; bounding box: 65×42×69 Å